Protein AF-0000000075737400 (afdb_homodimer)

Secondary structure (DSSP, 8-state):
----HHHHHHHHHHHHHHHTTS-GGGHHHHHHHHHHHHHHHHHHHHHHHHHHHHT--HHHHHHHHHHHHHHHHHHHHHHS-SS-SHHHHHHHHHHHHHTT--TT-GGG-HHHHHHHTTHHHHHHHHHHH--SSEEE-S-EES-GGGGG-TTEEESEEEETTTTEEEETTEEEE-TTHHHHHHHHHHHHHHHHTTT----------------/----HHHHHHHHHHHHHHHTTS-GGGHHHHHHHHHHHHHHHHHHHHHHHHHHHHT--HHHHHHHHHHHHHHHHHHHHHHS-SS-SHHHHHHHHHHHHHTT--TT-TT--HHHHHHHTTHHHHHHHHHHH--SSEEE-S-EES-GGGGG-TTEEESEEEETTTTEEEETTEEEE-TTHHHHHHHHHHHHHHHHTTT----------------

Nearest PDB structures (foldseek):
  1orj-assembly2_B  TM=4.878E-01  e=3.380E+00  Aquifex aeolicus VF5
  7au3-assembly1_C  TM=3.355E-01  e=6.965E+00  Paracoccus denitrificans
  1orj-assembly2_B  TM=4.877E-01  e=1.891E+00  Aquifex aeolicus VF5
  7au3-assembly1_C  TM=3.458E-01  e=5.673E+00  Paracoccus denitrificans

Foldseek 3Di:
DCPDPVVVVVVLQCCCPPVLLADFLRLLVVLVQLLVLLVQLLVLVVQLVVCVVVVHDLVSNQVSVLRSLQSLLVNLCQQVNPDCDGSSVSRNVVVCLLLVHDPPDLSPPVVSSVCSPPVVVNVVVLPVVDDAAAEDCDGEEDDLCVLVPPRYQYAWYADPVQQWIDHRSDIGHCPCVSVSSVSSNVSSVVCSVVSGGDDDPDPPPDDPDDD/DCDDPVVVVVVLQCCCPPVLLADFLRLLVVLVQLLVLLVQLLVLVVQLVVCVVVVHDLVSNQVSVLRSLQSLLVNLCQQVNPDCDGSSVSRNVVVCLLLVHDCPDLSNDVPSSVCSPPVVVNVVVLPVVDDAAAEDCDGEEDDLCVLVPPRYQYAWYADPVQQWIDHRSDIGHCPCVSVSSVSSNVSSVVCSVVSGGDDDPDPPPDDPPDD

pLDDT: mean 90.97, std 14.92, range [24.88, 98.62]

Solvent-accessible surface area (backbone atoms only — not comparable to full-atom values): 22258 Å² total; per-residue (Å²): 131,85,69,52,69,66,57,46,52,53,47,40,50,48,34,22,72,75,41,36,30,45,51,72,92,50,34,28,44,54,32,49,51,46,24,50,26,18,45,50,18,34,51,24,43,50,50,29,52,51,34,60,76,68,63,57,56,33,64,59,42,48,49,25,49,51,51,18,50,49,25,40,32,58,40,24,36,55,50,58,40,90,62,69,50,65,33,49,34,27,26,10,52,49,47,21,53,45,68,71,53,60,90,82,42,72,58,69,47,58,66,60,33,56,57,60,47,62,40,62,59,49,50,52,50,53,58,58,70,46,87,72,66,46,77,37,53,63,51,35,71,44,68,64,67,57,41,72,38,87,49,42,45,39,37,35,34,31,14,80,86,79,30,32,40,31,49,71,46,42,78,41,75,54,63,63,39,57,58,51,28,44,52,50,21,52,52,24,53,58,28,53,76,76,30,42,75,55,73,61,77,68,81,73,86,73,78,66,74,81,124,131,85,69,52,70,66,57,46,51,52,46,40,52,48,33,22,72,74,41,36,30,45,52,72,93,50,34,28,44,54,33,50,50,45,24,50,27,17,44,52,17,35,51,25,44,50,50,30,54,51,34,60,74,68,64,56,55,34,62,59,42,48,50,26,50,51,48,17,50,48,26,40,34,58,38,25,35,53,50,58,39,90,62,70,48,66,33,50,35,27,27,10,52,48,47,20,53,45,70,71,54,60,87,80,4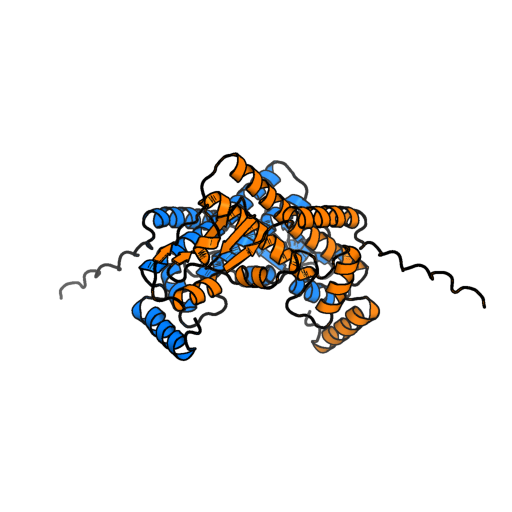1,72,59,71,41,64,65,60,33,55,59,61,45,61,41,62,59,48,50,51,51,53,58,59,71,46,86,73,66,47,74,37,53,61,53,35,70,46,71,65,68,58,41,72,37,86,49,43,45,38,38,35,35,32,14,81,86,79,29,31,39,30,50,72,46,42,78,41,75,55,64,64,39,58,58,52,28,45,52,50,22,52,51,24,52,58,29,53,77,75,32,42,75,56,73,62,78,69,81,74,85,74,81,69,75,79,126

Sequence (422 aa):
MNIERQEIRRREQIVSKEYGGILPHCEAFYIHSIHYSASRAQRAFGRLSEELLQGLSATFITASIHEALSHSAALSRYFWPSRNKGVAEARSFKLRRAFSLDDGSPLRNRKLRDALDHFDERLDEYLLTYDTGYFFPTPMIDNHELASDPSARIFKLVDPHAKRFVVLGEQFSFEHLAEETARISALAQLMGNTGRLLSTPSPRALDRPEDMNIERQEIRRREQIVSKEYGGILPHCEAFYIHSIHYSASRAQRAFGRLSEELLQGLSATFITASIHEALSHSAALSRYFWPSRNKGVAEARSFKLRRAFSLDDGSPLRNRKLRDALDHFDERLDEYLLTYDTGYFFPTPMIDNHELASDPSARIFKLVDPHAKRFVVLGEQFSFEHLAEETARISALAQLMGNTGRLLSTPSPRALDRPED

Organism: Rhodopseudomonas palustris (strain ATCC BAA-98 / CGA009) (NCBI:txid258594)

Structure (mmCIF, N/CA/C/O backbone):
data_AF-0000000075737400-model_v1
#
loop_
_entity.id
_entity.type
_entity.pdbx_description
1 polymer 'HEPN domain-containing protein'
#
loop_
_atom_site.group_PDB
_atom_site.id
_atom_site.type_symbol
_atom_site.label_atom_id
_atom_site.label_alt_id
_atom_site.label_comp_id
_atom_site.label_asym_id
_atom_site.label_entity_id
_atom_site.label_seq_id
_atom_site.pdbx_PDB_ins_code
_atom_site.Cartn_x
_atom_site.Cartn_y
_atom_site.Cartn_z
_atom_site.occupancy
_atom_site.B_iso_or_equiv
_atom_site.auth_seq_id
_atom_site.auth_comp_id
_atom_site.auth_asym_id
_atom_site.auth_atom_id
_atom_site.pdbx_PDB_model_num
ATOM 1 N N . MET A 1 1 ? 17.203 11.344 19.188 1 43.22 1 MET A N 1
ATOM 2 C CA . MET A 1 1 ? 17 11.789 20.562 1 43.22 1 MET A CA 1
ATOM 3 C C . MET A 1 1 ? 16.047 10.844 21.297 1 43.22 1 MET A C 1
ATOM 5 O O . MET A 1 1 ? 14.977 10.508 20.781 1 43.22 1 MET A O 1
ATOM 9 N N . ASN A 1 2 ? 16.594 10.062 22.125 1 52.66 2 ASN A N 1
ATOM 10 C CA . ASN A 1 2 ? 15.938 9.023 22.922 1 52.66 2 ASN A CA 1
ATOM 11 C C . ASN A 1 2 ? 14.883 9.617 23.844 1 52.66 2 ASN A C 1
ATOM 13 O O . ASN A 1 2 ? 15.211 10.133 24.922 1 52.66 2 ASN A O 1
ATOM 17 N N . ILE A 1 3 ? 13.914 10.266 23.344 1 62.81 3 ILE A N 1
ATOM 18 C CA . ILE A 1 3 ? 12.859 10.664 24.266 1 62.81 3 ILE A CA 1
ATOM 19 C C . ILE A 1 3 ? 12.43 9.461 25.109 1 62.81 3 ILE A C 1
ATOM 21 O O . ILE A 1 3 ? 12.242 8.367 24.578 1 62.81 3 ILE A O 1
ATOM 25 N N . GLU A 1 4 ? 12.602 9.648 26.312 1 76.19 4 GLU A N 1
ATOM 26 C CA . GLU A 1 4 ? 12.25 8.602 27.266 1 76.19 4 GLU A CA 1
ATOM 27 C C . GLU A 1 4 ? 10.82 8.102 27.047 1 76.19 4 GLU A C 1
ATOM 29 O O . GLU A 1 4 ? 9.938 8.883 26.672 1 76.19 4 GLU A O 1
ATOM 34 N N . ARG A 1 5 ? 10.633 6.906 27.031 1 79.62 5 ARG A N 1
ATOM 35 C CA . ARG A 1 5 ? 9.352 6.215 26.891 1 79.62 5 ARG A CA 1
ATOM 36 C C . ARG A 1 5 ? 8.273 6.859 27.75 1 79.62 5 ARG A C 1
ATOM 38 O O . ARG A 1 5 ? 7.121 6.969 27.328 1 79.62 5 ARG A O 1
ATOM 45 N N . GLN A 1 6 ? 8.68 7.301 28.891 1 84.06 6 GLN A N 1
ATOM 46 C CA . GLN A 1 6 ? 7.723 7.91 29.812 1 84.06 6 GLN A CA 1
ATOM 47 C C . GLN A 1 6 ? 7.223 9.25 29.281 1 84.06 6 GLN A C 1
ATOM 49 O O . GLN A 1 6 ? 6.043 9.578 29.406 1 84.06 6 GLN A O 1
ATOM 54 N N . GLU A 1 7 ? 8.078 9.969 28.766 1 87.44 7 GLU A N 1
ATOM 55 C CA . GLU A 1 7 ? 7.703 11.266 28.203 1 87.44 7 GLU A CA 1
ATOM 56 C C . GLU A 1 7 ? 6.766 11.102 27 1 87.44 7 GLU A C 1
ATOM 58 O O . GLU A 1 7 ? 5.812 11.867 26.844 1 87.44 7 GLU A O 1
ATOM 63 N N . ILE A 1 8 ? 6.961 10.141 26.219 1 88.19 8 ILE A N 1
ATOM 64 C CA . ILE A 1 8 ? 6.109 9.883 25.062 1 88.19 8 ILE A CA 1
ATOM 65 C C . ILE A 1 8 ? 4.703 9.516 25.516 1 88.19 8 ILE A C 1
ATOM 67 O O . ILE A 1 8 ? 3.713 9.984 24.953 1 88.19 8 ILE A O 1
ATOM 71 N N . ARG A 1 9 ? 4.668 8.758 26.562 1 88.81 9 ARG A N 1
ATOM 72 C CA . ARG A 1 9 ? 3.373 8.359 27.109 1 88.81 9 ARG A CA 1
ATOM 73 C C . ARG A 1 9 ? 2.609 9.57 27.625 1 88.81 9 ARG A C 1
ATOM 75 O O . ARG A 1 9 ? 1.393 9.672 27.453 1 88.81 9 ARG A O 1
ATOM 82 N N . ARG A 1 10 ? 3.318 10.391 28.297 1 90.81 10 ARG A N 1
ATOM 83 C CA . ARG A 1 10 ? 2.703 11.617 28.812 1 90.81 10 ARG A CA 1
ATOM 84 C C . ARG A 1 10 ? 2.17 12.469 27.656 1 90.81 10 ARG A C 1
ATOM 86 O O . ARG A 1 10 ? 1.048 12.977 27.734 1 90.81 10 ARG A O 1
ATOM 93 N N . ARG A 1 11 ? 2.918 12.594 26.672 1 90.81 11 ARG A N 1
ATOM 94 C CA . ARG A 1 11 ? 2.508 13.375 25.516 1 90.81 11 ARG A CA 1
ATOM 95 C C . ARG A 1 11 ? 1.29 12.758 24.844 1 90.81 11 ARG A C 1
ATOM 97 O O . ARG A 1 11 ? 0.387 13.469 24.391 1 90.81 11 ARG A O 1
ATOM 104 N N . GLU A 1 12 ? 1.361 11.508 24.734 1 92.94 12 GLU A N 1
ATOM 105 C CA . GLU A 1 12 ? 0.226 10.789 24.156 1 92.94 12 GLU A CA 1
ATOM 106 C C . GLU A 1 12 ? -1.069 11.133 24.891 1 92.94 12 GLU A C 1
ATOM 108 O O . GLU A 1 12 ? -2.105 11.352 24.266 1 92.94 12 GLU A O 1
ATOM 113 N N . GLN A 1 13 ? -0.953 11.125 26.156 1 93.69 13 GLN A N 1
ATOM 114 C CA . GLN A 1 13 ? -2.127 11.406 26.969 1 93.69 13 GLN A CA 1
ATOM 115 C C . GLN A 1 13 ? -2.611 12.844 26.75 1 93.69 13 GLN A C 1
ATOM 117 O O . GLN A 1 13 ? -3.811 13.078 26.594 1 93.69 13 GLN A O 1
ATOM 122 N N . ILE A 1 14 ? -1.772 13.742 26.719 1 93.56 14 ILE A N 1
ATOM 123 C CA . ILE A 1 14 ? -2.119 15.148 26.547 1 93.56 14 ILE A CA 1
ATOM 124 C C . ILE A 1 14 ? -2.729 15.359 25.172 1 93.56 14 ILE A C 1
ATOM 126 O O . ILE A 1 14 ? -3.789 15.977 25.031 1 93.56 14 ILE A O 1
ATOM 130 N N . VAL A 1 15 ? -2.084 14.836 24.188 1 94.81 15 VAL A N 1
ATOM 131 C CA . VAL A 1 15 ? -2.523 15.031 22.812 1 94.81 15 VAL A CA 1
ATOM 132 C C . VAL A 1 15 ? -3.891 14.383 22.609 1 94.81 15 VAL A C 1
ATOM 134 O O . VAL A 1 15 ? -4.766 14.953 21.953 1 94.81 15 VAL A O 1
ATOM 137 N N . SER A 1 16 ? -4.031 13.234 23.141 1 95.38 16 SER A N 1
ATOM 138 C CA . SER A 1 16 ? -5.293 12.516 23 1 95.38 16 SER A CA 1
ATOM 139 C C . SER A 1 16 ? -6.422 13.227 23.734 1 95.38 16 SER A C 1
ATOM 141 O O . SER A 1 16 ? -7.488 13.461 23.172 1 95.38 16 SER A O 1
ATOM 143 N N . LYS A 1 17 ? -6.211 13.641 24.891 1 94.12 17 LYS A N 1
ATOM 144 C CA . LYS A 1 17 ? -7.266 14.164 25.75 1 94.12 17 LYS A CA 1
ATOM 145 C C . LYS A 1 17 ? -7.539 15.633 25.469 1 94.12 17 LYS A C 1
ATOM 147 O O . LYS A 1 17 ? -8.695 16.062 25.438 1 94.12 17 LYS A O 1
ATOM 152 N N . GLU A 1 18 ? -6.539 16.359 25.234 1 94.25 18 GLU A N 1
ATOM 153 C CA . GLU A 1 18 ? -6.703 17.812 25.156 1 94.25 18 GLU A CA 1
ATOM 154 C C . GLU A 1 18 ? -6.836 18.281 23.719 1 94.25 18 GLU A C 1
ATOM 156 O O . GLU A 1 18 ? -7.445 19.312 23.438 1 94.25 18 GLU A O 1
ATOM 161 N N . TYR A 1 19 ? -6.348 17.5 22.797 1 94.5 19 TYR A N 1
ATOM 162 C CA . TYR A 1 19 ? -6.301 18.016 21.438 1 94.5 19 TYR A CA 1
ATOM 163 C C . TYR A 1 19 ? -6.988 17.062 20.469 1 94.5 19 TYR A C 1
ATOM 165 O O . TYR A 1 19 ? -6.836 17.188 19.25 1 94.5 19 TYR A O 1
ATOM 173 N N . GLY A 1 20 ? -7.594 16.031 20.938 1 94.94 20 GLY A N 1
ATOM 174 C CA . GLY A 1 20 ? -8.312 15.094 20.094 1 94.94 20 GLY A CA 1
ATOM 175 C C . GLY A 1 20 ? -7.402 14.266 19.203 1 94.94 20 GLY A C 1
ATOM 176 O O . GLY A 1 20 ? -7.777 13.891 18.094 1 94.94 20 GLY A O 1
ATOM 177 N N . GLY A 1 21 ? -6.199 14.172 19.609 1 96.5 21 GLY A N 1
ATOM 178 C CA . GLY A 1 21 ? -5.305 13.242 18.922 1 96.5 21 GLY A CA 1
ATOM 179 C C . GLY A 1 21 ? -4.375 13.922 17.938 1 96.5 21 GLY A C 1
ATOM 180 O O . GLY A 1 21 ? -3.422 13.305 17.453 1 96.5 21 GLY A O 1
ATOM 181 N N . ILE A 1 22 ? -4.699 15.195 17.625 1 96.56 22 ILE A N 1
ATOM 182 C CA . ILE A 1 22 ? -3.865 15.914 16.672 1 96.56 22 ILE A CA 1
ATOM 183 C C . ILE A 1 22 ? -3.607 17.328 17.172 1 96.56 22 ILE A C 1
ATOM 185 O O . ILE A 1 22 ? -4.547 18.109 17.375 1 96.56 22 ILE A O 1
ATOM 189 N N . LEU A 1 23 ? -2.352 17.656 17.359 1 94.38 23 LEU A N 1
ATOM 190 C CA . LEU A 1 23 ? -2.018 19.047 17.672 1 94.38 23 LEU A CA 1
ATOM 191 C C . LEU A 1 23 ? -2.361 19.953 16.5 1 94.38 23 LEU A C 1
ATOM 193 O O . LEU A 1 23 ? -2.184 19.578 15.336 1 94.38 23 LEU A O 1
ATOM 197 N N . PRO A 1 24 ? -2.758 21.141 16.766 1 92.69 24 PRO A N 1
ATOM 198 C CA . PRO A 1 24 ? -3.195 22.031 15.703 1 92.69 24 PRO A CA 1
ATOM 199 C C . PRO A 1 24 ? -2.133 22.234 14.625 1 92.69 24 PRO A C 1
ATOM 201 O O . PRO A 1 24 ? -2.443 22.203 13.438 1 92.69 24 PRO A O 1
ATOM 204 N N . HIS A 1 25 ? -0.908 22.438 15 1 91.94 25 HIS A N 1
ATOM 205 C CA . HIS A 1 25 ? 0.14 22.734 14.023 1 91.94 25 HIS A CA 1
ATOM 206 C C . HIS A 1 25 ? 0.562 21.469 13.273 1 91.94 25 HIS A C 1
ATOM 208 O O . HIS A 1 25 ? 1.33 21.547 12.312 1 91.94 25 HIS A O 1
ATOM 214 N N . CYS A 1 26 ? -0.037 20.297 13.672 1 95.44 26 CYS A N 1
ATOM 215 C CA . CYS A 1 26 ? 0.307 19.031 13.039 1 95.44 26 CYS A CA 1
ATOM 216 C C . CYS A 1 26 ? -0.809 18.562 12.109 1 95.44 26 CYS A C 1
ATOM 218 O O . CYS A 1 26 ? -0.666 17.562 11.414 1 95.44 26 CYS A O 1
ATOM 220 N N . GLU A 1 27 ? -1.882 19.281 12.039 1 97.12 27 GLU A N 1
ATOM 221 C CA . GLU A 1 27 ? -3.041 18.891 11.242 1 97.12 27 GLU A CA 1
ATOM 222 C C . GLU A 1 27 ? -2.68 18.75 9.766 1 97.12 27 GLU A C 1
ATOM 224 O O . GLU A 1 27 ? -3.18 17.859 9.078 1 97.12 27 GLU A O 1
ATOM 229 N N . ALA A 1 28 ? -1.794 19.625 9.32 1 97.5 28 ALA A N 1
ATOM 230 C CA . ALA A 1 28 ? -1.425 19.656 7.91 1 97.5 28 ALA A CA 1
ATOM 231 C C . ALA A 1 28 ? -0.787 18.344 7.477 1 97.5 28 ALA A C 1
ATOM 233 O O . ALA A 1 28 ? -0.968 17.891 6.34 1 97.5 28 ALA A O 1
ATOM 234 N N . PHE A 1 29 ? -0.061 17.672 8.406 1 97.75 29 PHE A N 1
ATOM 235 C CA . PHE A 1 29 ? 0.564 16.391 8.094 1 97.75 29 PHE A CA 1
ATOM 236 C C . PHE A 1 29 ? -0.487 15.344 7.75 1 97.75 29 PHE A C 1
ATOM 238 O O . PHE A 1 29 ? -0.338 14.602 6.777 1 97.75 29 PHE A O 1
ATOM 245 N N . TYR A 1 30 ? -1.506 15.305 8.516 1 98.31 30 TYR A N 1
ATOM 246 C CA . TYR A 1 30 ? -2.574 14.336 8.289 1 98.31 30 TYR A CA 1
ATOM 247 C C . TYR A 1 30 ? -3.365 14.68 7.031 1 98.31 30 TYR A C 1
ATOM 249 O O . TYR A 1 30 ? -3.725 13.789 6.258 1 98.31 30 TYR A O 1
ATOM 257 N N . ILE A 1 31 ? -3.605 15.945 6.848 1 98.31 31 ILE A N 1
ATOM 258 C CA . ILE A 1 31 ? -4.352 16.406 5.684 1 98.31 31 ILE A CA 1
ATOM 259 C C . ILE A 1 31 ? -3.621 15.992 4.406 1 98.31 31 ILE A C 1
ATOM 261 O O . ILE A 1 31 ? -4.227 15.422 3.494 1 98.31 31 ILE A O 1
ATOM 265 N N . HIS A 1 32 ? -2.34 16.219 4.375 1 97.81 32 HIS A N 1
ATOM 266 C CA . HIS A 1 32 ? -1.557 15.852 3.195 1 97.81 32 HIS A CA 1
ATOM 267 C C . HIS A 1 32 ? -1.514 14.344 3 1 97.81 32 HIS A C 1
ATOM 269 O O . HIS A 1 32 ? -1.549 13.859 1.868 1 97.81 32 HIS A O 1
ATOM 275 N N . SER A 1 33 ? -1.426 13.633 4.078 1 98.12 33 SER A N 1
ATOM 276 C CA . SER A 1 33 ? -1.393 12.18 3.992 1 98.12 33 SER A CA 1
ATOM 277 C C . SER A 1 33 ? -2.709 11.625 3.459 1 98.12 33 SER A C 1
ATOM 279 O O . SER A 1 33 ? -2.713 10.742 2.596 1 98.12 33 SER A O 1
ATOM 281 N N . ILE A 1 34 ? -3.752 12.141 3.969 1 98.56 34 ILE A N 1
ATOM 282 C CA . ILE A 1 34 ? -5.078 11.719 3.537 1 98.56 34 ILE A CA 1
ATOM 283 C C . ILE A 1 34 ? -5.281 12.086 2.066 1 98.56 34 ILE A C 1
ATOM 285 O O . ILE A 1 34 ? -5.789 11.273 1.285 1 98.56 34 ILE A O 1
ATOM 289 N N . HIS A 1 35 ? -4.867 13.266 1.73 1 98.38 35 HIS A N 1
ATOM 290 C CA . HIS A 1 35 ? -4.98 13.68 0.338 1 98.38 35 HIS A CA 1
ATOM 291 C C . HIS A 1 35 ? -4.207 12.742 -0.583 1 98.38 35 HIS A C 1
ATOM 293 O O . HIS A 1 35 ? -4.695 12.375 -1.654 1 98.38 35 HIS A O 1
ATOM 299 N N . TYR A 1 36 ? -3.07 12.391 -0.199 1 97.81 36 TYR A N 1
ATOM 300 C CA . TYR A 1 36 ? -2.256 11.477 -0.986 1 97.81 36 TYR A CA 1
ATOM 301 C C . TYR A 1 36 ? -3.002 10.172 -1.248 1 97.81 36 TYR A C 1
ATOM 303 O O . TYR A 1 36 ? -3.172 9.766 -2.4 1 97.81 36 TYR A O 1
ATOM 311 N N . SER A 1 37 ? -3.426 9.508 -0.17 1 98 37 SER A N 1
ATOM 312 C CA . SER A 1 37 ? -4.078 8.211 -0.307 1 98 37 SER A CA 1
ATOM 313 C C . SER A 1 37 ? -5.359 8.312 -1.126 1 98 37 SER A C 1
ATOM 315 O O . SER A 1 37 ? -5.625 7.477 -1.988 1 98 37 SER A O 1
ATOM 317 N N . ALA A 1 38 ? -6.102 9.352 -0.865 1 98.62 38 ALA A N 1
ATOM 318 C CA . ALA A 1 38 ? -7.371 9.547 -1.566 1 98.62 38 ALA A CA 1
ATOM 319 C C . ALA A 1 38 ? -7.141 9.82 -3.049 1 98.62 38 ALA A C 1
ATOM 321 O O . ALA A 1 38 ? -7.824 9.258 -3.906 1 98.62 38 ALA A O 1
ATOM 322 N N . SER A 1 39 ? -6.203 10.664 -3.316 1 97.94 39 SER A N 1
ATOM 323 C CA . SER A 1 39 ? -5.934 11.031 -4.703 1 97.94 39 SER A CA 1
ATOM 324 C C . SER A 1 39 ? -5.398 9.844 -5.496 1 97.94 39 SER A C 1
ATOM 326 O O . SER A 1 39 ? -5.734 9.664 -6.668 1 97.94 39 SER A O 1
ATOM 328 N N . ARG A 1 40 ? -4.57 9.055 -4.887 1 97.81 40 ARG A N 1
ATOM 329 C CA . ARG A 1 40 ? -4.062 7.863 -5.562 1 97.81 40 ARG A CA 1
ATOM 330 C C . ARG A 1 40 ? -5.184 6.863 -5.824 1 97.81 40 ARG A C 1
ATOM 332 O O . ARG A 1 40 ? -5.211 6.219 -6.875 1 97.81 40 ARG A O 1
ATOM 339 N N . ALA A 1 41 ? -6.02 6.699 -4.844 1 98.38 41 ALA A N 1
ATOM 340 C CA . ALA A 1 41 ? -7.18 5.844 -5.066 1 98.38 41 ALA A CA 1
ATOM 341 C C . ALA A 1 41 ? -8.016 6.34 -6.242 1 98.38 41 ALA A C 1
ATOM 343 O O . ALA A 1 41 ? -8.391 5.559 -7.117 1 98.38 41 ALA A O 1
ATOM 344 N N . GLN A 1 42 ? -8.258 7.617 -6.262 1 97.81 42 GLN A N 1
ATOM 345 C CA . GLN A 1 42 ? -9.039 8.219 -7.336 1 97.81 42 GLN A CA 1
ATOM 346 C C . GLN A 1 42 ? -8.406 7.949 -8.695 1 97.81 42 GLN A C 1
ATOM 348 O O . GLN A 1 42 ? -9.102 7.598 -9.656 1 97.81 42 GLN A O 1
ATOM 353 N N . ARG A 1 43 ? -7.184 8.125 -8.734 1 96.38 43 ARG A N 1
ATOM 354 C CA . ARG A 1 43 ? -6.477 7.895 -9.992 1 96.38 43 ARG A CA 1
ATOM 355 C C . ARG A 1 43 ? -6.594 6.441 -10.43 1 96.38 43 ARG A C 1
ATOM 357 O O . ARG A 1 43 ? -6.812 6.16 -11.609 1 96.38 43 ARG A O 1
ATOM 364 N N . ALA A 1 44 ? -6.434 5.559 -9.523 1 98.12 44 ALA A N 1
ATOM 365 C CA . ALA A 1 44 ? -6.531 4.133 -9.844 1 98.12 44 ALA A CA 1
ATOM 366 C C . ALA A 1 44 ? -7.941 3.766 -10.289 1 98.12 44 ALA A C 1
ATOM 368 O O . ALA A 1 44 ? -8.117 2.99 -11.227 1 98.12 44 ALA A O 1
ATOM 369 N N . PHE A 1 45 ? -8.93 4.324 -9.648 1 98.38 45 PHE A N 1
ATOM 370 C CA . PHE A 1 45 ? -10.305 4.09 -10.07 1 98.38 45 PHE A CA 1
ATOM 371 C C . PHE A 1 45 ? -10.539 4.668 -11.461 1 98.38 45 PHE A C 1
ATOM 373 O O . PHE A 1 45 ? -11.289 4.09 -12.258 1 98.38 45 PHE A O 1
ATOM 380 N N . GLY A 1 46 ? -9.984 5.809 -11.664 1 97.69 46 GLY A N 1
ATOM 381 C CA . GLY A 1 46 ? -10.062 6.367 -13.008 1 97.69 46 GLY A CA 1
ATOM 382 C C . GLY A 1 46 ? -9.469 5.461 -14.062 1 97.69 46 GLY A C 1
ATOM 383 O O . GLY A 1 46 ? -10.07 5.258 -15.125 1 97.69 46 GLY A O 1
ATOM 384 N N . ARG A 1 47 ? -8.344 4.953 -13.766 1 97.12 47 ARG A N 1
ATOM 385 C CA . ARG A 1 47 ? -7.699 4.02 -14.68 1 97.12 47 ARG A CA 1
ATOM 386 C C . ARG A 1 47 ? -8.57 2.785 -14.906 1 97.12 47 ARG A C 1
ATOM 388 O O . ARG A 1 47 ? -8.688 2.303 -16.031 1 97.12 47 ARG A O 1
ATOM 395 N N . LEU A 1 48 ? -9.109 2.291 -13.867 1 98.06 48 LEU A N 1
ATOM 396 C CA . LEU A 1 48 ? -10.008 1.145 -13.961 1 98.06 48 LEU A CA 1
ATOM 397 C C . LEU A 1 48 ? -11.133 1.419 -14.945 1 98.06 48 LEU A C 1
ATOM 399 O O . LEU A 1 48 ? -11.406 0.598 -15.82 1 98.06 48 LEU A O 1
ATOM 403 N N . SER A 1 49 ? -11.719 2.523 -14.766 1 97.56 49 SER A N 1
ATOM 404 C CA . SER A 1 49 ? -12.828 2.9 -15.633 1 97.56 49 SER A CA 1
ATOM 405 C C . SER A 1 49 ? -12.398 2.959 -17.094 1 97.56 49 SER A C 1
ATOM 407 O O . SER A 1 49 ? -13.102 2.453 -17.969 1 97.56 49 SER A O 1
ATOM 409 N N . GLU A 1 50 ? -11.312 3.52 -17.328 1 98 50 GLU A N 1
ATOM 410 C CA . GLU A 1 50 ? -10.789 3.627 -18.688 1 98 50 GLU A CA 1
ATOM 411 C C . GLU A 1 50 ? -10.477 2.252 -19.281 1 98 50 GLU A C 1
ATOM 413 O O . GLU A 1 50 ? -10.773 1.984 -20.438 1 98 50 GLU A O 1
ATOM 418 N N . GLU A 1 51 ? -9.906 1.47 -18.5 1 98.06 51 GLU A N 1
ATOM 419 C CA . GLU A 1 51 ? -9.523 0.133 -18.953 1 98.06 51 GLU A CA 1
ATOM 420 C C . GLU A 1 51 ? -10.75 -0.714 -19.266 1 98.06 51 GLU A C 1
ATOM 422 O O . GLU A 1 51 ? -10.742 -1.474 -20.234 1 98.06 51 GLU A O 1
ATOM 427 N N . LEU A 1 52 ? -11.695 -0.589 -18.453 1 97.44 52 LEU A N 1
ATOM 428 C CA . LEU A 1 52 ? -12.945 -1.292 -18.703 1 97.44 52 LEU A CA 1
ATOM 429 C C . LEU A 1 52 ? -13.578 -0.812 -20 1 97.44 52 LEU A C 1
ATOM 431 O O . LEU A 1 52 ? -14.039 -1.623 -20.812 1 97.44 52 LEU A O 1
ATOM 435 N N . LEU A 1 53 ? -13.609 0.446 -20.234 1 97.44 53 LEU A N 1
ATOM 436 C CA . LEU A 1 53 ? -14.18 1.041 -21.438 1 97.44 53 LEU A CA 1
ATOM 437 C C . LEU A 1 53 ? -13.43 0.579 -22.688 1 97.44 53 LEU A C 1
ATOM 439 O O . LEU A 1 53 ? -14.039 0.349 -23.734 1 97.44 53 LEU A O 1
ATOM 443 N N . GLN A 1 54 ? -12.148 0.391 -22.562 1 98 54 GLN A N 1
ATOM 444 C CA . GLN A 1 54 ? -11.305 0.025 -23.688 1 98 54 GLN A CA 1
ATOM 445 C C . GLN A 1 54 ? -11.266 -1.488 -23.891 1 98 54 GLN A C 1
ATOM 447 O O . GLN A 1 54 ? -10.711 -1.981 -24.875 1 98 54 GLN A O 1
ATOM 452 N N . GLY A 1 55 ? -11.781 -2.182 -22.969 1 96.62 55 GLY A N 1
ATOM 453 C CA . GLY A 1 55 ? -11.773 -3.633 -23.062 1 96.62 55 GLY A CA 1
ATOM 454 C C . GLY A 1 55 ? -10.391 -4.23 -22.906 1 96.62 55 GLY A C 1
ATOM 455 O O . GLY A 1 55 ? -10.008 -5.129 -23.656 1 96.62 55 GLY A O 1
ATOM 456 N N . LEU A 1 56 ? -9.664 -3.689 -21.922 1 96.81 56 LEU A N 1
ATOM 457 C CA . LEU A 1 56 ? -8.32 -4.215 -21.703 1 96.81 56 LEU A CA 1
ATOM 458 C C . LEU A 1 56 ? -8.383 -5.582 -21.031 1 96.81 56 LEU A C 1
ATOM 460 O O . LEU A 1 56 ? -9.453 -6.035 -20.625 1 96.81 56 LEU A O 1
ATOM 464 N N . SER A 1 57 ? -7.23 -6.203 -21 1 96.38 57 SER A N 1
ATOM 465 C CA . SER A 1 57 ? -7.148 -7.562 -20.484 1 96.38 57 SER A CA 1
ATOM 466 C C . SER A 1 57 ? -7.48 -7.602 -18.984 1 96.38 57 SER A C 1
ATOM 468 O O . SER A 1 57 ? -7.367 -6.586 -18.297 1 96.38 57 SER A O 1
ATOM 470 N N . ALA A 1 58 ? -7.797 -8.805 -18.453 1 97.44 58 ALA A N 1
ATOM 471 C CA . ALA A 1 58 ? -8.109 -9.023 -17.047 1 97.44 58 ALA A CA 1
ATOM 472 C C . ALA A 1 58 ? -6.918 -8.672 -16.156 1 97.44 58 ALA A C 1
ATOM 474 O O . ALA A 1 58 ? -7.09 -8.188 -15.039 1 97.44 58 ALA A O 1
ATOM 475 N N . THR A 1 59 ? -5.758 -8.898 -16.688 1 95.19 59 THR A N 1
ATOM 476 C CA . THR A 1 59 ? -4.547 -8.609 -15.922 1 95.19 59 THR A CA 1
ATOM 477 C C . THR A 1 59 ? -4.457 -7.125 -15.594 1 95.19 59 THR A C 1
ATOM 479 O O . THR A 1 59 ? -4.199 -6.754 -14.445 1 95.19 59 THR A O 1
ATOM 482 N N . PHE A 1 60 ? -4.773 -6.262 -16.531 1 95.38 60 PHE A N 1
ATOM 483 C CA . PHE A 1 60 ? -4.723 -4.82 -16.312 1 95.38 60 PHE A CA 1
ATOM 484 C C . PHE A 1 60 ? -5.852 -4.367 -15.398 1 95.38 60 PHE A C 1
ATOM 486 O O . PHE A 1 60 ? -5.625 -3.602 -14.461 1 95.38 60 PHE A O 1
ATOM 493 N N . ILE A 1 61 ? -6.945 -4.906 -15.656 1 98.06 61 ILE A N 1
ATOM 494 C CA . ILE A 1 61 ? -8.141 -4.488 -14.93 1 98.06 61 ILE A CA 1
ATOM 495 C C . ILE A 1 61 ? -8.023 -4.898 -13.469 1 98.06 61 ILE A C 1
ATOM 497 O O . ILE A 1 61 ? -8.273 -4.094 -12.57 1 98.06 61 ILE A O 1
ATOM 501 N N . THR A 1 62 ? -7.605 -6.105 -13.188 1 98 62 THR A N 1
ATOM 502 C CA . THR A 1 62 ? -7.469 -6.578 -11.82 1 98 62 THR A CA 1
ATOM 503 C C . THR A 1 62 ? -6.34 -5.844 -11.102 1 98 62 THR A C 1
ATOM 505 O O . THR A 1 62 ? -6.422 -5.59 -9.898 1 98 62 THR A O 1
ATOM 508 N N . ALA A 1 63 ? -5.348 -5.457 -11.836 1 97.31 63 ALA A N 1
ATOM 509 C CA . ALA A 1 63 ? -4.262 -4.684 -11.242 1 97.31 63 ALA A CA 1
ATOM 510 C C . ALA A 1 63 ? -4.75 -3.314 -10.781 1 97.31 63 ALA A C 1
ATOM 512 O O . ALA A 1 63 ? -4.418 -2.867 -9.68 1 97.31 63 ALA A O 1
ATOM 513 N N . SER A 1 64 ? -5.551 -2.695 -11.586 1 97.94 64 SER A N 1
ATOM 514 C CA . SER A 1 64 ? -6.031 -1.351 -11.289 1 97.94 64 SER A CA 1
ATOM 515 C C . SER A 1 64 ? -6.988 -1.358 -10.102 1 97.94 64 SER A C 1
ATOM 517 O O . SER A 1 64 ? -6.891 -0.506 -9.211 1 97.94 64 SER A O 1
ATOM 519 N N . ILE A 1 65 ? -7.871 -2.32 -10.102 1 98.44 65 ILE A N 1
ATOM 520 C CA . ILE A 1 65 ? -8.797 -2.359 -8.977 1 98.44 65 ILE A CA 1
ATOM 521 C C . ILE A 1 65 ? -8.047 -2.746 -7.703 1 98.44 65 ILE A C 1
ATOM 523 O O . ILE A 1 65 ? -8.336 -2.229 -6.621 1 98.44 65 ILE A O 1
ATOM 527 N N . HIS A 1 66 ? -7.102 -3.658 -7.785 1 98.12 66 HIS A N 1
ATOM 528 C CA . HIS A 1 66 ? -6.27 -3.996 -6.633 1 98.12 66 HIS A CA 1
ATOM 529 C C . HIS A 1 66 ? -5.555 -2.766 -6.09 1 98.12 66 HIS A C 1
ATOM 531 O O . HIS A 1 66 ? -5.527 -2.541 -4.879 1 98.12 66 HIS A O 1
ATOM 537 N N . GLU A 1 67 ? -4.996 -2.006 -6.938 1 97.88 67 GLU A N 1
ATOM 538 C CA . GLU A 1 67 ? -4.301 -0.787 -6.539 1 97.88 67 GLU A CA 1
ATOM 539 C C . GLU A 1 67 ? -5.258 0.21 -5.895 1 97.88 67 GLU A C 1
ATOM 541 O O . GLU A 1 67 ? -4.949 0.787 -4.848 1 97.88 67 GLU A O 1
ATOM 546 N N . ALA A 1 68 ? -6.402 0.409 -6.531 1 98.31 68 ALA A N 1
ATOM 547 C CA . ALA A 1 68 ? -7.402 1.331 -6 1 98.31 68 ALA A CA 1
ATOM 548 C C . ALA A 1 68 ? -7.816 0.935 -4.586 1 98.31 68 ALA A C 1
ATOM 550 O O . ALA A 1 68 ? -7.879 1.781 -3.691 1 98.31 68 ALA A O 1
ATOM 551 N N . LEU A 1 69 ? -8.023 -0.309 -4.441 1 97.88 69 LEU A N 1
ATOM 552 C CA . LEU A 1 69 ? -8.469 -0.812 -3.146 1 97.88 69 LEU A CA 1
ATOM 553 C C . LEU A 1 69 ? -7.348 -0.742 -2.119 1 97.88 69 LEU A C 1
ATOM 555 O O . LEU A 1 69 ? -7.598 -0.51 -0.935 1 97.88 69 LEU A O 1
ATOM 559 N N . SER A 1 70 ? -6.137 -0.916 -2.543 1 96.94 70 SER A N 1
ATOM 560 C CA . SER A 1 70 ? -4.996 -0.783 -1.645 1 96.94 70 SER A CA 1
ATOM 561 C C . SER A 1 70 ? -4.871 0.643 -1.118 1 96.94 70 SER A C 1
ATOM 563 O O . SER A 1 70 ? -4.629 0.852 0.073 1 96.94 70 SER A O 1
ATOM 565 N N . HIS A 1 71 ? -5 1.598 -1.962 1 97.5 71 HIS A N 1
ATOM 566 C CA . HIS A 1 71 ? -4.965 2.99 -1.528 1 97.5 71 HIS A CA 1
ATOM 567 C C . HIS A 1 71 ? -6.164 3.322 -0.648 1 97.5 71 HIS A C 1
ATOM 569 O O . HIS A 1 71 ? -6.047 4.105 0.297 1 97.5 71 HIS A O 1
ATOM 575 N N . SER A 1 72 ? -7.301 2.732 -0.972 1 97.56 72 SER A N 1
ATOM 576 C CA . SER A 1 72 ? -8.477 2.924 -0.134 1 97.56 72 SER A CA 1
ATOM 577 C C . SER A 1 72 ? -8.258 2.363 1.268 1 97.56 72 SER A C 1
ATOM 579 O O . SER A 1 72 ? -8.688 2.959 2.256 1 97.56 72 SER A O 1
ATOM 581 N N . ALA A 1 73 ? -7.652 1.232 1.267 1 96.19 73 ALA A N 1
ATOM 582 C CA . ALA A 1 73 ? -7.332 0.626 2.555 1 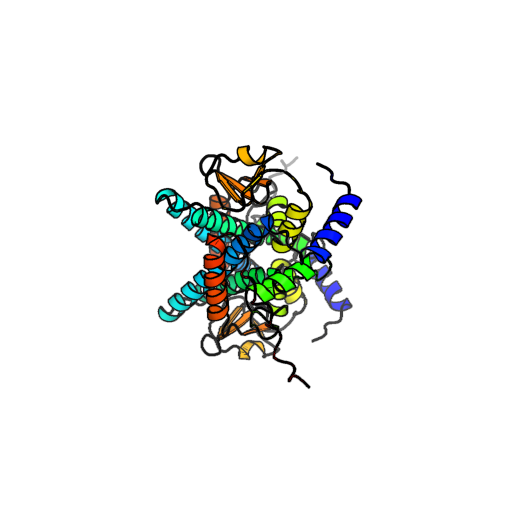96.19 73 ALA A CA 1
ATOM 583 C C . ALA A 1 73 ? -6.395 1.521 3.363 1 96.19 73 ALA A C 1
ATOM 585 O O . ALA A 1 73 ? -6.594 1.714 4.566 1 96.19 73 ALA A O 1
ATOM 586 N N . ALA A 1 74 ? -5.398 2.047 2.734 1 96 74 ALA A N 1
ATOM 587 C CA . ALA A 1 74 ? -4.492 2.98 3.398 1 96 74 ALA A CA 1
ATOM 588 C C . ALA A 1 74 ? -5.242 4.203 3.914 1 96 74 ALA A C 1
ATOM 590 O O . ALA A 1 74 ? -4.992 4.668 5.027 1 96 74 ALA A O 1
ATOM 591 N N . LEU A 1 75 ? -6.098 4.695 3.102 1 97.5 75 LEU A N 1
ATOM 592 C CA . LEU A 1 75 ? -6.934 5.836 3.463 1 97.5 75 LEU A CA 1
ATOM 593 C C . LEU A 1 75 ? -7.789 5.516 4.684 1 97.5 75 LEU A C 1
ATOM 595 O O . LEU A 1 75 ? -7.895 6.332 5.602 1 97.5 75 LEU A O 1
ATOM 599 N N . SER A 1 76 ? -8.367 4.395 4.68 1 97.19 76 SER A N 1
ATOM 600 C CA . SER A 1 76 ? -9.25 3.943 5.75 1 97.19 76 SER A CA 1
ATOM 601 C C . SER A 1 76 ? -8.539 3.957 7.098 1 97.19 76 SER A C 1
ATOM 603 O O . SER A 1 76 ? -9.141 4.285 8.117 1 97.19 76 SER A O 1
ATOM 605 N N . ARG A 1 77 ? -7.328 3.75 7.16 1 96.25 77 ARG A N 1
ATOM 606 C CA . ARG A 1 77 ? -6.566 3.619 8.398 1 96.25 77 ARG A CA 1
ATOM 607 C C . ARG A 1 77 ? -6.527 4.941 9.156 1 96.25 77 ARG A C 1
ATOM 609 O O . ARG A 1 77 ? -6.414 4.953 10.383 1 96.25 77 ARG A O 1
ATOM 616 N N . TYR A 1 78 ? -6.586 5.996 8.461 1 97.69 78 TYR A N 1
ATOM 617 C CA . TYR A 1 78 ? -6.586 7.285 9.141 1 97.69 78 TYR A CA 1
ATOM 618 C C . TYR A 1 78 ? -7.879 7.488 9.93 1 97.69 78 TYR A C 1
ATOM 620 O O . TYR A 1 78 ? -7.879 8.148 10.969 1 97.69 78 TYR A O 1
ATOM 628 N N . PHE A 1 79 ? -8.875 6.871 9.453 1 97.94 79 PHE A N 1
ATOM 629 C CA . PHE A 1 79 ? -10.203 7.094 10.016 1 97.94 79 PHE A CA 1
ATOM 630 C C . PHE A 1 79 ? -10.602 5.945 10.93 1 97.94 79 PHE A C 1
ATOM 632 O O . PHE A 1 79 ? -11.359 6.137 11.883 1 97.94 79 PHE A O 1
ATOM 639 N N . TRP A 1 80 ? -10.164 4.773 10.617 1 97.12 80 TRP A N 1
ATOM 640 C CA . TRP A 1 80 ? -10.391 3.561 11.398 1 97.12 80 TRP A CA 1
ATOM 641 C C . TRP A 1 80 ? -9.086 2.795 11.602 1 97.12 80 TRP A C 1
ATOM 643 O O . TRP A 1 80 ? -8.82 1.811 10.906 1 97.12 80 TRP A O 1
ATOM 653 N N . PRO A 1 81 ? -8.336 3.184 12.578 1 95.81 81 PRO A N 1
ATOM 654 C CA . PRO A 1 81 ? -7.004 2.604 12.766 1 95.81 81 PRO A CA 1
ATOM 655 C C . PRO A 1 81 ? -7.055 1.165 13.273 1 95.81 81 PRO A C 1
ATOM 657 O O . PRO A 1 81 ? -8.047 0.755 13.883 1 95.81 81 PRO A O 1
ATOM 660 N N . SER A 1 82 ? -5.992 0.425 12.945 1 89.94 82 SER A N 1
ATOM 661 C CA . SER A 1 82 ? -5.875 -0.947 13.43 1 89.94 82 SER A CA 1
ATOM 662 C C . SER A 1 82 ? -5.758 -0.988 14.945 1 89.94 82 SER A C 1
ATOM 664 O O . SER A 1 82 ? -6.387 -1.824 15.602 1 89.94 82 SER A O 1
ATOM 666 N N . ARG A 1 83 ? -4.887 -0.106 15.414 1 87.25 83 ARG A N 1
ATOM 667 C CA . ARG A 1 83 ? -4.793 0.095 16.859 1 87.25 83 ARG A CA 1
ATOM 668 C C . ARG A 1 83 ? -5.734 1.207 17.312 1 87.25 83 ARG A C 1
ATOM 670 O O . ARG A 1 83 ? -5.402 2.391 17.203 1 87.25 83 ARG A O 1
ATOM 677 N N . ASN A 1 84 ? -6.75 0.845 17.875 1 88 84 ASN A N 1
ATOM 678 C CA . ASN A 1 84 ? -7.785 1.818 18.219 1 88 84 ASN A CA 1
ATOM 679 C C . ASN A 1 84 ? -7.715 2.225 19.688 1 88 84 ASN A C 1
ATOM 681 O O . ASN A 1 84 ? -8.688 2.053 20.422 1 88 84 ASN A O 1
ATOM 685 N N . LYS A 1 85 ? -6.645 2.74 20.047 1 91.44 85 LYS A N 1
ATOM 686 C CA . LYS A 1 85 ? -6.434 3.223 21.422 1 91.44 85 LYS A CA 1
ATOM 687 C C . LYS A 1 85 ? -5.555 4.469 21.422 1 91.44 85 LYS A C 1
ATOM 689 O O . LYS A 1 85 ? -4.836 4.738 20.469 1 91.44 85 LYS A O 1
ATOM 694 N N . GLY A 1 86 ? -5.738 5.262 22.484 1 94.25 86 GLY A N 1
ATOM 695 C CA . GLY A 1 86 ? -4.875 6.414 22.688 1 94.25 86 GLY A CA 1
ATOM 696 C C . GLY A 1 86 ? -4.992 7.453 21.594 1 94.25 86 GLY A C 1
ATOM 697 O O . GLY A 1 86 ? -6.098 7.879 21.25 1 94.25 86 GLY A O 1
ATOM 698 N N . VAL A 1 87 ? -3.887 7.836 21.094 1 96 87 VAL A N 1
ATOM 699 C CA . VAL A 1 87 ? -3.803 8.922 20.125 1 96 87 VAL A CA 1
ATOM 700 C C . VAL A 1 87 ? -4.469 8.508 18.828 1 96 87 VAL A C 1
ATOM 702 O O . VAL A 1 87 ? -5.156 9.305 18.188 1 96 87 VAL A O 1
ATOM 705 N N . ALA A 1 88 ? -4.293 7.297 18.438 1 97.06 88 ALA A N 1
ATOM 706 C CA . ALA A 1 88 ? -4.871 6.805 17.203 1 97.06 88 ALA A CA 1
ATOM 707 C C . ALA A 1 88 ? -6.395 6.859 17.234 1 97.06 88 ALA A C 1
ATOM 709 O O . ALA A 1 88 ? -7.035 7.258 16.266 1 97.06 88 ALA A O 1
ATOM 710 N N . GLU A 1 89 ? -6.922 6.461 18.297 1 97.38 89 GLU A N 1
ATOM 711 C CA . GLU A 1 89 ? -8.367 6.512 18.469 1 97.38 89 GLU A CA 1
ATOM 712 C C . GLU A 1 89 ? -8.883 7.949 18.438 1 97.38 89 GLU A C 1
ATOM 714 O O . GLU A 1 89 ? -9.844 8.258 17.734 1 97.38 89 GLU A O 1
ATOM 719 N N . ALA A 1 90 ? -8.273 8.773 19.203 1 97.5 90 ALA A N 1
ATOM 720 C CA . ALA A 1 90 ? -8.68 10.172 19.281 1 97.5 90 ALA A CA 1
ATOM 721 C C . ALA A 1 90 ? -8.562 10.867 17.938 1 97.5 90 ALA A C 1
ATOM 723 O O . ALA A 1 90 ? -9.484 11.57 17.5 1 97.5 90 ALA A O 1
ATOM 724 N N . ARG A 1 91 ? -7.465 10.617 17.281 1 97.19 91 ARG A N 1
ATOM 725 C CA . ARG A 1 91 ? -7.27 11.25 15.977 1 97.19 91 ARG A CA 1
ATOM 726 C C . ARG A 1 91 ? -8.305 10.766 14.969 1 97.19 91 ARG A C 1
ATOM 728 O O . ARG A 1 91 ? -8.766 11.531 14.117 1 97.19 91 ARG A O 1
ATOM 735 N N . SER A 1 92 ? -8.602 9.453 15.047 1 97.81 92 SER A N 1
ATOM 736 C CA . SER A 1 92 ? -9.57 8.906 14.109 1 97.81 92 SER A CA 1
ATOM 737 C C . SER A 1 92 ? -10.93 9.578 14.266 1 97.81 92 SER A C 1
ATOM 739 O O . SER A 1 92 ? -11.609 9.859 13.273 1 97.81 92 SER A O 1
ATOM 741 N N . PHE A 1 93 ? -11.305 9.867 15.492 1 97 93 PHE A N 1
ATOM 742 C CA . PHE A 1 93 ? -12.562 10.562 15.75 1 97 93 PHE A CA 1
ATOM 743 C C . PHE A 1 93 ? -12.523 11.977 15.18 1 97 93 PHE A C 1
ATOM 745 O O . PHE A 1 93 ? -13.469 12.414 14.523 1 97 93 PHE A O 1
ATOM 752 N N . LYS A 1 94 ? -11.492 12.664 15.453 1 97.5 94 LYS A N 1
ATOM 753 C CA . LYS A 1 94 ? -11.32 14.039 14.977 1 97.5 94 LYS A CA 1
ATOM 754 C C . LYS A 1 94 ? -11.367 14.094 13.453 1 97.5 94 LYS A C 1
ATOM 756 O O . LYS A 1 94 ? -12.039 14.961 12.883 1 97.5 94 LYS A O 1
ATOM 761 N N . LEU A 1 95 ? -10.703 13.18 12.812 1 98.31 95 LEU A N 1
ATOM 762 C CA . LEU A 1 95 ? -10.641 13.156 11.352 1 98.31 95 LEU A CA 1
ATOM 763 C C . LEU A 1 95 ? -11.984 12.766 10.758 1 98.31 95 LEU A C 1
ATOM 765 O O . LEU A 1 95 ? -12.414 13.344 9.75 1 98.31 95 LEU A O 1
ATOM 769 N N . ARG A 1 96 ? -12.625 11.766 11.367 1 98.06 96 ARG A N 1
ATOM 770 C CA . ARG A 1 96 ? -13.945 11.391 10.859 1 98.06 96 ARG A CA 1
ATOM 771 C C . ARG A 1 96 ? -14.914 12.562 10.938 1 98.06 96 ARG A C 1
ATOM 773 O O . ARG A 1 96 ? -15.711 12.773 10.016 1 98.06 96 ARG A O 1
ATOM 780 N N . ARG A 1 97 ? -14.812 13.266 11.969 1 97.25 97 ARG A N 1
ATOM 781 C CA . ARG A 1 97 ? -15.656 14.453 12.094 1 97.25 97 ARG A CA 1
ATOM 782 C C . ARG A 1 97 ? -15.32 15.484 11.023 1 97.25 97 ARG A C 1
ATOM 784 O O . ARG A 1 97 ? -16.219 16 10.359 1 97.25 97 ARG A O 1
ATOM 791 N N . ALA A 1 98 ? -14.109 15.766 10.844 1 97.75 98 ALA A N 1
ATOM 792 C CA . ALA A 1 98 ? -13.656 16.781 9.891 1 97.75 98 ALA A CA 1
ATOM 793 C C . ALA A 1 98 ? -14.07 16.406 8.461 1 97.75 98 ALA A C 1
ATOM 795 O O . ALA A 1 98 ? -14.352 17.281 7.645 1 97.75 98 ALA A O 1
ATOM 796 N N . PHE A 1 99 ? -14.094 15.133 8.156 1 98.31 99 PHE A N 1
ATOM 797 C CA . PHE A 1 99 ? -14.383 14.68 6.801 1 98.31 99 PHE A CA 1
ATOM 798 C C . PHE A 1 99 ? -15.82 14.172 6.703 1 98.31 99 PHE A C 1
ATOM 800 O O . PHE A 1 99 ? -16.219 13.625 5.672 1 98.31 99 PHE A O 1
ATOM 807 N N . SER A 1 100 ? -16.594 14.25 7.773 1 96.94 100 SER A N 1
ATOM 808 C CA . SER A 1 100 ? -18 13.852 7.832 1 96.94 100 SER A CA 1
ATOM 809 C C . SER A 1 100 ? -18.172 12.375 7.473 1 96.94 100 SER A C 1
ATOM 811 O O . SER A 1 100 ? -18.984 12.039 6.613 1 96.94 100 SER A O 1
ATOM 813 N N . LEU A 1 101 ? -17.406 11.578 8.18 1 97.75 101 LEU A N 1
ATOM 814 C CA . LEU A 1 101 ? -17.484 10.141 7.969 1 97.75 101 LEU A CA 1
ATOM 815 C C . LEU A 1 101 ? -18.141 9.445 9.156 1 97.75 101 LEU A C 1
ATOM 817 O O . LEU A 1 101 ? -17.922 9.828 10.305 1 97.75 101 LEU A O 1
ATOM 821 N N . ASP A 1 102 ? -18.922 8.508 8.828 1 96.25 102 ASP A N 1
ATOM 822 C CA . ASP A 1 102 ? -19.516 7.668 9.867 1 96.25 102 ASP A CA 1
ATOM 823 C C . ASP A 1 102 ? -19.375 6.188 9.523 1 96.25 102 ASP A C 1
ATOM 825 O O . ASP A 1 102 ? -18.688 5.828 8.578 1 96.25 102 ASP A O 1
ATOM 829 N N . ASP A 1 103 ? -20 5.344 10.266 1 94.75 103 ASP A N 1
ATOM 830 C CA . ASP A 1 103 ? -19.781 3.904 10.156 1 94.75 103 ASP A CA 1
ATOM 831 C C . ASP A 1 103 ? -20.453 3.344 8.898 1 94.75 103 ASP A C 1
ATOM 833 O O . ASP A 1 103 ? -20.203 2.193 8.523 1 94.75 103 ASP A O 1
ATOM 837 N N . GLY A 1 104 ? -21.188 4.113 8.211 1 94.94 104 GLY A N 1
ATOM 838 C CA . GLY A 1 104 ? -21.812 3.695 6.965 1 94.94 104 GLY A CA 1
ATOM 839 C C . GLY A 1 104 ? -20.906 3.895 5.754 1 94.94 104 GLY A C 1
ATOM 840 O O . GLY A 1 104 ? -21.25 3.479 4.645 1 94.94 104 GLY A O 1
ATOM 841 N N . SER A 1 105 ? -19.812 4.461 5.961 1 96.62 105 SER A N 1
ATOM 842 C CA . SER A 1 105 ? -18.891 4.715 4.859 1 96.62 105 SER A CA 1
ATOM 843 C C . SER A 1 105 ? -18.375 3.41 4.258 1 96.62 105 SER A C 1
ATOM 845 O O . SER A 1 105 ? -18.016 2.482 4.988 1 96.62 105 SER A O 1
ATOM 847 N N . PRO A 1 106 ? -18.25 3.322 2.947 1 95.94 106 PRO A N 1
ATOM 848 C CA . PRO A 1 106 ? -17.688 2.131 2.312 1 95.94 106 PRO A CA 1
ATOM 849 C C . PRO A 1 106 ? -16.203 1.952 2.619 1 95.94 106 PRO A C 1
ATOM 851 O O . PRO A 1 106 ? -15.648 0.873 2.398 1 95.94 106 PRO A O 1
ATOM 854 N N . LEU A 1 107 ? -15.602 2.938 3.166 1 96.5 107 LEU A N 1
ATOM 855 C CA . LEU A 1 107 ? -14.18 2.867 3.504 1 96.5 107 LEU A CA 1
ATOM 856 C C . LEU A 1 107 ? -13.969 2.055 4.777 1 96.5 107 LEU A C 1
ATOM 858 O O . LEU A 1 107 ? -12.844 1.645 5.074 1 96.5 107 LEU A O 1
ATOM 862 N N . ARG A 1 108 ? -14.945 1.929 5.574 1 94.81 108 ARG A N 1
ATOM 863 C CA . ARG A 1 108 ? -14.797 1.254 6.859 1 94.81 108 ARG A CA 1
ATOM 864 C C . ARG A 1 108 ? -14.727 -0.259 6.68 1 94.81 108 ARG A C 1
ATOM 866 O O . ARG A 1 108 ? -14.656 -1.004 7.656 1 94.81 108 ARG A O 1
ATOM 873 N N . ASN A 1 109 ? -14.367 -0.813 5.633 1 88.62 109 ASN A N 1
ATOM 874 C CA . ASN A 1 109 ? -14.289 -2.252 5.41 1 88.62 109 ASN A CA 1
ATOM 875 C C . ASN A 1 109 ? -12.938 -2.812 5.844 1 88.62 109 ASN A C 1
ATOM 877 O O . ASN A 1 109 ? -12.008 -2.902 5.039 1 88.62 109 ASN A O 1
ATOM 881 N N . ARG A 1 110 ? -12.836 -3.25 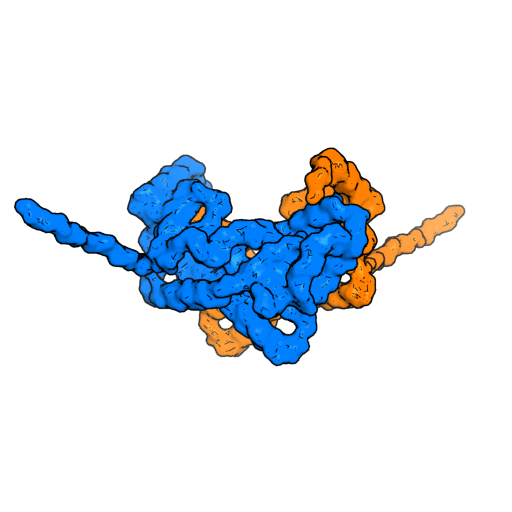7.051 1 87 110 ARG A N 1
ATOM 882 C CA . ARG A 1 110 ? -11.602 -3.744 7.648 1 87 110 ARG A CA 1
ATOM 883 C C . ARG A 1 110 ? -11.156 -5.043 6.984 1 87 110 ARG A C 1
ATOM 885 O O . ARG A 1 110 ? -9.953 -5.289 6.836 1 87 110 ARG A O 1
ATOM 892 N N . LYS A 1 111 ? -12.141 -5.797 6.598 1 87.19 111 LYS A N 1
ATOM 893 C CA . LYS A 1 111 ? -11.812 -7.086 6 1 87.19 111 LYS A CA 1
ATOM 894 C C . LYS A 1 111 ? -11.031 -6.906 4.699 1 87.19 111 LYS A C 1
ATOM 896 O O . LYS A 1 111 ? -10.078 -7.641 4.43 1 87.19 111 LYS A O 1
ATOM 901 N N . LEU A 1 112 ? -11.477 -5.992 3.965 1 87.31 112 LEU A N 1
ATOM 902 C CA . LEU A 1 112 ? -10.781 -5.711 2.711 1 87.31 112 LEU A CA 1
ATOM 903 C C . LEU A 1 112 ? -9.352 -5.246 2.971 1 87.31 112 LEU A C 1
ATOM 905 O O . LEU A 1 112 ? -8.414 -5.742 2.35 1 87.31 112 LEU A O 1
ATOM 909 N N . ARG A 1 113 ? -9.227 -4.316 3.885 1 88.44 113 ARG A N 1
ATOM 910 C CA . ARG A 1 113 ? -7.902 -3.818 4.246 1 88.44 113 ARG A CA 1
ATOM 911 C C . ARG A 1 113 ? -6.996 -4.957 4.699 1 88.44 113 ARG A C 1
ATOM 913 O O . ARG A 1 113 ? -5.863 -5.082 4.23 1 88.44 113 ARG A O 1
ATOM 920 N N . ASP A 1 114 ? -7.516 -5.781 5.508 1 87.44 114 ASP A N 1
ATOM 921 C CA . ASP A 1 114 ? -6.746 -6.895 6.059 1 87.44 114 ASP A CA 1
ATOM 922 C C . ASP A 1 114 ? -6.352 -7.883 4.965 1 87.44 114 ASP A C 1
ATOM 924 O O . ASP A 1 114 ? -5.277 -8.484 5.023 1 87.44 114 ASP A O 1
ATOM 928 N N . ALA A 1 115 ? -7.215 -8.016 4.008 1 88.56 115 ALA A N 1
ATOM 929 C CA . ALA A 1 115 ? -6.957 -8.938 2.904 1 88.56 115 ALA A CA 1
ATOM 930 C C . ALA A 1 115 ? -5.828 -8.422 2.014 1 88.56 115 ALA A C 1
ATOM 932 O O . ALA A 1 115 ? -5.098 -9.219 1.413 1 88.56 115 ALA A O 1
ATOM 933 N N . LEU A 1 116 ? -5.676 -7.133 1.955 1 91.81 116 LEU A N 1
ATOM 934 C CA . LEU A 1 116 ? -4.707 -6.547 1.035 1 91.81 116 LEU A CA 1
ATOM 935 C C . LEU A 1 116 ? -3.398 -6.23 1.751 1 91.81 116 LEU A C 1
ATOM 937 O O . LEU A 1 116 ? -2.355 -6.086 1.109 1 91.81 116 LEU A O 1
ATOM 941 N N . ASP A 1 117 ? -3.551 -6.141 3.107 1 86.56 117 ASP A N 1
ATOM 942 C CA . ASP A 1 117 ? -2.355 -5.953 3.924 1 86.56 117 ASP A CA 1
ATOM 943 C C . ASP A 1 117 ? -1.57 -7.258 4.055 1 86.56 117 ASP A C 1
ATOM 945 O O . ASP A 1 117 ? -2.158 -8.328 4.238 1 86.56 117 ASP A O 1
ATOM 949 N N . HIS A 1 118 ? -0.325 -7.199 3.959 1 87.94 118 HIS A N 1
ATOM 950 C CA . HIS A 1 118 ? 0.53 -8.375 4.059 1 87.94 118 HIS A CA 1
ATOM 951 C C . HIS A 1 118 ? 0.069 -9.469 3.102 1 87.94 118 HIS A C 1
ATOM 953 O O . HIS A 1 118 ? -0.124 -10.617 3.514 1 87.94 118 HIS A O 1
ATOM 959 N N . PHE A 1 119 ? -0.109 -9.047 1.894 1 95.75 119 PHE A N 1
ATOM 960 C CA . PHE A 1 119 ? -0.689 -9.93 0.885 1 95.75 119 PHE A CA 1
ATOM 961 C C . PHE A 1 119 ? 0.151 -11.188 0.717 1 95.75 119 PHE A C 1
ATOM 963 O O . PHE A 1 119 ? -0.386 -12.266 0.463 1 95.75 119 PHE A O 1
ATOM 970 N N . ASP A 1 120 ? 1.441 -11.07 0.891 1 95.62 120 ASP A N 1
ATOM 971 C CA . ASP A 1 120 ? 2.338 -12.219 0.792 1 95.62 120 ASP A CA 1
ATOM 972 C C . ASP A 1 120 ? 1.974 -13.289 1.817 1 95.62 120 ASP A C 1
ATOM 974 O O . ASP A 1 120 ? 1.883 -14.469 1.482 1 95.62 120 ASP A O 1
ATOM 978 N N . GLU A 1 121 ? 1.677 -12.867 3.033 1 94.06 121 GLU A N 1
ATOM 979 C CA . GLU A 1 121 ? 1.316 -13.805 4.098 1 94.06 121 GLU A CA 1
ATOM 980 C C . GLU A 1 121 ? -0.076 -14.383 3.875 1 94.06 121 GLU A C 1
ATOM 982 O O . GLU A 1 121 ? -0.312 -15.562 4.141 1 94.06 121 GLU A O 1
ATOM 987 N N . ARG A 1 122 ? -0.956 -13.594 3.42 1 94.19 122 ARG A N 1
ATOM 988 C CA . ARG A 1 122 ? -2.311 -14.055 3.135 1 94.19 122 ARG A CA 1
ATOM 989 C C . ARG A 1 122 ? -2.312 -15.078 2.006 1 94.19 122 ARG A C 1
ATOM 991 O O . ARG A 1 122 ? -3.082 -16.047 2.037 1 94.19 122 ARG A O 1
ATOM 998 N N . LEU A 1 123 ? -1.49 -14.844 1.056 1 96.19 123 LEU A N 1
ATOM 999 C CA . LEU A 1 123 ? -1.357 -15.781 -0.054 1 96.19 123 LEU A CA 1
ATOM 1000 C C . LEU A 1 123 ? -0.856 -17.141 0.437 1 96.19 123 LEU A C 1
ATOM 1002 O O . LEU A 1 123 ? -1.407 -18.172 0.072 1 96.19 123 LEU A O 1
ATOM 1006 N N . ASP A 1 124 ? 0.176 -17.094 1.322 1 95.25 124 ASP A N 1
ATOM 1007 C CA . ASP A 1 124 ? 0.669 -18.344 1.922 1 95.25 124 ASP A CA 1
ATOM 1008 C C . ASP A 1 124 ? -0.46 -19.109 2.605 1 95.25 124 ASP A C 1
ATOM 1010 O O . ASP A 1 124 ? -0.639 -20.297 2.363 1 95.25 124 ASP A O 1
ATOM 1014 N N . GLU A 1 125 ? -1.185 -18.422 3.404 1 93.06 125 GLU A N 1
ATOM 1015 C CA . GLU A 1 125 ? -2.258 -19.031 4.188 1 93.06 125 GLU A CA 1
ATOM 1016 C C . GLU A 1 125 ? -3.346 -19.594 3.281 1 93.06 125 GLU A C 1
ATOM 1018 O O . GLU A 1 125 ? -3.842 -20.703 3.518 1 93.06 125 GLU A O 1
ATOM 1023 N N . TYR A 1 126 ? -3.676 -18.875 2.33 1 93.88 126 TYR A N 1
ATOM 1024 C CA . TYR A 1 126 ? -4.707 -19.297 1.383 1 93.88 126 TYR A CA 1
ATOM 1025 C C . TYR A 1 126 ? -4.312 -20.594 0.687 1 93.88 126 TYR A C 1
ATOM 1027 O O . TYR A 1 126 ? -5.109 -21.531 0.619 1 93.88 126 TYR A O 1
ATOM 1035 N N . LEU A 1 127 ? -3.123 -20.688 0.239 1 94.12 127 LEU A N 1
ATOM 1036 C CA . LEU A 1 127 ? -2.674 -21.812 -0.559 1 94.12 127 LEU A CA 1
ATOM 1037 C C . LEU A 1 127 ? -2.404 -23.031 0.325 1 94.12 127 LEU A C 1
ATOM 1039 O O . LEU A 1 127 ? -2.412 -24.172 -0.153 1 94.12 127 LEU A O 1
ATOM 1043 N N . LEU A 1 128 ? -2.17 -22.734 1.601 1 92.12 128 LEU A N 1
ATOM 1044 C CA . LEU A 1 128 ? -2 -23.828 2.553 1 92.12 128 LEU A CA 1
ATOM 1045 C C . LEU A 1 128 ? -3.35 -24.406 2.963 1 92.12 128 LEU A C 1
ATOM 1047 O O . LEU A 1 128 ? -3.447 -25.594 3.297 1 92.12 128 LEU A O 1
ATOM 1051 N N . THR A 1 129 ? -4.297 -23.547 2.969 1 88.62 129 THR A N 1
ATOM 1052 C CA . THR A 1 129 ? -5.629 -23.938 3.428 1 88.62 129 THR A CA 1
ATOM 1053 C C . THR A 1 129 ? -6.281 -24.906 2.443 1 88.62 129 THR A C 1
ATOM 1055 O O . THR A 1 129 ? -6.977 -25.828 2.85 1 88.62 129 THR A O 1
ATOM 1058 N N . TYR A 1 130 ? -5.926 -24.719 1.194 1 80.88 130 TYR A N 1
ATOM 1059 C CA . TYR A 1 130 ? -6.602 -25.5 0.174 1 80.88 130 TYR A CA 1
ATOM 1060 C C . TYR A 1 130 ? -5.637 -26.484 -0.493 1 80.88 130 TYR A C 1
ATOM 1062 O O . TYR A 1 130 ? -4.574 -26.078 -0.975 1 80.88 130 TYR A O 1
ATOM 1070 N N . ASP A 1 131 ? -6.031 -27.656 -0.312 1 73.81 131 ASP A N 1
ATOM 1071 C CA . ASP A 1 131 ? -5.168 -28.672 -0.897 1 73.81 131 ASP A CA 1
ATOM 1072 C C . ASP A 1 131 ? -5.867 -29.391 -2.047 1 73.81 131 ASP A C 1
ATOM 1074 O O . ASP A 1 131 ? -5.281 -30.266 -2.682 1 73.81 131 ASP A O 1
ATOM 1078 N N . THR A 1 132 ? -7.07 -28.984 -2.24 1 81.5 132 THR A N 1
ATOM 1079 C CA . THR A 1 132 ? -7.832 -29.594 -3.322 1 81.5 132 THR A CA 1
ATOM 1080 C C . THR A 1 132 ? -8.672 -28.547 -4.051 1 81.5 132 THR A C 1
ATOM 1082 O O . THR A 1 132 ? -8.805 -27.422 -3.59 1 81.5 132 THR A O 1
ATOM 1085 N N . GLY A 1 133 ? -9.125 -28.984 -5.289 1 88.81 133 GLY A N 1
ATOM 1086 C CA . GLY A 1 133 ? -9.961 -28.109 -6.098 1 88.81 133 GLY A CA 1
ATOM 1087 C C . GLY A 1 133 ? -9.258 -27.609 -7.348 1 88.81 133 GLY A C 1
ATOM 1088 O O . GLY A 1 133 ? -8.172 -28.078 -7.688 1 88.81 133 GLY A O 1
ATOM 1089 N N . TYR A 1 134 ? -9.977 -26.719 -8.023 1 92.31 134 TYR A N 1
ATOM 1090 C CA . TYR A 1 134 ? -9.438 -26.109 -9.234 1 92.31 134 TYR A CA 1
ATOM 1091 C C . TYR A 1 134 ? -8.828 -24.734 -8.938 1 92.31 134 TYR A C 1
ATOM 1093 O O . TYR A 1 134 ? -9.516 -23.844 -8.445 1 92.31 134 TYR A O 1
ATOM 1101 N N . PHE A 1 135 ? -7.586 -24.688 -9.219 1 93.06 135 PHE A N 1
ATOM 1102 C CA . PHE A 1 135 ? -6.867 -23.438 -8.953 1 93.06 135 PHE A CA 1
ATOM 1103 C C . PHE A 1 135 ? -6.859 -22.547 -10.188 1 93.06 135 PHE A C 1
ATOM 1105 O O . PHE A 1 135 ? -6.516 -22.984 -11.281 1 93.06 135 PHE A O 1
ATOM 1112 N N . PHE A 1 136 ? -7.223 -21.312 -10.047 1 94.75 136 PHE A N 1
ATOM 1113 C CA . PHE A 1 136 ? -7.223 -20.312 -11.109 1 94.75 136 PHE A CA 1
ATOM 1114 C C . PHE A 1 136 ? -6.312 -19.141 -10.742 1 94.75 136 PHE A C 1
ATOM 1116 O O . PHE A 1 136 ? -6.781 -18.109 -10.242 1 94.75 136 PHE A O 1
ATOM 1123 N N . PRO A 1 137 ? -5.059 -19.312 -11.055 1 95.38 137 PRO A N 1
ATOM 1124 C CA . PRO A 1 137 ? -4.09 -18.297 -10.648 1 95.38 137 PRO A CA 1
ATOM 1125 C C . PRO A 1 137 ? -4.145 -17.047 -11.531 1 95.38 137 PRO A C 1
ATOM 1127 O O . PRO A 1 137 ? -3.615 -16 -11.156 1 95.38 137 PRO A O 1
ATOM 1130 N N . THR A 1 138 ? -4.734 -17.141 -12.727 1 95.56 138 THR A N 1
ATOM 1131 C CA . THR A 1 138 ? -4.766 -16.031 -13.672 1 95.56 138 THR A CA 1
ATOM 1132 C C . THR A 1 138 ? -5.953 -15.117 -13.391 1 95.56 138 THR A C 1
ATOM 1134 O O . THR A 1 138 ? -7.07 -15.586 -13.18 1 95.56 138 THR A O 1
ATOM 1137 N N . PRO A 1 139 ? -5.723 -13.812 -13.383 1 97.06 139 PRO A N 1
ATOM 1138 C CA . PRO A 1 139 ? -6.832 -12.875 -13.188 1 97.06 139 PRO A CA 1
ATOM 1139 C C . PRO A 1 139 ? -7.957 -13.078 -14.203 1 97.06 139 PRO A C 1
ATOM 1141 O O . PRO A 1 139 ? -7.699 -13.438 -15.352 1 97.06 139 PRO A O 1
ATOM 1144 N N . MET A 1 140 ? -9.203 -12.742 -13.727 1 97.62 140 MET A N 1
ATOM 1145 C CA . MET A 1 140 ? -10.383 -12.969 -14.562 1 97.62 140 MET A CA 1
ATOM 1146 C C . MET A 1 140 ? -11.336 -11.789 -14.492 1 97.62 140 MET A C 1
ATOM 1148 O O . MET A 1 140 ? -11.344 -11.055 -13.5 1 97.62 140 MET A O 1
ATOM 1152 N N . ILE A 1 141 ? -12.039 -11.602 -15.555 1 98.12 141 ILE A N 1
ATOM 1153 C CA . ILE A 1 141 ? -13.234 -10.773 -15.57 1 98.12 141 ILE A CA 1
ATOM 1154 C C . ILE A 1 141 ? -14.469 -11.656 -15.734 1 98.12 141 ILE A C 1
ATOM 1156 O O . ILE A 1 141 ? -14.672 -12.258 -16.797 1 98.12 141 ILE A O 1
ATOM 1160 N N . ASP A 1 142 ? -15.203 -11.828 -14.703 1 97.56 142 ASP A N 1
ATOM 1161 C CA . ASP A 1 142 ? -16.328 -12.773 -14.711 1 97.56 142 ASP A CA 1
ATOM 1162 C C . ASP A 1 142 ? -17.297 -12.469 -13.57 1 97.56 142 ASP A C 1
ATOM 1164 O O . ASP A 1 142 ? -17.125 -11.5 -12.836 1 97.56 142 ASP A O 1
ATOM 1168 N N . ASN A 1 143 ? -18.297 -13.273 -13.508 1 97.56 143 ASN A N 1
ATOM 1169 C CA . ASN A 1 143 ? -19.25 -13.203 -12.406 1 97.56 143 ASN A CA 1
ATOM 1170 C C . ASN A 1 143 ? -18.594 -13.594 -11.078 1 97.56 143 ASN A C 1
ATOM 1172 O O . ASN A 1 143 ? -17.969 -14.648 -10.977 1 97.56 143 ASN A O 1
ATOM 1176 N N . HIS A 1 144 ? -18.797 -12.703 -10.07 1 96.5 144 HIS A N 1
ATOM 1177 C CA . HIS A 1 144 ? -18.156 -12.898 -8.766 1 96.5 144 HIS A CA 1
ATOM 1178 C C . HIS A 1 144 ? -18.688 -14.148 -8.078 1 96.5 144 HIS A C 1
ATOM 1180 O O . HIS A 1 144 ? -18.047 -14.688 -7.176 1 96.5 144 HIS A O 1
ATOM 1186 N N . GLU A 1 145 ? -19.766 -14.641 -8.398 1 95.88 145 GLU A N 1
ATOM 1187 C CA . GLU A 1 145 ? -20.359 -15.805 -7.766 1 95.88 145 GLU A CA 1
ATOM 1188 C C . GLU A 1 145 ? -19.531 -17.062 -8.008 1 95.88 145 GLU A C 1
ATOM 1190 O O . GLU A 1 145 ? -19.703 -18.062 -7.316 1 95.88 145 GLU A O 1
ATOM 1195 N N . LEU A 1 146 ? -18.719 -17 -9.023 1 94.5 146 LEU A N 1
ATOM 1196 C CA . LEU A 1 146 ? -17.797 -18.094 -9.273 1 94.5 146 LEU A CA 1
ATOM 1197 C C . LEU A 1 146 ? -16.969 -18.406 -8.031 1 94.5 146 LEU A C 1
ATOM 1199 O O . LEU A 1 146 ? -16.594 -19.547 -7.797 1 94.5 146 LEU A O 1
ATOM 1203 N N . ALA A 1 147 ? -16.719 -17.406 -7.219 1 93.06 147 ALA A N 1
ATOM 1204 C CA . ALA A 1 147 ? -15.883 -17.562 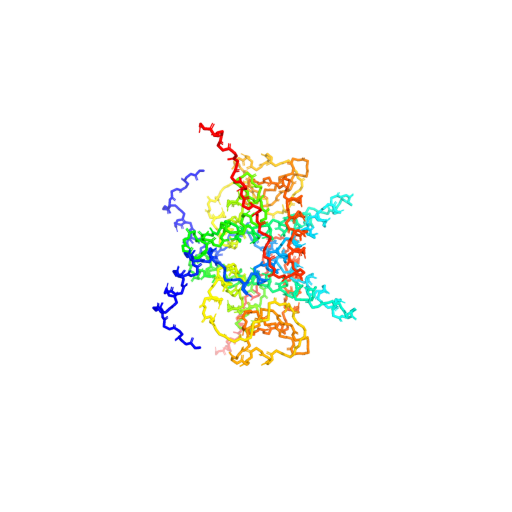-6.031 1 93.06 147 ALA A CA 1
ATOM 1205 C C . ALA A 1 147 ? -16.609 -18.344 -4.938 1 93.06 147 ALA A C 1
ATOM 1207 O O . ALA A 1 147 ? -16 -18.812 -3.982 1 93.06 147 ALA A O 1
ATOM 1208 N N . SER A 1 148 ? -17.859 -18.438 -5.039 1 92.81 148 SER A N 1
ATOM 1209 C CA . SER A 1 148 ? -18.641 -19.141 -4.035 1 92.81 148 SER A CA 1
ATOM 1210 C C . SER A 1 148 ? -18.641 -20.641 -4.281 1 92.81 148 SER A C 1
ATOM 1212 O O . SER A 1 148 ? -19.062 -21.422 -3.424 1 92.81 148 SER A O 1
ATOM 1214 N N . ASP A 1 149 ? -18.156 -21.016 -5.449 1 91.94 149 ASP A N 1
ATOM 1215 C CA . ASP A 1 149 ? -17.953 -22.438 -5.715 1 91.94 149 ASP A CA 1
ATOM 1216 C C . ASP A 1 149 ? -16.844 -23 -4.836 1 91.94 149 ASP A C 1
ATOM 1218 O O . ASP A 1 149 ? -15.68 -22.625 -4.965 1 91.94 149 ASP A O 1
ATOM 1222 N N . PRO A 1 150 ? -17.188 -23.953 -4.035 1 88.5 150 PRO A N 1
ATOM 1223 C CA . PRO A 1 150 ? -16.203 -24.484 -3.082 1 88.5 150 PRO A CA 1
ATOM 1224 C C . PRO A 1 150 ? -15.055 -25.203 -3.766 1 88.5 150 PRO A C 1
ATOM 1226 O O . PRO A 1 150 ? -14.008 -25.422 -3.152 1 88.5 150 PRO A O 1
ATOM 1229 N N . SER A 1 151 ? -15.234 -25.547 -4.941 1 91.62 151 SER A N 1
ATOM 1230 C CA . SER A 1 151 ? -14.195 -26.281 -5.637 1 91.62 151 SER A CA 1
ATOM 1231 C C . SER A 1 151 ? -13.25 -25.359 -6.387 1 91.62 151 SER A C 1
ATOM 1233 O O . SER A 1 151 ? -12.188 -25.766 -6.84 1 91.62 151 SER A O 1
ATOM 1235 N N . ALA A 1 152 ? -13.594 -24.109 -6.488 1 92.5 152 ALA A N 1
ATOM 1236 C CA . ALA A 1 152 ? -12.789 -23.156 -7.258 1 92.5 152 ALA A CA 1
ATOM 1237 C C . ALA A 1 152 ? -11.938 -22.297 -6.34 1 92.5 152 ALA A C 1
ATOM 1239 O O . ALA A 1 152 ? -12.438 -21.734 -5.359 1 92.5 152 ALA A O 1
ATOM 1240 N N . ARG A 1 153 ? -10.664 -22.266 -6.609 1 94.44 153 ARG A N 1
ATOM 1241 C CA . ARG A 1 153 ? -9.727 -21.391 -5.91 1 94.44 153 ARG A CA 1
ATOM 1242 C C . ARG A 1 153 ? -9.32 -20.219 -6.785 1 94.44 153 ARG A C 1
ATOM 1244 O O . ARG A 1 153 ? -8.344 -20.297 -7.531 1 94.44 153 ARG A O 1
ATOM 1251 N N . ILE A 1 154 ? -10.047 -19.156 -6.641 1 95.25 154 ILE A N 1
ATOM 1252 C CA . ILE A 1 154 ? -9.898 -18 -7.512 1 95.25 154 ILE A CA 1
ATOM 1253 C C . ILE A 1 154 ? -8.891 -17.016 -6.902 1 95.25 154 ILE A C 1
ATOM 1255 O O . ILE A 1 154 ? -9.078 -16.547 -5.781 1 95.25 154 ILE A O 1
ATOM 1259 N N . PHE A 1 155 ? -7.926 -16.703 -7.629 1 96.44 155 PHE A N 1
ATOM 1260 C CA . PHE A 1 155 ? -6.891 -15.766 -7.203 1 96.44 155 PHE A CA 1
ATOM 1261 C C . PHE A 1 155 ? -7.426 -14.344 -7.172 1 96.44 155 PHE A C 1
ATOM 1263 O O . PHE A 1 155 ? -7.52 -13.734 -6.105 1 96.44 155 PHE A O 1
ATOM 1270 N N . LYS A 1 156 ? -7.766 -13.875 -8.383 1 97.81 156 LYS A N 1
ATOM 1271 C CA . LYS A 1 156 ? -8.32 -12.531 -8.539 1 97.81 156 LYS A CA 1
ATOM 1272 C C . LYS A 1 156 ? -9.383 -12.508 -9.641 1 97.81 156 LYS A C 1
ATOM 1274 O O . LYS A 1 156 ? -9.18 -13.078 -10.719 1 97.81 156 LYS A O 1
ATOM 1279 N N . LEU A 1 157 ? -10.461 -11.844 -9.336 1 98.38 157 LEU A N 1
ATOM 1280 C CA . LEU A 1 157 ? -11.555 -11.719 -10.297 1 98.38 157 LEU A CA 1
ATOM 1281 C C . LEU A 1 157 ? -12.297 -10.398 -10.109 1 98.38 157 LEU A C 1
ATOM 1283 O O . LEU A 1 157 ? -12.555 -9.984 -8.977 1 98.38 157 LEU A O 1
ATOM 1287 N N . VAL A 1 158 ? -12.578 -9.742 -11.203 1 98.5 158 VAL A N 1
ATOM 1288 C CA . VAL A 1 158 ? -13.391 -8.531 -11.172 1 98.5 158 VAL A CA 1
ATOM 1289 C C . VAL A 1 158 ? -14.734 -8.789 -11.859 1 98.5 158 VAL A C 1
ATOM 1291 O O . VAL A 1 158 ? -14.781 -9.367 -12.945 1 98.5 158 VAL A O 1
ATOM 1294 N N . ASP A 1 159 ? -15.742 -8.484 -11.188 1 98.5 159 ASP A N 1
ATOM 1295 C CA . ASP A 1 159 ? -17.078 -8.398 -11.758 1 98.5 159 ASP A CA 1
ATOM 1296 C C . ASP A 1 159 ? -17.5 -6.945 -11.969 1 98.5 159 ASP A C 1
ATOM 1298 O O . ASP A 1 159 ? -17.953 -6.277 -11.031 1 98.5 159 ASP A O 1
ATOM 1302 N N . PRO A 1 160 ? -17.312 -6.41 -13.125 1 97.19 160 PRO A N 1
ATOM 1303 C CA . PRO A 1 160 ? -17.562 -4.984 -13.344 1 97.19 160 PRO A CA 1
ATOM 1304 C C . PRO A 1 160 ? -19.031 -4.617 -13.219 1 97.19 160 PRO A C 1
ATOM 1306 O O . PRO A 1 160 ? -19.359 -3.477 -12.883 1 97.19 160 PRO A O 1
ATOM 1309 N N . HIS A 1 161 ? -19.906 -5.496 -13.461 1 96.75 161 HIS A N 1
ATOM 1310 C CA . HIS A 1 161 ? -21.344 -5.219 -13.383 1 96.75 161 HIS A CA 1
ATOM 1311 C C . HIS A 1 161 ? -21.812 -5.105 -11.938 1 96.75 161 HIS A C 1
ATOM 1313 O O . HIS A 1 161 ? -22.5 -4.156 -11.57 1 96.75 161 HIS A O 1
ATOM 1319 N N . ALA A 1 162 ? -21.422 -6.055 -11.156 1 97.81 162 ALA A N 1
ATOM 1320 C CA . ALA A 1 162 ? -21.812 -6.051 -9.75 1 97.81 162 ALA A CA 1
ATOM 1321 C C . ALA A 1 162 ? -20.875 -5.176 -8.922 1 97.81 162 ALA A C 1
ATOM 1323 O O . ALA A 1 162 ? -21.125 -4.938 -7.738 1 97.81 162 ALA A O 1
ATOM 1324 N N . LYS A 1 163 ? -19.797 -4.711 -9.492 1 97.75 163 LYS A N 1
ATOM 1325 C CA . LYS A 1 163 ? -18.766 -3.92 -8.828 1 97.75 163 LYS A CA 1
ATOM 1326 C C . LYS A 1 163 ? -18.188 -4.668 -7.625 1 97.75 163 LYS A C 1
ATOM 1328 O O . LYS A 1 163 ? -18.141 -4.129 -6.516 1 97.75 163 LYS A O 1
ATOM 1333 N N . ARG A 1 164 ? -17.734 -5.836 -7.941 1 98 164 ARG A N 1
ATOM 1334 C CA . ARG A 1 164 ? -17.141 -6.691 -6.918 1 98 164 ARG A CA 1
ATOM 1335 C C . ARG A 1 164 ? -15.742 -7.148 -7.332 1 98 164 ARG A C 1
ATOM 1337 O O . ARG A 1 164 ? -15.492 -7.406 -8.508 1 98 164 ARG A O 1
ATOM 1344 N N . PHE A 1 165 ? -14.961 -7.215 -6.414 1 98.06 165 PHE A N 1
ATOM 1345 C CA . PHE A 1 165 ? -13.602 -7.727 -6.574 1 98.06 165 PHE A CA 1
ATOM 1346 C C . PHE A 1 165 ? -13.391 -8.961 -5.707 1 98.06 165 PHE A C 1
ATOM 1348 O O . PHE A 1 165 ? -13.68 -8.945 -4.512 1 98.06 165 PHE A O 1
ATOM 1355 N N . VAL A 1 166 ? -12.984 -10.023 -6.336 1 97.62 166 VAL A N 1
ATOM 1356 C CA . VAL A 1 166 ? -12.609 -11.234 -5.617 1 97.62 166 VAL A CA 1
ATOM 1357 C C . VAL A 1 166 ? -11.086 -11.32 -5.5 1 97.62 166 VAL A C 1
ATOM 1359 O O . VAL A 1 166 ? -10.375 -11.219 -6.504 1 97.62 166 VAL A O 1
ATOM 1362 N N . VAL A 1 167 ? -10.664 -11.5 -4.34 1 96.94 167 VAL A N 1
ATOM 1363 C CA . VAL A 1 167 ? -9.242 -11.703 -4.09 1 96.94 167 VAL A CA 1
ATOM 1364 C C . VAL A 1 167 ? -9.047 -12.844 -3.096 1 96.94 167 VAL A C 1
ATOM 1366 O O . VAL A 1 167 ? -9.609 -12.828 -1.999 1 96.94 167 VAL A O 1
ATOM 1369 N N . LEU A 1 168 ? -8.328 -13.859 -3.529 1 94.94 168 LEU A N 1
ATOM 1370 C CA . LEU A 1 168 ? -8.078 -15.062 -2.742 1 94.94 168 LEU A CA 1
ATOM 1371 C C . LEU A 1 168 ? -9.375 -15.648 -2.213 1 94.94 168 LEU A C 1
ATOM 1373 O O . LEU A 1 168 ? -9.5 -15.914 -1.015 1 94.94 168 LEU A O 1
ATOM 1377 N N . GLY A 1 169 ? -10.312 -15.656 -3.057 1 93.19 169 GLY A N 1
ATOM 1378 C CA . GLY A 1 169 ? -11.562 -16.359 -2.787 1 93.19 169 GLY A CA 1
ATOM 1379 C C . GLY A 1 169 ? -12.578 -15.492 -2.057 1 93.19 169 GLY A C 1
ATOM 1380 O O . GLY A 1 169 ? -13.742 -15.875 -1.925 1 93.19 169 GLY A O 1
ATOM 1381 N N . GLU A 1 170 ? -12.195 -14.344 -1.562 1 93.75 170 GLU A N 1
ATOM 1382 C CA . GLU A 1 170 ? -13.102 -13.469 -0.833 1 93.75 170 GLU A CA 1
ATOM 1383 C C . GLU A 1 170 ? -13.609 -12.336 -1.725 1 93.75 170 GLU A C 1
ATOM 1385 O O . GLU A 1 170 ? -12.859 -11.797 -2.541 1 93.75 170 GLU A O 1
ATOM 1390 N N . GLN A 1 171 ? -14.852 -12.008 -1.472 1 95.5 171 GLN A N 1
ATOM 1391 C CA . GLN A 1 171 ? -15.477 -11 -2.324 1 95.5 171 GLN A CA 1
ATOM 1392 C C . GLN A 1 171 ? -15.633 -9.68 -1.584 1 95.5 171 GLN A C 1
ATOM 1394 O O . GLN A 1 171 ? -16.016 -9.656 -0.41 1 95.5 171 GLN A O 1
ATOM 1399 N N . PHE A 1 172 ? -15.406 -8.625 -2.303 1 96.25 172 PHE A N 1
ATOM 1400 C CA . PHE A 1 172 ? -15.539 -7.281 -1.747 1 96.25 172 PHE A CA 1
ATOM 1401 C C . PHE A 1 1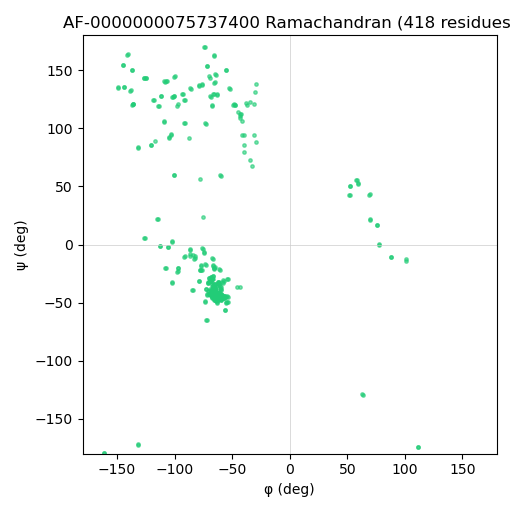72 ? -16.219 -6.348 -2.742 1 96.25 172 PHE A C 1
ATOM 1403 O O . PHE A 1 172 ? -15.898 -6.355 -3.93 1 96.25 172 PHE A O 1
ATOM 1410 N N . SER A 1 173 ? -17.172 -5.648 -2.211 1 96.38 173 SER A N 1
ATOM 1411 C CA . SER A 1 173 ? -17.797 -4.629 -3.051 1 96.38 173 SER A CA 1
ATOM 1412 C C . SER A 1 173 ? -16.938 -3.375 -3.129 1 96.38 173 SER A C 1
ATOM 1414 O O . SER A 1 173 ? -16.359 -2.953 -2.127 1 96.38 173 SER A O 1
ATOM 1416 N N . PHE A 1 174 ? -16.812 -2.824 -4.305 1 96.62 174 PHE A N 1
ATOM 1417 C CA . PHE A 1 174 ? -16.156 -1.532 -4.418 1 96.62 174 PHE A CA 1
ATOM 1418 C C . PHE A 1 174 ? -17.125 -0.463 -4.906 1 96.62 174 PHE A C 1
ATOM 1420 O O . PHE A 1 174 ? -16.703 0.597 -5.375 1 96.62 174 PHE A O 1
ATOM 1427 N N . GLU A 1 175 ? -18.344 -0.851 -4.641 1 91.88 175 GLU A N 1
ATOM 1428 C CA . GLU A 1 175 ? -19.391 0.105 -4.98 1 91.88 175 GLU A CA 1
ATOM 1429 C C . GLU A 1 175 ? -19.25 1.388 -4.168 1 91.88 175 GLU A C 1
ATOM 1431 O O . GLU A 1 175 ? -19.078 1.339 -2.947 1 91.88 175 GLU A O 1
ATOM 1436 N N . HIS A 1 176 ? -19.25 2.545 -4.656 1 94.62 176 HIS A N 1
ATOM 1437 C CA . HIS A 1 176 ? -19.297 3.887 -4.09 1 94.62 176 HIS A CA 1
ATOM 1438 C C . HIS A 1 176 ? -17.938 4.297 -3.533 1 94.62 176 HIS A C 1
ATOM 1440 O O . HIS A 1 176 ? -17.797 5.379 -2.959 1 94.62 176 HIS A O 1
ATOM 1446 N N . LEU A 1 177 ? -16.953 3.396 -3.641 1 97.38 177 LEU A N 1
ATOM 1447 C CA . LEU A 1 177 ? -15.633 3.742 -3.127 1 97.38 177 LEU A CA 1
ATOM 1448 C C . LEU A 1 177 ? -15.008 4.863 -3.949 1 97.38 177 LEU A C 1
ATOM 1450 O O . LEU A 1 177 ? -14.359 5.754 -3.396 1 97.38 177 LEU A O 1
ATOM 1454 N N . ALA A 1 178 ? -15.242 4.801 -5.238 1 97.69 178 ALA A N 1
ATOM 1455 C CA . ALA A 1 178 ? -14.695 5.844 -6.102 1 97.69 178 ALA A CA 1
ATOM 1456 C C . ALA A 1 178 ? -15.242 7.215 -5.727 1 97.69 178 ALA A C 1
ATOM 1458 O O . ALA A 1 178 ? -14.492 8.188 -5.613 1 97.69 178 ALA A O 1
ATOM 1459 N N . GLU A 1 179 ? -16.484 7.262 -5.469 1 97.81 179 GLU A N 1
ATOM 1460 C CA . GLU A 1 179 ? -17.125 8.516 -5.098 1 97.81 179 GLU A CA 1
ATOM 1461 C C . GLU A 1 179 ? -16.641 9.008 -3.738 1 97.81 179 GLU A C 1
ATOM 1463 O O . GLU A 1 179 ? -16.375 10.203 -3.559 1 97.81 179 GLU A O 1
ATOM 1468 N N . GLU A 1 180 ? -16.578 8.094 -2.834 1 98.06 180 GLU A N 1
ATOM 1469 C CA . GLU A 1 180 ? -16.172 8.453 -1.481 1 98.06 180 GLU A CA 1
ATOM 1470 C C . GLU A 1 180 ? -14.727 8.953 -1.457 1 98.06 180 GLU A C 1
ATOM 1472 O O . GLU A 1 180 ? -14.414 9.93 -0.775 1 98.06 180 GLU A O 1
ATOM 1477 N N . THR A 1 181 ? -13.836 8.305 -2.172 1 98.38 181 THR A N 1
ATOM 1478 C CA . THR A 1 181 ? -12.438 8.734 -2.213 1 98.38 181 THR A CA 1
ATOM 1479 C C . THR A 1 181 ? -12.305 10.078 -2.914 1 98.38 181 THR A C 1
ATOM 1481 O O . THR A 1 181 ? -11.477 10.906 -2.531 1 98.38 181 THR A O 1
ATOM 1484 N N . ALA A 1 182 ? -13.094 10.305 -3.914 1 98.31 182 ALA A N 1
ATOM 1485 C CA . ALA A 1 182 ? -13.094 11.594 -4.602 1 98.31 182 ALA A CA 1
ATOM 1486 C C . ALA A 1 182 ? -13.531 12.711 -3.664 1 98.31 182 ALA A C 1
ATOM 1488 O O . ALA A 1 182 ? -12.93 13.789 -3.645 1 98.31 182 ALA A O 1
ATOM 1489 N N . ARG A 1 183 ? -14.57 12.43 -2.953 1 98.38 183 ARG A N 1
ATOM 1490 C CA . ARG A 1 183 ? -15.078 13.406 -2.002 1 98.38 183 ARG A CA 1
ATOM 1491 C C . ARG A 1 183 ? -14.023 13.758 -0.957 1 98.38 183 ARG A C 1
ATOM 1493 O O . ARG A 1 183 ? -13.789 14.938 -0.675 1 98.38 183 ARG A O 1
ATOM 1500 N N . ILE A 1 184 ? -13.398 12.773 -0.388 1 98.56 184 ILE A N 1
ATOM 1501 C CA . ILE A 1 184 ? -12.383 12.969 0.637 1 98.56 184 ILE A CA 1
ATOM 1502 C C . ILE A 1 184 ? -11.188 13.719 0.043 1 98.56 184 ILE A C 1
ATOM 1504 O O . ILE A 1 184 ? -10.625 14.609 0.684 1 98.56 184 ILE A O 1
ATOM 1508 N N . SER A 1 185 ? -10.82 13.336 -1.182 1 98.44 185 SER A N 1
ATOM 1509 C CA . SER A 1 185 ? -9.727 14.016 -1.856 1 98.44 185 SER A CA 1
ATOM 1510 C C . SER A 1 185 ? -10 15.508 -2.006 1 98.44 185 SER A C 1
ATOM 1512 O O . SER A 1 185 ? -9.133 16.344 -1.739 1 98.44 185 SER A O 1
ATOM 1514 N N . ALA A 1 186 ? -11.148 15.836 -2.408 1 98 186 ALA A N 1
ATOM 1515 C CA . ALA A 1 186 ? -11.531 17.234 -2.604 1 98 186 ALA A CA 1
ATOM 1516 C C . ALA A 1 186 ? -11.516 18 -1.284 1 98 186 ALA A C 1
ATOM 1518 O O . ALA A 1 186 ? -11.031 19.125 -1.222 1 98 186 ALA A O 1
ATOM 1519 N N . LEU A 1 187 ? -12.023 17.406 -0.264 1 98.12 187 LEU A N 1
ATOM 1520 C CA . LEU A 1 187 ? -12.047 18.047 1.049 1 98.12 187 LEU A CA 1
ATOM 1521 C C . LEU A 1 187 ? -10.633 18.234 1.583 1 98.12 187 LEU A C 1
ATOM 1523 O O . LEU A 1 187 ? -10.32 19.297 2.145 1 98.12 187 LEU A O 1
ATOM 1527 N N . ALA A 1 188 ? -9.844 17.219 1.421 1 98.19 188 ALA A N 1
ATOM 1528 C CA . ALA A 1 188 ? -8.461 17.312 1.868 1 98.19 188 ALA A CA 1
ATOM 1529 C C . ALA A 1 188 ? -7.719 18.422 1.125 1 98.19 188 ALA A C 1
ATOM 1531 O O . ALA A 1 188 ? -6.91 19.141 1.716 1 98.19 188 ALA A O 1
ATOM 1532 N N . GLN A 1 189 ? -7.977 18.484 -0.161 1 96.56 189 GLN A N 1
ATOM 1533 C CA . GLN A 1 189 ? -7.359 19.531 -0.957 1 96.56 189 GLN A CA 1
ATOM 1534 C C . GLN A 1 189 ? -7.766 20.922 -0.447 1 96.56 189 GLN A C 1
ATOM 1536 O O . GLN A 1 189 ? -6.934 21.812 -0.358 1 96.56 189 GLN A O 1
ATOM 1541 N N . LEU A 1 190 ? -8.984 21.047 -0.138 1 96.81 190 LEU A N 1
ATOM 1542 C CA . LEU A 1 190 ? -9.484 22.312 0.401 1 96.81 190 LEU A CA 1
ATOM 1543 C C . LEU A 1 190 ? -8.797 22.641 1.723 1 96.81 190 LEU A C 1
ATOM 1545 O O . LEU A 1 190 ? -8.32 23.766 1.916 1 96.81 190 LEU A O 1
ATOM 1549 N N . MET A 1 191 ? -8.711 21.688 2.559 1 97.12 191 MET A N 1
ATOM 1550 C CA . MET A 1 191 ? -8.094 21.875 3.865 1 97.12 191 MET A CA 1
ATOM 1551 C C . MET A 1 191 ? -6.598 22.125 3.725 1 97.12 191 MET A C 1
ATOM 1553 O O . MET A 1 191 ? -5.992 22.797 4.57 1 97.12 191 MET A O 1
ATOM 1557 N N . GLY A 1 192 ? -6.07 21.531 2.641 1 94.12 192 GLY A N 1
ATOM 1558 C CA . GLY A 1 192 ? -4.648 21.703 2.385 1 94.12 192 GLY A CA 1
ATOM 1559 C C . GLY A 1 192 ? -4.238 23.141 2.172 1 94.12 192 GLY A C 1
ATOM 1560 O O . GLY A 1 192 ? -3.09 23.516 2.426 1 94.12 192 GLY A O 1
ATOM 1561 N N . ASN A 1 193 ? -5.121 23.984 1.819 1 91.81 193 ASN A N 1
ATOM 1562 C CA . ASN A 1 193 ? -4.848 25.391 1.561 1 91.81 193 ASN A CA 1
ATOM 1563 C C . ASN A 1 193 ? -4.527 26.141 2.848 1 91.81 193 ASN A C 1
ATOM 1565 O O . ASN A 1 193 ? -3.707 27.062 2.848 1 91.81 193 ASN A O 1
ATOM 1569 N N . THR A 1 194 ? -5.133 25.719 3.936 1 91.81 194 THR A N 1
ATOM 1570 C CA . THR A 1 194 ? -4.902 26.406 5.211 1 91.81 194 THR A CA 1
ATOM 1571 C C . THR A 1 194 ? -4.055 25.531 6.137 1 91.81 194 THR A C 1
ATOM 1573 O O . THR A 1 194 ? -3.492 26.031 7.113 1 91.81 194 THR A O 1
ATOM 1576 N N . GLY A 1 195 ? -4.07 24.266 5.801 1 94.5 195 GLY A N 1
ATOM 1577 C CA . GLY A 1 195 ? -3.367 23.328 6.66 1 94.5 195 GLY A CA 1
ATOM 1578 C C . GLY A 1 195 ? -4.117 23.016 7.941 1 94.5 195 GLY A C 1
ATOM 1579 O O . GLY A 1 195 ? -3.523 22.562 8.922 1 94.5 195 GLY A O 1
ATOM 1580 N N . ARG A 1 196 ? -5.426 23.344 7.926 1 96 196 ARG A N 1
ATOM 1581 C CA . ARG A 1 196 ? -6.254 23.125 9.109 1 96 196 ARG A CA 1
ATOM 1582 C C . ARG A 1 196 ? -7.477 22.281 8.773 1 96 196 ARG A C 1
ATOM 1584 O O . ARG A 1 196 ? -8.031 22.391 7.68 1 96 196 ARG A O 1
ATOM 1591 N N . LEU A 1 197 ? -7.797 21.469 9.727 1 96.38 197 LEU A N 1
ATOM 1592 C CA . LEU A 1 197 ? -9.016 20.688 9.578 1 96.38 197 LEU A CA 1
ATOM 1593 C C . LEU A 1 197 ? -10.25 21.578 9.68 1 96.38 197 LEU A C 1
ATOM 1595 O O . LEU A 1 197 ? -10.25 22.562 10.414 1 96.38 197 LEU A O 1
ATOM 1599 N N . LEU A 1 198 ? -11.242 21.25 8.945 1 87.94 198 LEU A N 1
ATOM 1600 C CA . LEU A 1 198 ? -12.508 21.984 9.016 1 87.94 198 LEU A CA 1
ATOM 1601 C C . LEU A 1 198 ? -13.211 21.719 10.344 1 87.94 198 LEU A C 1
ATOM 1603 O O . LEU A 1 198 ? -13.172 20.609 10.859 1 87.94 198 LEU A O 1
ATOM 1607 N N . SER A 1 199 ? -13.555 22.828 10.992 1 74.75 199 SER A N 1
ATOM 1608 C CA . SER A 1 199 ? -14.281 22.703 12.25 1 74.75 199 SER A CA 1
ATOM 1609 C C . SER A 1 199 ? -15.727 22.281 12.016 1 74.75 199 SER A C 1
ATOM 1611 O O . SER A 1 199 ? -16.344 22.703 11.031 1 74.75 199 SER A O 1
ATOM 1613 N N . THR A 1 200 ? -16.109 21.141 12.242 1 57.69 200 THR A N 1
ATOM 1614 C CA . THR A 1 200 ? -17.547 20.906 12.203 1 57.69 200 THR A CA 1
ATOM 1615 C C . THR A 1 200 ? -18.297 21.969 12.992 1 57.69 200 THR A C 1
ATOM 1617 O O . THR A 1 200 ? -17.891 22.344 14.094 1 57.69 200 THR A O 1
ATOM 1620 N N . PRO A 1 201 ? -19.188 22.75 12.414 1 45.28 201 PRO A N 1
ATOM 1621 C CA . PRO A 1 201 ? -19.969 23.688 13.211 1 45.28 201 PRO A CA 1
ATOM 1622 C C . PRO A 1 201 ? -20.453 23.094 14.531 1 45.28 201 PRO A C 1
ATOM 1624 O O . PRO A 1 201 ? -20.734 21.891 14.594 1 45.28 201 PRO A O 1
ATOM 1627 N N . SER A 1 202 ? -19.844 23.5 15.656 1 39.41 202 SER A N 1
ATOM 1628 C CA . SER A 1 202 ? -20.484 23.109 16.906 1 39.41 202 SER A CA 1
ATOM 1629 C C . SER A 1 202 ? -22 23.016 16.75 1 39.41 202 SER A C 1
ATOM 1631 O O . SER A 1 202 ? -22.609 23.828 16.047 1 39.41 202 SER A O 1
ATOM 1633 N N . PRO A 1 203 ? -22.672 21.875 16.984 1 37.81 203 PRO A N 1
ATOM 1634 C CA . PRO A 1 203 ? -24.125 22.047 16.969 1 37.81 203 PRO A CA 1
ATOM 1635 C C . PRO A 1 203 ? -24.578 23.344 17.641 1 37.81 203 PRO A C 1
ATOM 1637 O O . PRO A 1 203 ? -24.156 23.641 18.766 1 37.81 203 PRO A O 1
ATOM 1640 N N . ARG A 1 204 ? -24.828 24.453 17.203 1 36.38 204 ARG A N 1
ATOM 1641 C CA . ARG A 1 204 ? -25.547 25.516 17.891 1 36.38 204 ARG A CA 1
ATOM 1642 C C . ARG A 1 204 ? -26.562 24.953 18.875 1 36.38 204 ARG A C 1
ATOM 1644 O O . ARG A 1 204 ? -27.109 23.875 18.672 1 36.38 204 ARG A O 1
ATOM 1651 N N . ALA A 1 205 ? -26.766 25.547 20.25 1 36.38 205 ALA A N 1
ATOM 1652 C CA . ALA A 1 205 ? -27.828 25.531 21.266 1 36.38 205 ALA A CA 1
ATOM 1653 C C . ALA A 1 205 ? -29.203 25.453 20.609 1 36.38 205 ALA A C 1
ATOM 1655 O O . ALA A 1 205 ? -29.688 26.438 20.047 1 36.38 205 ALA A O 1
ATOM 1656 N N . LEU A 1 206 ? -29.625 24.578 20.031 1 33.03 206 LEU A N 1
ATOM 1657 C CA . LEU A 1 206 ? -31.062 24.438 19.766 1 33.03 206 LEU A CA 1
ATOM 1658 C C . LEU A 1 206 ? -31.875 24.922 20.953 1 33.03 206 LEU A C 1
ATOM 1660 O O . LEU A 1 206 ? -31.562 24.594 22.109 1 33.03 206 LEU A O 1
ATOM 1664 N N . ASP A 1 207 ? -32.75 25.938 20.828 1 34.16 207 ASP A N 1
ATOM 1665 C CA . ASP A 1 207 ? -33.688 26.797 21.578 1 34.16 207 ASP A CA 1
ATOM 1666 C C . ASP A 1 207 ? -34.438 25.969 22.609 1 34.16 207 ASP A C 1
ATOM 1668 O O . ASP A 1 207 ? -35.188 25.062 22.266 1 34.16 207 ASP A O 1
ATOM 1672 N N . ARG A 1 208 ? -33.906 25.609 23.812 1 34.09 208 ARG A N 1
ATOM 1673 C CA . ARG A 1 208 ? -34.875 25.281 24.828 1 34.09 208 ARG A CA 1
ATOM 1674 C C . ARG A 1 208 ? -36.031 26.281 24.844 1 34.09 208 ARG A C 1
ATOM 1676 O O . ARG A 1 208 ? -35.812 27.484 24.797 1 34.09 208 ARG A O 1
ATOM 1683 N N . PRO A 1 209 ? -37.188 25.891 24.453 1 30.92 209 PRO A N 1
ATOM 1684 C CA . PRO A 1 209 ? -38.25 26.859 24.703 1 30.92 209 PRO A CA 1
ATOM 1685 C C . PRO A 1 209 ? -38.156 27.516 26.078 1 30.92 209 PRO A C 1
ATOM 1687 O O . PRO A 1 209 ? -37.594 26.938 27 1 30.92 209 PRO A O 1
ATOM 1690 N N . GLU A 1 210 ? -37.875 28.781 26.172 1 32.09 210 GLU A N 1
ATOM 1691 C CA . GLU A 1 210 ? -38.156 29.547 27.391 1 32.09 210 GLU A CA 1
ATOM 1692 C C . GLU A 1 210 ? -39.375 28.969 28.141 1 32.09 210 GLU A C 1
ATOM 1694 O O . GLU A 1 210 ? -40.469 28.875 27.594 1 32.09 210 GLU A O 1
ATOM 1699 N N . ASP A 1 211 ? -39.219 27.953 29.078 1 24.88 211 ASP A N 1
ATOM 1700 C CA . ASP A 1 211 ? -40.281 28.141 30.047 1 24.88 211 ASP A CA 1
ATOM 1701 C C . ASP A 1 211 ? -40.188 29.5 30.719 1 24.88 211 ASP A C 1
ATOM 1703 O O . ASP A 1 211 ? -39.062 29.953 31.031 1 24.88 211 ASP A O 1
ATOM 1707 N N . MET B 1 1 ? -14.391 -23.75 5.348 1 43.12 1 MET B N 1
ATOM 1708 C CA . MET B 1 1 ? -14.008 -25.078 5.836 1 43.12 1 MET B CA 1
ATOM 1709 C C . MET B 1 1 ? -12.898 -24.969 6.879 1 43.12 1 MET B C 1
ATOM 1711 O O . MET B 1 1 ? -11.898 -24.297 6.66 1 43.12 1 MET B O 1
ATOM 1715 N N . ASN B 1 2 ? -13.258 -25.125 8.086 1 52.75 2 ASN B N 1
ATOM 1716 C CA . ASN B 1 2 ? -12.43 -25.031 9.281 1 52.75 2 ASN B CA 1
ATOM 1717 C C . ASN B 1 2 ? -11.297 -26.047 9.266 1 52.75 2 ASN B C 1
ATOM 1719 O O . ASN B 1 2 ? -11.508 -27.219 9.586 1 52.75 2 ASN B O 1
ATOM 1723 N N . ILE B 1 3 ? -10.461 -26.016 8.32 1 62.91 3 ILE B N 1
ATOM 1724 C CA . ILE B 1 3 ? -9.312 -26.906 8.453 1 62.91 3 ILE B CA 1
ATOM 1725 C C . ILE B 1 3 ? -8.688 -26.75 9.836 1 62.91 3 ILE B C 1
ATOM 1727 O O . ILE B 1 3 ? -8.492 -25.625 10.312 1 62.91 3 ILE B O 1
ATOM 1731 N N . GLU B 1 4 ? -8.68 -27.797 10.469 1 75.94 4 GLU B N 1
ATOM 1732 C CA . GLU B 1 4 ? -8.117 -27.828 11.82 1 75.94 4 GLU B CA 1
ATOM 1733 C C . GLU B 1 4 ? -6.707 -27.25 11.844 1 75.94 4 GLU B C 1
ATOM 1735 O O . GLU B 1 4 ? -5.945 -27.406 10.891 1 75.94 4 GLU B O 1
ATOM 1740 N N . ARG B 1 5 ? -6.438 -26.484 12.727 1 78.88 5 ARG B N 1
ATOM 1741 C CA . ARG B 1 5 ? -5.152 -25.828 12.969 1 78.88 5 ARG B CA 1
ATOM 1742 C C . ARG B 1 5 ? -4.004 -26.828 12.867 1 78.88 5 ARG B C 1
ATOM 1744 O O . ARG B 1 5 ? -2.934 -26.5 12.352 1 78.88 5 ARG B O 1
ATOM 1751 N N . GLN B 1 6 ? -4.273 -28.016 13.32 1 83.69 6 GLN B N 1
ATOM 1752 C CA . GLN B 1 6 ? -3.24 -29.047 13.289 1 83.69 6 GLN B CA 1
ATOM 1753 C C . GLN B 1 6 ? -2.92 -29.469 11.852 1 83.69 6 GLN B C 1
ATOM 1755 O O . GLN B 1 6 ? -1.758 -29.703 11.516 1 83.69 6 GLN B O 1
ATOM 1760 N N . GLU B 1 7 ? -3.885 -29.594 11.117 1 87.06 7 GLU B N 1
ATOM 1761 C CA . GLU B 1 7 ? -3.689 -29.969 9.719 1 87.06 7 GLU B CA 1
ATOM 1762 C C . GLU B 1 7 ? -2.93 -28.891 8.953 1 87.06 7 GLU B C 1
ATOM 1764 O O . GLU B 1 7 ? -2.066 -29.188 8.133 1 87.06 7 GLU B O 1
ATOM 1769 N N . ILE B 1 8 ? -3.166 -27.672 9.211 1 87.88 8 ILE B N 1
ATOM 1770 C CA . ILE B 1 8 ? -2.479 -26.578 8.555 1 87.88 8 ILE B CA 1
ATOM 1771 C C . ILE B 1 8 ? -0.997 -26.594 8.922 1 87.88 8 ILE B C 1
ATOM 1773 O O . ILE B 1 8 ? -0.136 -26.391 8.062 1 87.88 8 ILE B O 1
ATOM 1777 N N . ARG B 1 9 ? -0.754 -26.906 10.148 1 88.56 9 ARG B N 1
ATOM 1778 C CA . ARG B 1 9 ? 0.632 -26.969 10.602 1 88.56 9 ARG B CA 1
ATOM 1779 C C . ARG B 1 9 ? 1.381 -28.094 9.898 1 88.56 9 ARG B C 1
ATOM 1781 O O . ARG B 1 9 ? 2.547 -27.938 9.531 1 88.56 9 ARG B O 1
ATOM 1788 N N . ARG B 1 10 ? 0.719 -29.188 9.789 1 90.62 10 ARG B N 1
ATOM 1789 C CA . ARG B 1 10 ? 1.314 -30.312 9.078 1 90.62 10 ARG B CA 1
ATOM 1790 C C . ARG B 1 10 ? 1.612 -29.938 7.629 1 90.62 10 ARG B C 1
ATOM 1792 O O . ARG B 1 10 ? 2.693 -30.25 7.117 1 90.62 10 ARG B O 1
ATOM 1799 N N . ARG B 1 11 ? 0.72 -29.328 7.027 1 90.62 11 ARG B N 1
ATOM 1800 C CA . ARG B 1 11 ? 0.9 -28.906 5.641 1 90.62 11 ARG B CA 1
ATOM 1801 C C . ARG B 1 11 ? 2.043 -27.906 5.516 1 90.62 11 ARG B C 1
ATOM 1803 O O . ARG B 1 11 ? 2.816 -27.969 4.555 1 90.62 11 ARG B O 1
ATOM 1810 N N . GLU B 1 12 ? 2.047 -27.047 6.422 1 92.81 12 GLU B N 1
ATOM 1811 C CA . GLU B 1 12 ? 3.133 -26.062 6.438 1 92.81 12 GLU B CA 1
ATOM 1812 C C . GLU B 1 12 ? 4.496 -26.75 6.445 1 92.81 12 GLU B C 1
ATOM 1814 O O . GLU B 1 12 ? 5.41 -26.344 5.73 1 92.81 12 GLU B O 1
ATOM 1819 N N . GLN B 1 13 ? 4.566 -27.719 7.25 1 93.56 13 GLN B N 1
ATOM 1820 C CA . GLN B 1 13 ? 5.824 -28.453 7.363 1 93.56 13 GLN B CA 1
ATOM 1821 C C . GLN B 1 13 ? 6.168 -29.172 6.059 1 93.56 13 GLN B C 1
ATOM 1823 O O . GLN B 1 13 ? 7.312 -29.125 5.605 1 93.56 13 GLN B O 1
ATOM 1828 N N . ILE B 1 14 ? 5.266 -29.766 5.48 1 93.44 14 ILE B N 1
ATOM 1829 C CA . ILE B 1 14 ? 5.484 -30.516 4.242 1 93.44 14 ILE B CA 1
ATOM 1830 C C . ILE B 1 14 ? 5.867 -29.547 3.125 1 93.44 14 ILE B C 1
ATOM 1832 O O . ILE B 1 14 ? 6.852 -29.766 2.414 1 93.44 14 ILE B O 1
ATOM 1836 N N . VAL B 1 15 ? 5.129 -28.5 3.004 1 94.69 15 VAL B N 1
ATOM 1837 C CA . VAL B 1 15 ? 5.348 -27.547 1.928 1 94.69 15 VAL B CA 1
ATOM 1838 C C . VAL B 1 15 ? 6.711 -26.875 2.098 1 94.69 15 VAL B C 1
ATOM 1840 O O . VAL B 1 15 ? 7.438 -26.688 1.123 1 94.69 15 VAL B O 1
ATOM 1843 N N . SER B 1 16 ? 7.016 -26.547 3.285 1 95.38 16 SER B N 1
ATOM 1844 C CA . SER B 1 16 ? 8.289 -25.891 3.564 1 95.38 16 SER B CA 1
ATOM 1845 C C . SER B 1 16 ? 9.461 -26.828 3.311 1 95.38 16 SER B C 1
ATOM 1847 O O . SER B 1 16 ? 10.422 -26.469 2.621 1 95.38 16 SER B O 1
ATOM 1849 N N . LYS B 1 17 ? 9.391 -28 3.742 1 94.12 17 LYS B N 1
ATOM 1850 C CA . LYS B 1 17 ? 10.523 -28.922 3.729 1 94.12 17 LYS B CA 1
ATOM 1851 C C . LYS B 1 17 ? 10.648 -29.625 2.381 1 94.12 17 LYS B C 1
ATOM 1853 O O . LYS B 1 17 ? 11.75 -29.797 1.861 1 94.12 17 LYS B O 1
ATOM 1858 N N . GLU B 1 18 ? 9.578 -29.969 1.825 1 94.25 18 GLU B N 1
ATOM 1859 C CA . GLU B 1 18 ? 9.625 -30.828 0.643 1 94.25 18 GLU B CA 1
ATOM 1860 C C . GLU B 1 18 ? 9.516 -30 -0.637 1 94.25 18 GLU B C 1
ATOM 1862 O O . GLU B 1 18 ? 10 -30.422 -1.692 1 94.25 18 GLU B O 1
ATOM 1867 N N . TYR B 1 19 ? 8.945 -28.844 -0.539 1 94.5 19 TYR B N 1
ATOM 1868 C CA . TYR B 1 19 ? 8.656 -28.125 -1.778 1 94.5 19 TYR B CA 1
ATOM 1869 C C . TYR B 1 19 ? 9.266 -26.719 -1.756 1 94.5 19 TYR B C 1
ATOM 1871 O O . TYR B 1 19 ? 8.922 -25.875 -2.588 1 94.5 19 TYR B O 1
ATOM 1879 N N . GLY B 1 20 ? 10.008 -26.391 -0.764 1 94.94 20 GLY B N 1
ATOM 1880 C CA . GLY B 1 20 ? 10.656 -25.094 -0.687 1 94.94 20 GLY B CA 1
ATOM 1881 C C . GLY B 1 20 ? 9.688 -23.953 -0.461 1 94.94 20 GLY B C 1
ATOM 1882 O O . GLY B 1 20 ? 9.922 -22.828 -0.921 1 94.94 20 GLY B O 1
ATOM 1883 N N . GLY B 1 21 ? 8.562 -24.281 0.036 1 96.56 21 GLY B N 1
ATOM 1884 C CA . GLY B 1 21 ? 7.648 -23.234 0.464 1 96.56 21 GLY B CA 1
ATOM 1885 C C . GLY B 1 21 ? 6.535 -22.969 -0.533 1 96.56 21 GLY B C 1
ATOM 1886 O O . GLY B 1 21 ? 5.566 -22.281 -0.22 1 96.56 21 GLY B O 1
ATOM 1887 N N . ILE B 1 22 ? 6.715 -23.531 -1.753 1 96.5 22 ILE B N 1
ATOM 1888 C CA . ILE B 1 22 ? 5.699 -23.312 -2.777 1 96.5 22 ILE B CA 1
ATOM 1889 C C . ILE B 1 22 ? 5.418 -24.609 -3.514 1 96.5 22 ILE B C 1
ATOM 1891 O O . ILE B 1 22 ? 6.316 -25.188 -4.129 1 96.5 22 ILE B O 1
ATOM 1895 N N . LEU B 1 23 ? 4.195 -25.047 -3.453 1 94.38 23 LEU B N 1
ATOM 1896 C CA . LEU B 1 23 ? 3.811 -26.188 -4.277 1 94.38 23 LEU B CA 1
ATOM 1897 C C . LEU B 1 23 ? 3.912 -25.844 -5.762 1 94.38 23 LEU B C 1
ATOM 1899 O O . LEU B 1 23 ? 3.596 -24.719 -6.168 1 94.38 23 LEU B O 1
ATOM 1903 N N . PRO B 1 24 ? 4.262 -26.781 -6.551 1 92.62 24 PRO B N 1
ATOM 1904 C CA . PRO B 1 24 ? 4.477 -26.516 -7.977 1 92.62 24 PRO B CA 1
ATOM 1905 C C . PRO B 1 24 ? 3.256 -25.875 -8.648 1 92.62 24 PRO B C 1
ATOM 1907 O O . PRO B 1 24 ? 3.391 -24.922 -9.406 1 92.62 24 PRO B O 1
ATOM 1910 N N . HIS B 1 25 ? 2.09 -26.375 -8.391 1 91.75 25 HIS B N 1
ATOM 1911 C CA . HIS B 1 25 ? 0.893 -25.891 -9.062 1 91.75 25 HIS B CA 1
ATOM 1912 C C . HIS B 1 25 ? 0.456 -24.531 -8.5 1 91.75 25 HIS B C 1
ATOM 1914 O O . HIS B 1 25 ? -0.446 -23.891 -9.047 1 91.75 25 HIS B O 1
ATOM 1920 N N . CYS B 1 26 ? 1.178 -24.047 -7.441 1 95.38 26 CYS B N 1
ATOM 1921 C CA . CYS B 1 26 ? 0.828 -22.781 -6.812 1 95.38 26 CYS B CA 1
ATOM 1922 C C . CYS B 1 26 ? 1.823 -21.688 -7.195 1 95.38 26 CYS B C 1
ATOM 1924 O O . CYS B 1 26 ? 1.651 -20.531 -6.824 1 95.38 26 CYS B O 1
ATOM 1926 N N . GLU B 1 27 ? 2.824 -22.016 -7.953 1 97.06 27 GLU B N 1
ATOM 1927 C CA . GLU B 1 27 ? 3.875 -21.078 -8.312 1 97.06 27 GLU B CA 1
ATOM 1928 C C . GLU B 1 27 ? 3.307 -19.875 -9.078 1 97.06 27 GLU B C 1
ATOM 1930 O O . GLU B 1 27 ? 3.758 -18.75 -8.898 1 97.06 27 GLU B O 1
ATOM 1935 N N . ALA B 1 28 ? 2.301 -20.156 -9.891 1 97.44 28 ALA B N 1
ATOM 1936 C CA . ALA B 1 28 ? 1.721 -19.109 -10.742 1 97.44 28 ALA B CA 1
ATOM 1937 C C . ALA B 1 28 ? 1.12 -18 -9.898 1 97.44 28 ALA B C 1
ATOM 1939 O O . ALA B 1 28 ? 1.161 -16.828 -10.297 1 97.44 28 ALA B O 1
ATOM 1940 N N . PHE B 1 29 ? 0.594 -18.328 -8.703 1 97.69 29 PHE B N 1
ATOM 1941 C CA . PHE B 1 29 ? 0.02 -17.328 -7.82 1 97.69 29 PHE B CA 1
ATOM 1942 C C . PHE B 1 29 ? 1.079 -16.328 -7.383 1 97.69 29 PHE B C 1
ATOM 1944 O O . PHE B 1 29 ? 0.836 -15.109 -7.391 1 97.69 29 PHE B O 1
ATOM 1951 N N . TYR B 1 30 ? 2.207 -16.812 -7.039 1 98.25 30 TYR B N 1
ATOM 1952 C CA . TYR B 1 30 ? 3.297 -15.953 -6.598 1 98.25 30 TYR B CA 1
ATOM 1953 C C . TYR B 1 30 ? 3.863 -15.148 -7.758 1 98.25 30 TYR B C 1
ATOM 1955 O O . TYR B 1 30 ? 4.164 -13.961 -7.613 1 98.25 30 TYR B O 1
ATOM 1963 N N . ILE B 1 31 ? 3.982 -15.789 -8.891 1 98.31 31 ILE B N 1
ATOM 1964 C CA . ILE B 1 31 ? 4.516 -15.133 -10.078 1 98.31 31 ILE B CA 1
ATOM 1965 C C . ILE B 1 31 ? 3.633 -13.938 -10.445 1 98.31 31 ILE B C 1
ATOM 1967 O O . ILE B 1 31 ? 4.137 -12.836 -10.664 1 98.31 31 ILE B O 1
ATOM 1971 N N . HIS B 1 32 ? 2.346 -14.141 -10.438 1 97.81 32 HIS B N 1
ATOM 1972 C CA . HIS B 1 32 ? 1.422 -13.062 -10.773 1 97.81 32 HIS B CA 1
ATOM 1973 C C . HIS B 1 32 ? 1.456 -11.953 -9.734 1 97.81 32 HIS B C 1
ATOM 1975 O O . HIS B 1 32 ? 1.354 -10.773 -10.07 1 97.81 32 HIS B O 1
ATOM 1981 N N . SER B 1 33 ? 1.581 -12.344 -8.508 1 98.12 33 SER B N 1
ATOM 1982 C CA . SER B 1 33 ? 1.639 -11.359 -7.434 1 98.12 33 SER B CA 1
ATOM 1983 C C . SER B 1 33 ? 2.896 -10.508 -7.535 1 98.12 33 SER B C 1
ATOM 1985 O O . SER B 1 33 ? 2.834 -9.281 -7.395 1 98.12 33 SER B O 1
ATOM 1987 N N . ILE B 1 34 ? 3.965 -11.141 -7.77 1 98.56 34 ILE B N 1
ATOM 1988 C CA . ILE B 1 34 ? 5.242 -10.453 -7.914 1 98.56 34 ILE B CA 1
ATOM 1989 C C . ILE B 1 34 ? 5.203 -9.539 -9.141 1 98.56 34 ILE B C 1
ATOM 1991 O O . ILE B 1 34 ? 5.645 -8.391 -9.078 1 98.56 34 ILE B O 1
ATOM 1995 N N . HIS B 1 35 ? 4.648 -10.062 -10.195 1 98.38 35 HIS B N 1
ATOM 1996 C CA . HIS B 1 35 ? 4.527 -9.25 -11.406 1 98.38 35 HIS B CA 1
ATOM 1997 C C . HIS B 1 35 ? 3.697 -7.996 -11.141 1 98.38 35 HIS B C 1
ATOM 1999 O O . HIS B 1 35 ? 4.047 -6.906 -11.602 1 98.38 35 HIS B O 1
ATOM 2005 N N . TYR B 1 36 ? 2.656 -8.156 -10.453 1 97.81 36 TYR B N 1
ATOM 2006 C CA . TYR B 1 36 ? 1.803 -7.02 -10.117 1 97.81 36 TYR B CA 1
ATOM 2007 C C . TYR B 1 36 ? 2.594 -5.938 -9.391 1 97.81 36 TYR B C 1
ATOM 2009 O O . TYR B 1 36 ? 2.619 -4.785 -9.82 1 97.81 36 TYR B O 1
ATOM 2017 N N . SER B 1 37 ? 3.223 -6.312 -8.273 1 98.06 37 SER B N 1
ATOM 2018 C CA . SER B 1 37 ? 3.938 -5.336 -7.457 1 98.06 37 SER B CA 1
ATOM 2019 C C . SER B 1 37 ? 5.074 -4.688 -8.242 1 98.06 37 SER B C 1
ATOM 2021 O O . SER B 1 37 ? 5.266 -3.473 -8.172 1 98.06 37 SER B O 1
ATOM 2023 N N . ALA B 1 38 ? 5.777 -5.488 -8.992 1 98.62 38 ALA B N 1
ATOM 2024 C CA . ALA B 1 38 ? 6.906 -4.98 -9.766 1 98.62 38 ALA B CA 1
ATOM 2025 C C . ALA B 1 38 ? 6.441 -4.035 -10.867 1 98.62 38 ALA B C 1
ATOM 2027 O O . ALA B 1 38 ? 7.027 -2.971 -11.07 1 98.62 38 ALA B O 1
ATOM 2028 N N . SER B 1 39 ? 5.414 -4.43 -11.539 1 97.94 39 SER B N 1
ATOM 2029 C CA . SER B 1 39 ? 4.914 -3.621 -12.641 1 97.94 39 SER B CA 1
ATOM 2030 C C . SER B 1 39 ? 4.352 -2.295 -12.148 1 97.94 39 SER B C 1
ATOM 2032 O O . SER B 1 39 ? 4.516 -1.26 -12.797 1 97.94 39 SER B O 1
ATOM 2034 N N . ARG B 1 40 ? 3.682 -2.326 -11.039 1 97.88 40 ARG B N 1
ATOM 2035 C CA . ARG B 1 40 ? 3.164 -1.086 -10.469 1 97.88 40 ARG B CA 1
ATOM 2036 C C . ARG B 1 40 ? 4.301 -0.166 -10.039 1 97.88 40 ARG B C 1
ATOM 2038 O O . ARG B 1 40 ? 4.215 1.054 -10.203 1 97.88 40 ARG B O 1
ATOM 2045 N N . ALA B 1 41 ? 5.293 -0.752 -9.43 1 98.38 41 ALA B N 1
ATOM 2046 C CA . ALA B 1 41 ? 6.465 0.044 -9.078 1 98.38 41 ALA B CA 1
ATOM 2047 C C . ALA B 1 41 ? 7.082 0.688 -10.312 1 98.38 41 ALA B C 1
ATOM 2049 O O . ALA B 1 41 ? 7.383 1.884 -10.32 1 98.38 41 ALA B O 1
ATOM 2050 N N . GLN B 1 42 ? 7.215 -0.082 -11.344 1 97.88 42 GLN B N 1
ATOM 2051 C CA . GLN B 1 42 ? 7.789 0.414 -12.586 1 97.88 42 GLN B CA 1
ATOM 2052 C C . GLN B 1 42 ? 6.98 1.585 -13.141 1 97.88 42 GLN B C 1
ATOM 2054 O O . GLN B 1 42 ? 7.547 2.594 -13.562 1 97.88 42 GLN B O 1
ATOM 2059 N N . ARG B 1 43 ? 5.758 1.412 -13.109 1 96.38 43 ARG B N 1
ATOM 2060 C CA . ARG B 1 43 ? 4.887 2.471 -13.609 1 96.38 43 ARG B CA 1
ATOM 2061 C C . ARG B 1 43 ? 5.039 3.742 -12.781 1 96.38 43 ARG B C 1
ATOM 2063 O O . ARG B 1 43 ? 5.102 4.844 -13.336 1 96.38 43 ARG B O 1
ATOM 2070 N N . ALA B 1 44 ? 5.082 3.596 -11.523 1 98.12 44 ALA B N 1
ATOM 2071 C CA . ALA B 1 44 ? 5.227 4.75 -10.641 1 98.12 44 ALA B CA 1
ATOM 2072 C C . ALA B 1 44 ? 6.582 5.426 -10.844 1 98.12 44 ALA B C 1
ATOM 2074 O O . ALA B 1 44 ? 6.668 6.656 -10.859 1 98.12 44 ALA B O 1
ATOM 2075 N N . PHE B 1 45 ? 7.605 4.656 -11.023 1 98.44 45 PHE B N 1
ATOM 2076 C CA . PHE B 1 45 ? 8.914 5.23 -11.312 1 98.44 45 PHE B CA 1
ATOM 2077 C C . PHE B 1 45 ? 8.906 5.949 -12.656 1 98.44 45 PHE B C 1
ATOM 2079 O O . PHE B 1 45 ? 9.562 6.98 -12.82 1 98.44 45 PHE B O 1
ATOM 2086 N N . GLY B 1 46 ? 8.25 5.34 -13.57 1 97.69 46 GLY B N 1
ATOM 2087 C CA . GLY B 1 46 ? 8.094 6.02 -14.844 1 97.69 46 GLY B CA 1
ATOM 2088 C C . GLY B 1 46 ? 7.41 7.371 -14.719 1 97.69 46 GLY B C 1
ATOM 2089 O O . GLY B 1 46 ? 7.863 8.352 -15.305 1 97.69 46 GLY B O 1
ATOM 2090 N N . ARG B 1 47 ? 6.387 7.387 -13.984 1 97.19 47 ARG B N 1
ATOM 2091 C CA . ARG B 1 47 ? 5.676 8.641 -13.742 1 97.19 47 ARG B CA 1
ATOM 2092 C C . ARG B 1 47 ? 6.586 9.656 -13.062 1 97.19 47 ARG B C 1
ATOM 2094 O O . ARG B 1 47 ? 6.574 10.836 -13.414 1 97.19 47 ARG B O 1
ATOM 2101 N N . LEU B 1 48 ? 7.309 9.203 -12.109 1 98.12 48 LEU B N 1
ATOM 2102 C CA . LEU B 1 48 ? 8.266 10.062 -11.422 1 98.12 48 LEU B CA 1
ATOM 2103 C C . LEU B 1 48 ? 9.211 10.727 -12.414 1 98.12 48 LEU B C 1
ATOM 2105 O O . LEU B 1 48 ? 9.414 11.945 -12.367 1 98.12 48 LEU B O 1
ATOM 2109 N N . SER B 1 49 ? 9.727 9.938 -13.234 1 97.56 49 SER B N 1
ATOM 2110 C CA . SER B 1 49 ? 10.68 10.438 -14.227 1 97.56 49 SER B CA 1
ATOM 2111 C C . SER B 1 49 ? 10.039 11.492 -15.117 1 97.56 49 SER B C 1
ATOM 2113 O O . SER B 1 49 ? 10.633 12.539 -15.383 1 97.56 49 SER B O 1
ATOM 2115 N N . GLU B 1 50 ? 8.891 11.234 -15.531 1 98 50 GLU B N 1
ATOM 2116 C CA . GLU B 1 50 ? 8.172 12.18 -16.391 1 98 50 GLU B CA 1
ATOM 2117 C C . GLU B 1 50 ? 7.879 13.477 -15.648 1 98 50 GLU B C 1
ATOM 2119 O O . GLU B 1 50 ? 8.016 14.57 -16.203 1 98 50 GLU B O 1
ATOM 2124 N N . GLU B 1 51 ? 7.48 13.336 -14.484 1 98.06 51 GLU B N 1
ATOM 2125 C CA . GLU B 1 51 ? 7.129 14.5 -13.672 1 98.06 51 GLU B CA 1
ATOM 2126 C C . GLU B 1 51 ? 8.352 15.375 -13.406 1 98.06 51 GLU B C 1
ATOM 2128 O O . GLU B 1 51 ? 8.266 16.594 -13.422 1 98.06 51 GLU B O 1
ATOM 2133 N N . LEU B 1 52 ? 9.398 14.727 -13.133 1 97.5 52 LEU B N 1
ATOM 2134 C CA . LEU B 1 52 ? 10.648 15.453 -12.93 1 97.5 52 LEU B CA 1
ATOM 2135 C C . LEU B 1 52 ? 11.055 16.188 -14.203 1 97.5 52 LEU B C 1
ATOM 2137 O O . LEU B 1 52 ? 11.445 17.359 -14.148 1 97.5 52 LEU B O 1
ATOM 2141 N N . LEU B 1 53 ? 10.953 15.578 -15.305 1 97.44 53 LEU B N 1
ATOM 2142 C CA . LEU B 1 53 ? 11.305 16.156 -16.594 1 97.44 53 LEU B CA 1
ATOM 2143 C C . LEU B 1 53 ? 10.414 17.359 -16.906 1 97.44 53 LEU B C 1
ATOM 2145 O O . LEU B 1 53 ? 10.883 18.359 -17.469 1 97.44 53 LEU B O 1
ATOM 2149 N N . GLN B 1 54 ? 9.172 17.297 -16.516 1 98 54 GLN B N 1
ATOM 2150 C CA . GLN B 1 54 ? 8.203 18.344 -16.812 1 98 54 GLN B CA 1
ATOM 2151 C C . GLN B 1 54 ? 8.234 19.438 -15.758 1 98 54 GLN B C 1
ATOM 2153 O O . GLN B 1 54 ? 7.578 20.469 -15.906 1 98 54 GLN B O 1
ATOM 2158 N N . GLY B 1 55 ? 8.938 19.219 -14.727 1 96.56 55 GLY B N 1
ATOM 2159 C CA . GLY B 1 55 ? 9.016 20.219 -13.664 1 96.56 55 GLY B CA 1
ATOM 2160 C C . GLY B 1 55 ? 7.711 20.375 -12.906 1 96.56 55 GLY B C 1
ATOM 2161 O O . GLY B 1 55 ? 7.289 21.5 -12.625 1 96.56 55 GLY B O 1
ATOM 2162 N N . LEU B 1 56 ? 7.094 19.234 -12.617 1 96.75 56 LEU B N 1
ATOM 2163 C CA . LEU B 1 56 ? 5.836 19.297 -11.875 1 96.75 56 LEU B CA 1
ATOM 2164 C C . LEU B 1 56 ? 6.082 19.656 -10.414 1 96.75 56 LEU B C 1
ATOM 2166 O O . LEU B 1 56 ? 7.23 19.703 -9.969 1 96.75 56 LEU B O 1
ATOM 2170 N N . SER B 1 57 ? 4.992 19.938 -9.75 1 96.31 57 SER B N 1
ATOM 2171 C CA . SER B 1 57 ? 5.082 20.391 -8.367 1 96.31 57 SER B CA 1
ATOM 2172 C C . SER B 1 57 ? 5.637 19.297 -7.457 1 96.31 57 SER B C 1
ATOM 2174 O O . SER B 1 57 ? 5.562 18.125 -7.789 1 96.31 57 SER B O 1
ATOM 2176 N N . ALA B 1 58 ? 6.102 19.688 -6.254 1 97.44 58 ALA B N 1
ATOM 2177 C CA . ALA B 1 58 ? 6.637 18.766 -5.25 1 97.44 58 ALA B CA 1
ATOM 2178 C C . ALA B 1 58 ? 5.57 17.781 -4.789 1 97.44 58 ALA B C 1
ATOM 2180 O O . ALA B 1 58 ? 5.875 16.625 -4.484 1 97.44 58 ALA B O 1
ATOM 2181 N N . THR B 1 59 ? 4.363 18.25 -4.773 1 95.19 59 THR B N 1
ATOM 2182 C CA . THR B 1 59 ? 3.262 17.391 -4.34 1 95.19 59 THR B CA 1
ATOM 2183 C C . THR B 1 59 ? 3.119 16.188 -5.266 1 95.19 59 THR B C 1
ATOM 2185 O O . THR B 1 59 ? 3.014 15.047 -4.797 1 95.19 59 THR B O 1
ATOM 2188 N N . PHE B 1 60 ? 3.229 16.375 -6.551 1 95.38 60 PHE B N 1
ATOM 2189 C CA . PHE B 1 60 ? 3.111 15.289 -7.523 1 95.38 60 PHE B CA 1
ATOM 2190 C C . PHE B 1 60 ? 4.328 14.375 -7.465 1 95.38 60 PHE B C 1
ATOM 2192 O O . PHE B 1 60 ? 4.195 13.148 -7.438 1 95.38 60 PHE B O 1
ATOM 2199 N N . ILE B 1 61 ? 5.41 15 -7.375 1 98.06 61 ILE B N 1
ATOM 2200 C CA . ILE B 1 61 ? 6.668 14.258 -7.422 1 98.06 61 ILE B CA 1
ATOM 2201 C C . ILE B 1 61 ? 6.797 13.391 -6.176 1 98.06 61 ILE B C 1
ATOM 2203 O O . ILE B 1 61 ? 7.125 12.203 -6.27 1 98.06 61 ILE B O 1
ATOM 2207 N N . THR B 1 62 ? 6.508 13.906 -5.012 1 98 62 THR B N 1
ATOM 2208 C CA . THR B 1 62 ? 6.609 13.148 -3.771 1 98 62 THR B CA 1
ATOM 2209 C C . THR B 1 62 ? 5.547 12.047 -3.727 1 98 62 THR B C 1
ATOM 2211 O O . THR B 1 62 ? 5.789 10.969 -3.184 1 98 62 THR B O 1
ATOM 2214 N N . ALA B 1 63 ? 4.434 12.297 -4.332 1 97.38 63 ALA B N 1
ATOM 2215 C CA . ALA B 1 63 ? 3.398 11.266 -4.395 1 97.38 63 ALA B CA 1
ATOM 2216 C C . ALA B 1 63 ? 3.855 10.078 -5.23 1 97.38 63 ALA B C 1
ATOM 2218 O O . ALA B 1 63 ? 3.664 8.922 -4.84 1 97.38 63 ALA B O 1
ATOM 2219 N N . SER B 1 64 ? 4.477 10.367 -6.336 1 98 64 SER B N 1
ATOM 2220 C CA . SER B 1 64 ? 4.898 9.312 -7.25 1 98 64 SER B CA 1
ATOM 2221 C C . SER B 1 64 ? 6.02 8.477 -6.648 1 98 64 SER B C 1
ATOM 2223 O O . SER B 1 64 ? 5.996 7.242 -6.738 1 98 64 SER B O 1
ATOM 2225 N N . ILE B 1 65 ? 6.965 9.148 -6.051 1 98.44 65 ILE B N 1
ATOM 2226 C CA . ILE B 1 65 ? 8.047 8.375 -5.453 1 98.44 65 ILE B CA 1
ATOM 2227 C C . ILE B 1 65 ? 7.523 7.586 -4.254 1 98.44 65 ILE B C 1
ATOM 2229 O O . ILE B 1 65 ? 7.934 6.449 -4.02 1 98.44 65 ILE B O 1
ATOM 2233 N N . HIS B 1 66 ? 6.637 8.164 -3.455 1 98.12 66 HIS B N 1
ATOM 2234 C CA . HIS B 1 66 ? 6.012 7.438 -2.355 1 98.12 66 HIS B CA 1
ATOM 2235 C C . HIS B 1 66 ? 5.301 6.188 -2.855 1 98.12 66 HIS B C 1
ATOM 2237 O O . HIS B 1 66 ? 5.441 5.109 -2.27 1 98.12 66 HIS B O 1
ATOM 2243 N N . GLU B 1 67 ? 4.57 6.316 -3.879 1 97.88 67 GLU B N 1
ATOM 2244 C CA . GLU B 1 67 ? 3.861 5.184 -4.465 1 97.88 67 GLU B CA 1
ATOM 2245 C C . GLU B 1 67 ? 4.832 4.125 -4.973 1 97.88 67 GLU B C 1
ATOM 2247 O O . GLU B 1 67 ? 4.648 2.932 -4.719 1 97.88 67 GLU B O 1
ATOM 2252 N N . ALA B 1 68 ? 5.855 4.574 -5.695 1 98.38 68 ALA B N 1
ATOM 2253 C CA . ALA B 1 68 ? 6.855 3.65 -6.223 1 98.38 68 ALA B CA 1
ATOM 2254 C C . ALA B 1 68 ? 7.504 2.842 -5.098 1 98.38 68 ALA B C 1
ATOM 2256 O O . ALA B 1 68 ? 7.633 1.62 -5.203 1 98.38 68 ALA B O 1
ATOM 2257 N N . LEU B 1 69 ? 7.816 3.531 -4.082 1 97.88 69 LEU B N 1
ATOM 2258 C CA . LEU B 1 69 ? 8.484 2.887 -2.957 1 97.88 69 LEU B CA 1
ATOM 2259 C C . LEU B 1 69 ? 7.52 1.975 -2.203 1 97.88 69 LEU B C 1
ATOM 2261 O O . LEU B 1 69 ? 7.926 0.934 -1.682 1 97.88 69 LEU B O 1
ATOM 2265 N N . SER B 1 70 ? 6.273 2.326 -2.15 1 97 70 SER B N 1
ATOM 2266 C CA . SER B 1 70 ? 5.273 1.469 -1.527 1 97 70 SER B CA 1
ATOM 2267 C C . SER B 1 70 ? 5.129 0.15 -2.279 1 97 70 SER B C 1
ATOM 2269 O O . SER B 1 70 ? 5.055 -0.917 -1.665 1 97 70 SER B O 1
ATOM 2271 N N . HIS B 1 71 ? 5.066 0.205 -3.549 1 97.5 71 HIS B N 1
ATOM 2272 C CA . HIS B 1 71 ? 5 -1.016 -4.344 1 97.5 71 HIS B CA 1
ATOM 2273 C C . HIS B 1 71 ? 6.289 -1.819 -4.234 1 97.5 71 HIS B C 1
ATOM 2275 O O . HIS B 1 71 ? 6.258 -3.053 -4.227 1 97.5 71 HIS B O 1
ATOM 2281 N N . SER B 1 72 ? 7.406 -1.112 -4.152 1 97.62 72 SER B N 1
ATOM 2282 C CA . SER B 1 72 ? 8.68 -1.798 -3.953 1 97.62 72 SER B CA 1
ATOM 2283 C C . SER B 1 72 ? 8.711 -2.533 -2.619 1 97.62 72 SER B C 1
ATOM 2285 O O . SER B 1 72 ? 9.242 -3.641 -2.525 1 97.62 72 SER B O 1
ATOM 2287 N N . ALA B 1 73 ? 8.195 -1.856 -1.658 1 96.25 73 ALA B N 1
ATOM 2288 C CA . ALA B 1 73 ? 8.109 -2.484 -0.342 1 96.25 73 ALA B CA 1
ATOM 2289 C C . ALA B 1 73 ? 7.246 -3.74 -0.388 1 96.25 73 ALA B C 1
ATOM 2291 O O . ALA B 1 73 ? 7.609 -4.773 0.183 1 96.25 73 ALA B O 1
ATOM 2292 N N . ALA B 1 74 ? 6.133 -3.664 -1.039 1 96.06 74 ALA B N 1
ATOM 2293 C CA . ALA B 1 74 ? 5.273 -4.832 -1.206 1 96.06 74 ALA B CA 1
ATOM 2294 C C . ALA B 1 74 ? 6.008 -5.953 -1.937 1 96.06 74 ALA B C 1
ATOM 2296 O O . ALA B 1 74 ? 5.898 -7.125 -1.563 1 96.06 74 ALA B O 1
ATOM 2297 N N . LEU B 1 75 ? 6.688 -5.582 -2.941 1 97.56 75 LEU B N 1
ATOM 2298 C CA . LEU B 1 75 ? 7.484 -6.527 -3.717 1 97.56 75 LEU B CA 1
ATOM 2299 C C . LEU B 1 75 ? 8.539 -7.199 -2.842 1 97.56 75 LEU B C 1
ATOM 2301 O O . LEU B 1 75 ? 8.719 -8.414 -2.912 1 97.56 75 LEU B O 1
ATOM 2305 N N . SER B 1 76 ? 9.188 -6.445 -2.059 1 97.25 76 SER B N 1
ATOM 2306 C CA . SER B 1 76 ? 10.25 -6.918 -1.179 1 97.25 76 SER B CA 1
ATOM 2307 C C . SER B 1 76 ? 9.75 -8.008 -0.242 1 97.25 76 SER B C 1
ATOM 2309 O O . SER B 1 76 ? 10.477 -8.961 0.053 1 97.25 76 SER B O 1
ATOM 2311 N N . ARG B 1 77 ? 8.57 -8.016 0.13 1 96.31 77 ARG B N 1
ATOM 2312 C CA . ARG B 1 77 ? 8.016 -8.938 1.114 1 96.31 77 ARG B CA 1
ATOM 2313 C C . ARG B 1 77 ? 7.996 -10.359 0.579 1 96.31 77 ARG B C 1
ATOM 2315 O O . ARG B 1 77 ? 8.07 -11.32 1.35 1 96.31 77 ARG B O 1
ATOM 2322 N N . TYR B 1 78 ? 7.875 -10.492 -0.667 1 97.75 78 TYR B N 1
ATOM 2323 C CA . TYR B 1 78 ? 7.883 -11.836 -1.236 1 97.75 78 TYR B CA 1
ATOM 2324 C C . TYR B 1 78 ? 9.258 -12.477 -1.101 1 97.75 78 TYR B C 1
ATOM 2326 O O . TYR B 1 78 ? 9.367 -13.695 -0.964 1 97.75 78 TYR B O 1
ATOM 2334 N N . PHE B 1 79 ? 10.219 -11.648 -1.078 1 98 79 PHE B N 1
ATOM 2335 C CA . PHE B 1 79 ? 11.594 -12.133 -1.097 1 98 79 PHE B CA 1
ATOM 2336 C C . PHE B 1 79 ? 12.211 -12.078 0.298 1 98 79 PHE B C 1
ATOM 2338 O O . PHE B 1 79 ? 13.086 -12.883 0.63 1 98 79 PHE B O 1
ATOM 2345 N N . TRP B 1 80 ? 11.812 -11.117 1.066 1 97.19 80 TRP B N 1
ATOM 2346 C CA . TRP B 1 80 ? 12.234 -10.93 2.451 1 97.19 80 TRP B CA 1
ATOM 2347 C C . TRP B 1 80 ? 11.039 -10.695 3.357 1 97.19 80 TRP B C 1
ATOM 2349 O O . TRP B 1 80 ? 10.742 -9.555 3.723 1 97.19 80 TRP B O 1
ATOM 2359 N N . PRO B 1 81 ? 10.398 -11.742 3.777 1 95.94 81 PRO B N 1
ATOM 2360 C CA . PRO B 1 81 ? 9.156 -11.609 4.531 1 95.94 81 PRO B CA 1
ATOM 2361 C C . PRO B 1 81 ? 9.375 -11.078 5.949 1 95.94 81 PRO B C 1
ATOM 2363 O O . PRO B 1 81 ? 10.469 -11.219 6.496 1 95.94 81 PRO B O 1
ATOM 2366 N N . SER B 1 82 ? 8.328 -10.43 6.461 1 90 82 SER B N 1
ATOM 2367 C CA . SER B 1 82 ? 8.383 -9.93 7.832 1 90 82 SER B CA 1
ATOM 2368 C C . SER B 1 82 ? 8.5 -11.078 8.828 1 90 82 SER B C 1
ATOM 2370 O O . SER B 1 82 ? 9.273 -11 9.789 1 90 82 SER B O 1
ATOM 2372 N N . ARG B 1 83 ? 7.648 -12.062 8.57 1 87.5 83 ARG B N 1
ATOM 2373 C CA . ARG B 1 83 ? 7.758 -13.297 9.336 1 87.5 83 ARG B CA 1
ATOM 2374 C C . ARG B 1 83 ? 8.664 -14.297 8.625 1 87.5 83 ARG B C 1
ATOM 2376 O O . ARG B 1 83 ? 8.234 -15 7.707 1 87.5 83 ARG B O 1
ATOM 2383 N N . ASN B 1 84 ? 9.789 -14.438 9.109 1 88.12 84 ASN B N 1
ATOM 2384 C CA . ASN B 1 84 ? 10.781 -15.242 8.414 1 88.12 84 ASN B CA 1
ATOM 2385 C C . ASN B 1 84 ? 10.898 -16.641 9.031 1 88.12 84 ASN B C 1
ATOM 2387 O O . ASN B 1 84 ? 11.977 -17.031 9.484 1 88.12 84 ASN B O 1
ATOM 2391 N N . LYS B 1 85 ? 9.867 -17.312 9.023 1 91.69 85 LYS B N 1
ATOM 2392 C CA . LYS B 1 85 ? 9.828 -18.688 9.539 1 91.69 85 LYS B CA 1
ATOM 2393 C C . LYS B 1 85 ? 8.875 -19.547 8.719 1 91.69 85 LYS B C 1
ATOM 2395 O O . LYS B 1 85 ? 8.008 -19.031 8.008 1 91.69 85 LYS B O 1
ATOM 2400 N N . GLY B 1 86 ? 9.164 -20.844 8.758 1 94.31 86 GLY B N 1
ATOM 2401 C CA . GLY B 1 86 ? 8.266 -21.812 8.133 1 94.31 86 GLY B CA 1
ATOM 2402 C C . GLY B 1 86 ? 8.141 -21.625 6.629 1 94.31 86 GLY B C 1
ATOM 2403 O O . GLY B 1 86 ? 9.156 -21.547 5.922 1 94.31 86 GLY B O 1
ATOM 2404 N N . VAL B 1 87 ? 6.949 -21.547 6.188 1 96.06 87 VAL B N 1
ATOM 2405 C CA . VAL B 1 87 ? 6.645 -21.5 4.758 1 96.06 87 VAL B CA 1
ATOM 2406 C C . VAL B 1 87 ? 7.141 -20.188 4.164 1 96.06 87 VAL B C 1
ATOM 2408 O O . VAL B 1 87 ? 7.668 -20.156 3.049 1 96.06 87 VAL B O 1
ATOM 2411 N N . ALA B 1 88 ? 6.996 -19.141 4.887 1 97.06 88 ALA B N 1
ATOM 2412 C CA . ALA B 1 88 ? 7.418 -17.828 4.398 1 97.06 88 ALA B CA 1
ATOM 2413 C C . ALA B 1 88 ? 8.922 -17.797 4.152 1 97.06 88 ALA B C 1
ATOM 2415 O O . ALA B 1 88 ? 9.383 -17.25 3.145 1 97.06 88 ALA B O 1
ATOM 2416 N N . GLU B 1 89 ? 9.633 -18.312 5.043 1 97.38 89 GLU B N 1
ATOM 2417 C CA . GLU B 1 89 ? 11.086 -18.375 4.895 1 97.38 89 GLU B CA 1
ATOM 2418 C C . GLU B 1 89 ? 11.484 -19.234 3.699 1 97.38 89 GLU B C 1
ATOM 2420 O O . GLU B 1 89 ? 12.312 -18.828 2.885 1 97.38 89 GLU B O 1
ATOM 2425 N N . ALA B 1 90 ? 10.922 -20.391 3.623 1 97.5 90 ALA B N 1
ATOM 2426 C CA . ALA B 1 90 ? 11.234 -21.312 2.541 1 97.5 90 ALA B CA 1
ATOM 2427 C C . ALA B 1 90 ? 10.875 -20.719 1.184 1 97.5 90 ALA B C 1
ATOM 2429 O O . ALA B 1 90 ? 11.672 -20.781 0.241 1 97.5 90 ALA B O 1
ATOM 2430 N N . ARG B 1 91 ? 9.711 -20.141 1.129 1 97.25 91 ARG B N 1
ATOM 2431 C CA . ARG B 1 91 ? 9.281 -19.547 -0.136 1 97.25 91 ARG B CA 1
ATOM 2432 C C . ARG B 1 91 ? 10.195 -18.391 -0.541 1 97.25 91 ARG B C 1
ATOM 2434 O O . ARG B 1 91 ? 10.461 -18.203 -1.727 1 97.25 91 ARG B O 1
ATOM 2441 N N . SER B 1 92 ? 10.57 -17.609 0.461 1 97.81 92 SER B N 1
ATOM 2442 C CA . SER B 1 92 ? 11.43 -16.469 0.153 1 97.81 92 SER B CA 1
ATOM 2443 C C . SER B 1 92 ? 12.75 -16.922 -0.464 1 97.81 92 SER B C 1
ATOM 2445 O O . SER B 1 92 ? 13.258 -16.297 -1.395 1 97.81 92 SER B O 1
ATOM 2447 N N . PHE B 1 93 ? 13.289 -18.016 0.025 1 96.94 93 PHE B N 1
ATOM 2448 C CA . PHE B 1 93 ? 14.516 -18.578 -0.533 1 96.94 93 PHE B CA 1
ATOM 2449 C C . PHE B 1 93 ? 14.297 -19.031 -1.968 1 96.94 93 PHE B C 1
ATOM 2451 O O . PHE B 1 93 ? 15.102 -18.734 -2.852 1 96.94 93 PHE B O 1
ATOM 2458 N N . LYS B 1 94 ? 13.266 -19.75 -2.174 1 97.5 94 LYS B N 1
ATOM 2459 C CA . LYS B 1 94 ? 12.938 -20.266 -3.498 1 97.5 94 LYS B CA 1
ATOM 2460 C C . LYS B 1 94 ? 12.75 -19.141 -4.5 1 97.5 94 LYS B C 1
ATOM 2462 O O . LYS B 1 94 ? 13.266 -19.203 -5.617 1 97.5 94 LYS B O 1
ATOM 2467 N N . LEU B 1 95 ? 12.062 -18.109 -4.098 1 98.31 95 LEU B N 1
ATOM 2468 C CA . LEU B 1 95 ? 11.781 -16.984 -4.98 1 98.31 95 LEU B CA 1
ATOM 2469 C C . LEU B 1 95 ? 13.055 -16.188 -5.254 1 98.31 95 LEU B C 1
ATOM 2471 O O . LEU B 1 95 ? 13.289 -15.75 -6.383 1 98.31 95 LEU B O 1
ATOM 2475 N N . ARG B 1 96 ? 13.859 -15.977 -4.191 1 98.06 96 ARG B N 1
ATOM 2476 C CA . ARG B 1 96 ? 15.109 -15.25 -4.41 1 98.06 96 ARG B CA 1
ATOM 2477 C C . ARG B 1 96 ? 16 -15.984 -5.41 1 98.06 96 ARG B C 1
ATOM 2479 O O . ARG B 1 96 ? 16.641 -15.359 -6.258 1 98.06 96 ARG B O 1
ATOM 2486 N N . ARG B 1 97 ? 15.992 -17.234 -5.312 1 97.25 97 ARG B N 1
ATOM 2487 C CA . ARG B 1 97 ? 16.766 -18.031 -6.266 1 97.25 97 ARG B CA 1
ATOM 2488 C C . ARG B 1 97 ? 16.203 -17.891 -7.676 1 97.25 97 ARG B C 1
ATOM 2490 O O . ARG B 1 97 ? 16.938 -17.656 -8.633 1 97.25 97 ARG B O 1
ATOM 2497 N N . ALA B 1 98 ? 14.961 -18 -7.82 1 97.69 98 ALA B N 1
ATOM 2498 C CA . ALA B 1 98 ? 14.297 -17.938 -9.125 1 97.69 98 ALA B CA 1
ATOM 2499 C C . ALA B 1 98 ? 14.523 -16.578 -9.789 1 97.69 98 ALA B C 1
ATOM 2501 O O . ALA B 1 98 ? 14.609 -16.5 -11.016 1 97.69 98 ALA B O 1
ATOM 2502 N N . PHE B 1 99 ? 14.586 -15.547 -9.008 1 98.31 99 PHE B N 1
ATOM 2503 C CA . PHE B 1 99 ? 14.703 -14.195 -9.547 1 98.31 99 PHE B CA 1
ATOM 2504 C C . PHE B 1 99 ? 16.141 -13.688 -9.43 1 98.31 99 PHE B C 1
ATOM 2506 O O . PHE B 1 99 ? 16.422 -12.523 -9.703 1 98.31 99 PHE B O 1
ATOM 2513 N N . SER B 1 100 ? 17.062 -14.516 -8.938 1 96.94 100 SER B N 1
ATOM 2514 C CA . SER B 1 100 ? 18.469 -14.203 -8.805 1 96.94 100 SER B CA 1
ATOM 2515 C C . SER B 1 100 ? 18.703 -12.984 -7.922 1 96.94 100 SER B C 1
ATOM 2517 O O . SER B 1 100 ? 19.391 -12.047 -8.32 1 96.94 100 SER B O 1
ATOM 2519 N N . LEU B 1 101 ? 18.094 -13.07 -6.754 1 97.75 101 LEU B N 1
ATOM 2520 C CA . LEU B 1 101 ? 18.234 -11.992 -5.789 1 97.75 101 LEU B CA 1
ATOM 2521 C C . LEU B 1 101 ? 19.109 -12.414 -4.617 1 97.75 101 LEU B C 1
ATOM 2523 O O . LEU B 1 101 ? 19.031 -13.562 -4.16 1 97.75 101 LEU B O 1
ATOM 2527 N N . ASP B 1 102 ? 19.906 -11.508 -4.215 1 96.19 102 ASP B N 1
ATOM 2528 C CA . ASP B 1 102 ? 20.719 -11.727 -3.016 1 96.19 102 ASP B CA 1
ATOM 2529 C C . ASP B 1 102 ? 20.625 -10.531 -2.07 1 96.19 102 ASP B C 1
ATOM 2531 O O . ASP B 1 102 ? 19.828 -9.617 -2.285 1 96.19 102 ASP B O 1
ATOM 2535 N N . ASP B 1 103 ? 21.406 -10.523 -1.054 1 94.69 103 ASP B N 1
ATOM 2536 C CA . ASP B 1 103 ? 21.281 -9.539 0.014 1 94.69 103 ASP B CA 1
ATOM 2537 C C . ASP B 1 103 ? 21.797 -8.172 -0.435 1 94.69 103 ASP B C 1
ATOM 2539 O O . ASP B 1 103 ? 21.578 -7.164 0.244 1 94.69 103 ASP B O 1
ATOM 2543 N N . GLY B 1 104 ? 22.375 -8.062 -1.564 1 94.94 104 GLY B N 1
ATOM 2544 C CA . GLY B 1 104 ? 22.828 -6.801 -2.113 1 94.94 104 GLY B CA 1
ATOM 2545 C C . GLY B 1 104 ? 21.766 -6.062 -2.893 1 94.94 104 GLY B C 1
ATOM 2546 O O . GLY B 1 104 ? 21.969 -4.918 -3.311 1 94.94 104 GLY B O 1
ATOM 2547 N N . SER B 1 105 ? 20.656 -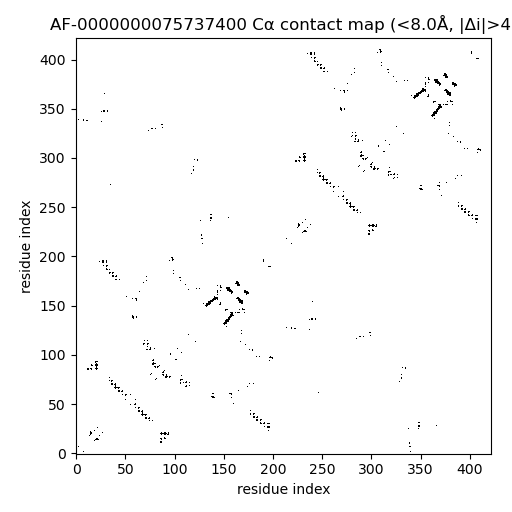6.66 -3.041 1 96.56 105 SER B N 1
ATOM 2548 C CA . SER B 1 105 ? 19.578 -6.039 -3.785 1 96.56 105 SER B CA 1
ATOM 2549 C C . SER B 1 105 ? 19.062 -4.785 -3.082 1 96.56 105 SER B C 1
ATOM 2551 O O . SER B 1 105 ? 18.891 -4.781 -1.861 1 96.56 105 SER B O 1
ATOM 2553 N N . PRO B 1 106 ? 18.766 -3.729 -3.814 1 96 106 PRO B N 1
ATOM 2554 C CA . PRO B 1 106 ? 18.188 -2.523 -3.209 1 96 106 PRO B CA 1
ATOM 2555 C C . PRO B 1 106 ? 16.781 -2.75 -2.66 1 96 106 PRO B C 1
ATOM 2557 O O . PRO B 1 106 ? 16.281 -1.932 -1.888 1 96 106 PRO B O 1
ATOM 2560 N N . LEU B 1 107 ? 16.234 -3.834 -3.01 1 96.56 107 LEU B N 1
ATOM 2561 C CA . LEU B 1 107 ? 14.891 -4.152 -2.525 1 96.56 107 LEU B CA 1
ATOM 2562 C C . LEU B 1 107 ? 14.938 -4.617 -1.074 1 96.56 107 LEU B C 1
ATOM 2564 O O . LEU B 1 107 ? 13.906 -4.656 -0.398 1 96.56 107 LEU B O 1
ATOM 2568 N N . ARG B 1 108 ? 16.141 -5.062 -0.754 1 94.69 108 ARG B N 1
ATOM 2569 C CA . ARG B 1 108 ? 16.266 -5.566 0.611 1 94.69 108 ARG B CA 1
ATOM 2570 C C . ARG B 1 108 ? 16.375 -4.422 1.609 1 94.69 108 ARG B C 1
ATOM 2572 O O . ARG B 1 108 ? 17.469 -4.059 2.023 1 94.69 108 ARG B O 1
ATOM 2579 N N . ASN B 1 109 ? 15.508 -3.471 1.731 1 88.75 109 ASN B N 1
ATOM 2580 C CA . ASN B 1 109 ? 15.5 -2.375 2.695 1 88.75 109 ASN B CA 1
ATOM 2581 C C . ASN B 1 109 ? 14.289 -2.445 3.617 1 88.75 109 ASN B C 1
ATOM 2583 O O . ASN B 1 109 ? 13.25 -1.833 3.338 1 88.75 109 ASN B O 1
ATOM 2587 N N . ARG B 1 110 ? 14.453 -3.104 4.641 1 87.31 110 ARG B N 1
ATOM 2588 C CA . ARG B 1 110 ? 13.367 -3.334 5.586 1 87.31 110 ARG B CA 1
ATOM 2589 C C . ARG B 1 110 ? 12.922 -2.029 6.234 1 87.31 110 ARG B C 1
ATOM 2591 O O . ARG B 1 110 ? 11.734 -1.842 6.516 1 87.31 110 ARG B O 1
ATOM 2598 N N . LYS B 1 111 ? 13.891 -1.176 6.422 1 87.31 111 LYS B N 1
ATOM 2599 C CA . LYS B 1 111 ? 13.562 0.086 7.082 1 87.31 111 LYS B CA 1
ATOM 2600 C C . LYS B 1 111 ? 12.594 0.912 6.242 1 87.31 111 LYS B C 1
ATOM 2602 O O . LYS B 1 111 ? 11.664 1.521 6.777 1 87.31 111 LYS B O 1
ATOM 2607 N N . LEU B 1 112 ? 12.859 0.925 5.008 1 87.5 112 LEU B N 1
ATOM 2608 C CA . LEU B 1 112 ? 11.977 1.656 4.105 1 87.5 112 LEU B CA 1
ATOM 2609 C C . LEU B 1 112 ? 10.57 1.062 4.125 1 87.5 112 LEU B C 1
ATOM 2611 O O . LEU B 1 112 ? 9.586 1.79 4.254 1 87.5 112 LEU B O 1
ATOM 2615 N N . ARG B 1 113 ? 10.508 -0.241 4.012 1 88.69 113 ARG B N 1
ATOM 2616 C CA . ARG B 1 113 ? 9.219 -0.927 4.051 1 88.69 113 ARG B CA 1
ATOM 2617 C C . ARG B 1 113 ? 8.477 -0.613 5.344 1 88.69 113 ARG B C 1
ATOM 2619 O O . ARG B 1 113 ? 7.297 -0.249 5.316 1 88.69 113 ARG B O 1
ATOM 2626 N N . ASP B 1 114 ? 9.172 -0.67 6.402 1 87.5 114 ASP B N 1
ATOM 2627 C CA . ASP B 1 114 ? 8.578 -0.436 7.715 1 87.5 114 ASP B CA 1
ATOM 2628 C C . ASP B 1 114 ? 8.094 1.006 7.848 1 87.5 114 ASP B C 1
ATOM 2630 O O . ASP B 1 114 ? 7.086 1.271 8.508 1 87.5 114 ASP B O 1
ATOM 2634 N N . ALA B 1 115 ? 8.805 1.881 7.227 1 88.62 115 ALA B N 1
ATOM 2635 C CA . ALA B 1 115 ? 8.453 3.297 7.281 1 88.62 115 ALA B CA 1
ATOM 2636 C C . ALA B 1 115 ? 7.172 3.574 6.504 1 88.62 115 ALA B C 1
ATOM 2638 O O . ALA B 1 115 ? 6.414 4.484 6.852 1 88.62 115 ALA B O 1
ATOM 2639 N N . LEU B 1 116 ? 6.926 2.773 5.496 1 91.94 116 LEU B N 1
ATOM 2640 C CA . LEU B 1 116 ? 5.789 3.037 4.621 1 91.94 116 LEU B CA 1
ATOM 2641 C C . LEU B 1 116 ? 4.582 2.197 5.023 1 91.94 116 LEU B C 1
ATOM 2643 O O . LEU B 1 116 ? 3.447 2.527 4.676 1 91.94 116 LEU B O 1
ATOM 2647 N N . ASP B 1 117 ? 4.941 1.112 5.77 1 86.81 117 ASP B N 1
ATOM 2648 C CA . ASP B 1 117 ? 3.871 0.283 6.316 1 86.81 117 ASP B CA 1
ATOM 2649 C C . ASP B 1 117 ? 3.213 0.958 7.52 1 86.81 117 ASP B C 1
ATOM 2651 O O . ASP B 1 117 ? 3.898 1.534 8.367 1 86.81 117 ASP B O 1
ATOM 2655 N N . HIS B 1 118 ? 1.972 0.912 7.605 1 88.06 118 HIS B N 1
ATOM 2656 C CA . HIS B 1 118 ? 1.229 1.525 8.703 1 88.06 118 HIS B CA 1
ATOM 2657 C C . HIS B 1 118 ? 1.616 2.99 8.875 1 88.06 118 HIS B C 1
ATOM 2659 O O . HIS B 1 118 ? 1.951 3.42 9.984 1 88.06 118 HIS B O 1
ATOM 2665 N N . PHE B 1 119 ? 1.579 3.664 7.77 1 95.75 119 PHE B N 1
ATOM 2666 C CA . PHE B 1 119 ? 2.057 5.039 7.727 1 95.75 119 PHE B CA 1
ATOM 2667 C C . PHE B 1 119 ? 1.292 5.91 8.719 1 95.75 119 PHE B C 1
ATOM 2669 O O . PHE B 1 119 ? 1.859 6.832 9.312 1 95.75 119 PHE B O 1
ATOM 2676 N N . ASP B 1 120 ? 0.037 5.605 8.93 1 95.56 120 ASP B N 1
ATOM 2677 C CA . ASP B 1 120 ? -0.785 6.352 9.883 1 95.56 120 ASP B CA 1
ATOM 2678 C C . ASP B 1 120 ? -0.201 6.27 11.289 1 95.56 120 ASP B C 1
ATOM 2680 O O . ASP B 1 120 ? -0.075 7.289 11.977 1 95.56 120 ASP B O 1
ATOM 2684 N N . GLU B 1 121 ? 0.245 5.094 11.68 1 94.12 121 GLU B N 1
ATOM 2685 C CA . GLU B 1 121 ? 0.821 4.895 13 1 94.12 121 GLU B CA 1
ATOM 2686 C C . GLU B 1 121 ? 2.203 5.535 13.102 1 94.12 121 GLU B C 1
ATOM 2688 O O . GLU B 1 121 ? 2.557 6.098 14.141 1 94.12 121 GLU B O 1
ATOM 2693 N N . ARG B 1 122 ? 2.945 5.445 12.086 1 94.25 122 ARG B N 1
ATOM 2694 C CA . ARG B 1 122 ? 4.273 6.051 12.062 1 94.25 122 ARG B CA 1
ATOM 2695 C C . ARG B 1 122 ? 4.18 7.57 12.148 1 94.25 122 ARG B C 1
ATOM 2697 O O . ARG B 1 122 ? 5.012 8.211 12.797 1 94.25 122 ARG B O 1
ATOM 2704 N N . LEU B 1 123 ? 3.203 8.094 11.5 1 96.19 123 LEU B N 1
ATOM 2705 C CA . LEU B 1 123 ? 2.973 9.531 11.547 1 96.19 123 LEU B CA 1
ATOM 2706 C C . LEU B 1 123 ? 2.645 9.984 12.969 1 96.19 123 LEU B C 1
ATOM 2708 O O . LEU B 1 123 ? 3.207 10.961 13.461 1 96.19 123 LEU B O 1
ATOM 2712 N N . ASP B 1 124 ? 1.765 9.203 13.641 1 95.31 124 ASP B N 1
ATOM 2713 C CA . ASP B 1 124 ? 1.453 9.492 15.039 1 95.31 124 ASP B CA 1
ATOM 2714 C C . ASP B 1 124 ? 2.723 9.539 15.883 1 95.31 124 ASP B C 1
ATOM 2716 O O . ASP B 1 124 ? 2.947 10.492 16.625 1 95.31 124 ASP B O 1
ATOM 2720 N N . GLU B 1 125 ? 3.51 8.547 15.75 1 93.12 125 GLU B N 1
ATOM 2721 C CA . GLU B 1 125 ? 4.727 8.406 16.547 1 93.12 125 GLU B CA 1
ATOM 2722 C C . GLU B 1 125 ? 5.703 9.547 16.25 1 93.12 125 GLU B C 1
ATOM 2724 O O . GLU B 1 125 ? 6.305 10.102 17.172 1 93.12 125 GLU B O 1
ATOM 2729 N N . TYR B 1 126 ? 5.84 9.844 15.062 1 93.94 126 TYR B N 1
ATOM 2730 C CA . TYR B 1 126 ? 6.742 10.906 14.641 1 93.94 126 TYR B CA 1
ATOM 2731 C C . TYR B 1 126 ? 6.344 12.242 15.258 1 93.94 126 TYR B C 1
ATOM 2733 O O . TYR B 1 126 ? 7.184 12.953 15.82 1 93.94 126 TYR B O 1
ATOM 2741 N N . LEU B 1 127 ? 5.105 12.547 15.227 1 94.19 127 LEU B N 1
ATOM 2742 C CA . LEU B 1 127 ? 4.625 13.852 15.672 1 94.19 127 LEU B CA 1
ATOM 2743 C C . LEU B 1 127 ? 4.566 13.922 17.188 1 94.19 127 LEU B C 1
ATOM 2745 O O . LEU B 1 127 ? 4.582 15.016 17.766 1 94.19 127 LEU B O 1
ATOM 2749 N N . LEU B 1 128 ? 4.504 12.75 17.797 1 92.19 128 LEU B N 1
ATOM 2750 C CA . LEU B 1 128 ? 4.551 12.695 19.25 1 92.19 128 LEU B CA 1
ATOM 2751 C C . LEU B 1 128 ? 5.98 12.844 19.75 1 92.19 128 LEU B C 1
ATOM 2753 O O . LEU B 1 128 ? 6.207 13.344 20.859 1 92.19 128 LEU B O 1
ATOM 2757 N N . THR B 1 129 ? 6.852 12.359 18.953 1 88.88 129 THR B N 1
ATOM 2758 C CA . THR B 1 129 ? 8.258 12.344 19.344 1 88.88 129 THR B CA 1
ATOM 2759 C C . THR B 1 129 ? 8.828 13.766 19.375 1 88.88 129 THR B C 1
ATOM 2761 O O . THR B 1 129 ? 9.633 14.094 20.234 1 88.88 129 THR B O 1
ATOM 2764 N N . TYR B 1 130 ? 8.281 14.578 18.516 1 80.88 130 TYR B N 1
ATOM 2765 C CA . TYR B 1 130 ? 8.859 15.906 18.375 1 80.88 130 TYR B CA 1
ATOM 2766 C C . TYR B 1 130 ? 7.871 16.969 18.844 1 80.88 130 TYR B C 1
ATOM 2768 O O . TYR B 1 130 ? 6.727 17.016 18.391 1 80.88 130 TYR B O 1
ATOM 2776 N N . ASP B 1 131 ? 8.375 17.609 19.812 1 73.94 131 ASP B N 1
ATOM 2777 C CA . ASP B 1 131 ? 7.504 18.641 20.359 1 73.94 131 ASP B CA 1
ATOM 2778 C C . ASP B 1 131 ? 8.078 20.031 20.094 1 73.94 131 ASP B C 1
ATOM 2780 O O . ASP B 1 131 ? 7.465 21.047 20.453 1 73.94 131 ASP B O 1
ATOM 2784 N N . THR B 1 132 ? 9.203 20 19.484 1 81.75 132 THR B N 1
ATOM 2785 C CA . THR B 1 132 ? 9.836 21.281 19.172 1 81.75 132 THR B CA 1
ATOM 2786 C C . THR B 1 132 ? 10.492 21.234 17.797 1 81.75 132 THR B C 1
ATOM 2788 O O . THR B 1 132 ? 10.617 20.172 17.188 1 81.75 132 THR B O 1
ATOM 2791 N N . GLY B 1 133 ? 10.781 22.469 17.281 1 89.06 133 GLY B N 1
ATOM 2792 C CA . GLY B 1 133 ? 11.422 22.594 15.977 1 89.06 133 GLY B CA 1
ATOM 2793 C C . GLY B 1 133 ? 10.516 23.188 14.914 1 89.06 133 GLY B C 1
ATOM 2794 O O . GLY B 1 133 ? 9.43 23.688 15.227 1 89.06 133 GLY B O 1
ATOM 2795 N N . TYR B 1 134 ? 11.062 23.188 13.703 1 92.38 134 TYR B N 1
ATOM 2796 C CA . TYR B 1 134 ? 10.305 23.703 12.562 1 92.38 134 TYR B CA 1
ATOM 2797 C C . TYR B 1 134 ? 9.648 22.562 11.797 1 92.38 134 TYR B C 1
ATOM 2799 O O . TYR B 1 134 ? 10.328 21.656 11.312 1 92.38 134 TYR B O 1
ATOM 2807 N N . PHE B 1 135 ? 8.391 22.672 11.75 1 93.12 135 PHE B N 1
ATOM 2808 C CA . PHE B 1 135 ? 7.625 21.625 11.07 1 93.12 135 PHE B CA 1
ATOM 2809 C C . PHE B 1 135 ? 7.371 22 9.617 1 93.12 135 PHE B C 1
ATOM 2811 O O . PHE B 1 135 ? 6.902 23.109 9.32 1 93.12 135 PHE B O 1
ATOM 2818 N N . PHE B 1 136 ? 7.66 21.141 8.703 1 94.75 136 PHE B N 1
ATOM 2819 C CA . PHE B 1 136 ? 7.43 21.312 7.27 1 94.75 136 PHE B CA 1
ATOM 2820 C C . PHE B 1 136 ? 6.508 20.219 6.734 1 94.75 136 PHE B C 1
ATOM 2822 O O . PHE B 1 136 ? 6.969 19.219 6.176 1 94.75 136 PHE B O 1
ATOM 2829 N N . PRO B 1 137 ? 5.238 20.484 6.855 1 95.38 137 PRO B N 1
ATOM 2830 C CA . PRO B 1 137 ? 4.273 19.453 6.465 1 95.38 137 PRO B CA 1
ATOM 2831 C C . PRO B 1 137 ? 4.105 19.344 4.949 1 95.38 137 PRO B C 1
ATOM 2833 O O . PRO B 1 137 ? 3.566 18.344 4.453 1 95.38 137 PRO B O 1
ATOM 2836 N N . THR B 1 138 ? 4.52 20.359 4.191 1 95.56 138 THR B N 1
ATOM 2837 C CA . THR B 1 138 ? 4.332 20.391 2.746 1 95.56 138 THR B CA 1
ATOM 2838 C C . THR B 1 138 ? 5.48 19.672 2.039 1 95.56 138 THR B C 1
ATOM 2840 O O . THR B 1 138 ? 6.648 19.891 2.371 1 95.56 138 THR B O 1
ATOM 2843 N N . PRO B 1 139 ? 5.16 18.828 1.067 1 97 139 PRO B N 1
ATOM 2844 C CA . PRO B 1 139 ? 6.219 18.172 0.301 1 97 139 PRO B CA 1
ATOM 2845 C C . PRO B 1 139 ? 7.191 19.156 -0.339 1 97 139 PRO B C 1
ATOM 2847 O O . PRO B 1 139 ? 6.797 20.25 -0.742 1 97 139 PRO B O 1
ATOM 2850 N N . MET B 1 140 ? 8.477 18.672 -0.486 1 97.62 140 MET B N 1
ATOM 2851 C CA . MET B 1 140 ? 9.531 19.531 -1.005 1 97.62 140 MET B CA 1
ATOM 2852 C C . MET B 1 140 ? 10.398 18.781 -2.012 1 97.62 140 MET B C 1
ATOM 2854 O O . MET B 1 140 ? 10.5 17.562 -1.963 1 97.62 140 MET B O 1
ATOM 2858 N N . ILE B 1 141 ? 10.914 19.531 -2.92 1 98.12 141 ILE B N 1
ATOM 2859 C CA . ILE B 1 141 ? 12.031 19.109 -3.744 1 98.12 141 ILE B CA 1
ATOM 2860 C C . ILE B 1 141 ? 13.289 19.875 -3.354 1 98.12 141 ILE B C 1
ATOM 2862 O O . ILE B 1 141 ? 13.375 21.094 -3.586 1 98.12 141 ILE B O 1
ATOM 2866 N N . ASP B 1 142 ? 14.18 19.25 -2.684 1 97.62 142 ASP B N 1
ATOM 2867 C CA . ASP B 1 142 ? 15.352 19.938 -2.133 1 97.62 142 ASP B CA 1
ATOM 2868 C C . ASP B 1 142 ? 16.453 18.938 -1.802 1 97.62 142 ASP B C 1
ATOM 2870 O O . ASP B 1 142 ? 16.328 17.734 -2.059 1 97.62 142 ASP B O 1
ATOM 2874 N N . ASN B 1 143 ? 17.516 19.469 -1.293 1 97.56 143 ASN B N 1
ATOM 2875 C CA . ASN B 1 143 ? 18.609 18.641 -0.802 1 97.56 143 ASN B CA 1
ATOM 2876 C C . ASN B 1 143 ? 18.188 17.812 0.415 1 97.56 143 ASN B C 1
ATOM 2878 O O . ASN B 1 143 ? 17.656 18.359 1.383 1 97.56 143 ASN B O 1
ATOM 2882 N N . HIS B 1 144 ? 18.469 16.5 0.337 1 96.62 144 HIS B N 1
ATOM 2883 C CA . HIS B 1 144 ? 18.047 15.578 1.387 1 96.62 144 HIS B CA 1
ATOM 2884 C C . HIS B 1 144 ? 18.75 15.875 2.701 1 96.62 144 HIS B C 1
ATOM 2886 O O . HIS B 1 144 ? 18.281 15.477 3.77 1 96.62 144 HIS B O 1
ATOM 2892 N N . GLU B 1 145 ? 19.812 16.5 2.719 1 95.94 145 GLU B N 1
ATOM 2893 C CA . GLU B 1 145 ? 20.578 16.797 3.924 1 95.94 145 GLU B CA 1
ATOM 2894 C C . GLU B 1 145 ? 19.812 17.719 4.859 1 95.94 145 GLU B C 1
ATOM 2896 O O . GLU B 1 145 ? 20.156 17.844 6.043 1 95.94 145 GLU B O 1
ATOM 2901 N N . LEU B 1 146 ? 18.844 18.391 4.305 1 94.5 146 LEU B N 1
ATOM 2902 C CA . LEU B 1 146 ? 17.984 19.219 5.137 1 94.5 146 LEU B CA 1
ATOM 2903 C C . LEU B 1 146 ? 17.375 18.406 6.266 1 94.5 146 LEU B C 1
ATOM 2905 O O . LEU B 1 146 ? 17.109 18.938 7.352 1 94.5 146 LEU B O 1
ATOM 2909 N N . ALA B 1 147 ? 17.172 17.141 6.043 1 92.94 147 ALA B N 1
ATOM 2910 C CA . ALA B 1 147 ? 16.531 16.266 7.02 1 92.94 147 ALA B CA 1
ATOM 2911 C C . ALA B 1 147 ? 17.469 15.961 8.188 1 92.94 147 ALA B C 1
ATOM 2913 O O . ALA B 1 147 ? 17.047 15.492 9.242 1 92.94 147 ALA B O 1
ATOM 2914 N N . SER B 1 148 ? 18.688 16.203 8.016 1 92.75 148 SER B N 1
ATOM 2915 C CA . SER B 1 148 ? 19.672 15.93 9.062 1 92.75 148 SER B CA 1
ATOM 2916 C C . SER B 1 148 ? 19.719 17.078 10.062 1 92.75 148 SER B C 1
ATOM 2918 O O . SER B 1 148 ? 20.328 16.938 11.133 1 92.75 148 SER B O 1
ATOM 2920 N N . ASP B 1 149 ? 19.094 18.172 9.695 1 91.94 149 ASP B N 1
ATOM 2921 C CA . ASP B 1 149 ? 18.969 19.266 10.656 1 91.94 149 ASP B CA 1
ATOM 2922 C C . ASP B 1 149 ? 18.047 18.875 11.805 1 91.94 149 ASP B C 1
ATOM 2924 O O . ASP B 1 149 ? 16.844 18.656 11.602 1 91.94 149 ASP B O 1
ATOM 2928 N N . PRO B 1 150 ? 18.562 18.891 12.969 1 88.5 150 PRO B N 1
ATOM 2929 C CA . PRO B 1 150 ? 17.781 18.422 14.109 1 88.5 150 PRO B CA 1
ATOM 2930 C C . PRO B 1 150 ? 16.578 19.328 14.414 1 88.5 150 PRO B C 1
ATOM 2932 O O . PRO B 1 150 ? 15.656 18.906 15.117 1 88.5 150 PRO B O 1
ATOM 2935 N N . SER B 1 151 ? 16.609 20.469 13.938 1 91.75 151 SER B N 1
ATOM 2936 C CA . SER B 1 151 ? 15.531 21.406 14.234 1 91.75 151 SER B CA 1
ATOM 2937 C C . SER B 1 151 ? 14.43 21.328 13.188 1 91.75 151 SER B C 1
ATOM 2939 O O . SER B 1 151 ? 13.336 21.859 13.383 1 91.75 151 SER B O 1
ATOM 2941 N N . ALA B 1 152 ? 14.672 20.625 12.109 1 92.69 152 ALA B N 1
ATOM 2942 C CA . ALA B 1 152 ? 13.703 20.562 11.023 1 92.69 152 ALA B CA 1
ATOM 2943 C C . ALA B 1 152 ? 12.93 19.25 11.055 1 92.69 152 ALA B C 1
ATOM 2945 O O . ALA B 1 152 ? 13.531 18.172 11.148 1 92.69 152 ALA B O 1
ATOM 2946 N N . ARG B 1 153 ? 11.641 19.344 11.055 1 94.5 153 ARG B N 1
ATOM 2947 C CA . ARG B 1 153 ? 10.758 18.188 10.961 1 94.5 153 ARG B CA 1
ATOM 2948 C C . ARG B 1 153 ? 10.141 18.078 9.57 1 94.5 153 ARG B C 1
ATOM 2950 O O . ARG B 1 153 ? 9.078 18.641 9.312 1 94.5 153 ARG B O 1
ATOM 2957 N N . ILE B 1 154 ? 10.797 17.359 8.742 1 95.25 154 ILE B N 1
ATOM 2958 C CA . ILE B 1 154 ? 10.438 17.266 7.328 1 95.25 154 ILE B CA 1
ATOM 2959 C C . ILE B 1 154 ? 9.477 16.109 7.102 1 95.25 154 ILE B C 1
ATOM 2961 O O . ILE B 1 154 ? 9.789 14.961 7.414 1 95.25 154 ILE B O 1
ATOM 2965 N N . PHE B 1 155 ? 8.391 16.406 6.539 1 96.38 155 PHE B N 1
ATOM 2966 C CA . PHE B 1 155 ? 7.367 15.406 6.242 1 96.38 155 PHE B CA 1
ATOM 2967 C C . PHE B 1 155 ? 7.801 14.508 5.086 1 96.38 155 PHE B C 1
ATOM 2969 O O . PHE B 1 155 ? 8.008 13.305 5.27 1 96.38 155 PHE B O 1
ATOM 2976 N N . LYS B 1 156 ? 7.918 15.164 3.926 1 97.81 156 LYS B N 1
ATOM 2977 C CA . LYS B 1 156 ? 8.352 14.469 2.715 1 97.81 156 LYS B CA 1
ATOM 2978 C C . LYS B 1 156 ? 9.227 15.375 1.852 1 97.81 156 LYS B C 1
ATOM 2980 O O . LYS B 1 156 ? 8.914 16.547 1.649 1 97.81 156 LYS B O 1
ATOM 2985 N N . LEU B 1 157 ? 10.297 14.805 1.371 1 98.38 157 LEU B N 1
ATOM 2986 C CA . LEU B 1 157 ? 11.227 15.539 0.52 1 98.38 157 LEU B CA 1
ATOM 2987 C C . LEU B 1 157 ? 11.891 14.609 -0.488 1 98.38 157 LEU B C 1
ATOM 2989 O O . LEU B 1 157 ? 12.289 13.492 -0.142 1 98.38 157 LEU B O 1
ATOM 2993 N N . VAL B 1 158 ? 11.953 15.055 -1.726 1 98.5 158 VAL B N 1
ATOM 2994 C CA . VAL B 1 158 ? 12.68 14.312 -2.758 1 98.5 158 VAL B CA 1
ATOM 2995 C C . VAL B 1 158 ? 13.914 15.102 -3.182 1 98.5 158 VAL B C 1
ATOM 2997 O O . VAL B 1 158 ? 13.844 16.312 -3.428 1 98.5 158 VAL B O 1
ATOM 3000 N N . ASP B 1 159 ? 14.992 14.469 -3.148 1 98.56 159 ASP B N 1
ATOM 3001 C CA . ASP B 1 159 ? 16.234 14.945 -3.764 1 98.56 159 ASP B CA 1
ATOM 3002 C C . ASP B 1 159 ? 16.5 14.211 -5.074 1 98.56 159 ASP B C 1
ATOM 3004 O O . ASP B 1 159 ? 17.031 13.102 -5.074 1 98.56 159 ASP B O 1
ATOM 3008 N N . PRO B 1 160 ? 16.109 14.742 -6.176 1 97.19 160 PRO B N 1
ATOM 3009 C CA . PRO B 1 160 ? 16.219 14.023 -7.445 1 97.19 160 PRO B CA 1
ATOM 3010 C C . PRO B 1 160 ? 17.672 13.797 -7.867 1 97.19 160 PRO B C 1
ATOM 3012 O O . PRO B 1 160 ? 17.969 12.844 -8.586 1 97.19 160 PRO B O 1
ATOM 3015 N N . HIS B 1 161 ? 18.562 14.609 -7.469 1 96.81 161 HIS B N 1
ATOM 3016 C CA . HIS B 1 161 ? 19.969 14.477 -7.848 1 96.81 161 HIS B CA 1
ATOM 3017 C C . HIS B 1 161 ? 20.625 13.328 -7.105 1 96.81 161 HIS B C 1
ATOM 3019 O O . HIS B 1 161 ? 21.297 12.492 -7.715 1 96.81 161 HIS B O 1
ATOM 3025 N N . ALA B 1 162 ? 20.453 13.297 -5.836 1 97.81 162 ALA B N 1
ATOM 3026 C CA . ALA B 1 162 ? 21.047 12.242 -5.02 1 97.81 162 ALA B CA 1
ATOM 3027 C C . ALA B 1 162 ? 20.172 10.984 -5.047 1 97.81 162 ALA B C 1
ATOM 3029 O O . ALA B 1 162 ? 20.578 9.938 -4.535 1 97.81 162 ALA B O 1
ATOM 3030 N N . LYS B 1 163 ? 18.984 11.047 -5.586 1 97.75 163 LYS B N 1
ATOM 3031 C CA . LYS B 1 163 ? 18.016 9.961 -5.629 1 97.75 163 LYS B CA 1
ATOM 3032 C C . LYS B 1 163 ? 17.672 9.469 -4.227 1 97.75 163 LYS B C 1
ATOM 3034 O O . LYS B 1 163 ? 17.766 8.266 -3.945 1 97.75 163 LYS B O 1
ATOM 3039 N N . ARG B 1 164 ? 17.25 10.422 -3.457 1 98 164 ARG B N 1
ATOM 3040 C CA . ARG B 1 164 ? 16.875 10.133 -2.076 1 98 164 ARG B CA 1
ATOM 3041 C C . ARG B 1 164 ? 15.477 10.641 -1.771 1 98 164 ARG B C 1
ATOM 3043 O O . ARG B 1 164 ? 15.07 11.695 -2.271 1 98 164 ARG B O 1
ATOM 3050 N N . PHE B 1 165 ? 14.836 9.922 -1.036 1 98.12 165 PHE B N 1
ATOM 3051 C CA . PHE B 1 165 ? 13.516 10.273 -0.541 1 98.12 165 PHE B CA 1
ATOM 3052 C C . PHE B 1 165 ? 13.516 10.383 0.98 1 98.12 165 PHE B C 1
ATOM 3054 O O . PHE B 1 165 ? 13.977 9.469 1.669 1 98.12 165 PHE B O 1
ATOM 3061 N N . VAL B 1 166 ? 13.094 11.508 1.463 1 97.62 166 VAL B N 1
ATOM 3062 C CA . VAL B 1 166 ? 12.922 11.703 2.898 1 97.62 166 VAL B CA 1
ATOM 3063 C C . VAL B 1 166 ? 11.445 11.562 3.264 1 97.62 166 VAL B C 1
ATOM 3065 O O . VAL B 1 166 ? 10.586 12.219 2.668 1 97.62 166 VAL B O 1
ATOM 3068 N N . VAL B 1 167 ? 11.203 10.742 4.195 1 97 167 VAL B N 1
ATOM 3069 C CA . VAL B 1 167 ? 9.852 10.578 4.715 1 97 167 VAL B CA 1
ATOM 3070 C C . VAL B 1 167 ? 9.891 10.523 6.242 1 97 167 VAL B C 1
ATOM 3072 O O . VAL B 1 167 ? 10.602 9.703 6.824 1 97 167 VAL B O 1
ATOM 3075 N N . LEU B 1 168 ? 9.188 11.469 6.852 1 95 168 LEU B N 1
ATOM 3076 C CA . LEU B 1 168 ? 9.141 11.609 8.305 1 95 168 LEU B CA 1
ATOM 3077 C C . LEU B 1 168 ? 10.547 11.664 8.891 1 95 168 LEU B C 1
ATOM 3079 O O . LEU B 1 168 ? 10.859 10.93 9.828 1 95 168 LEU B O 1
ATOM 3083 N N . GLY B 1 169 ? 11.359 12.383 8.227 1 93.19 169 GLY B N 1
ATOM 3084 C CA . GLY B 1 169 ? 12.68 12.711 8.742 1 93.19 169 GLY B CA 1
ATOM 3085 C C . GLY B 1 169 ? 13.727 11.672 8.391 1 93.19 169 GLY B C 1
ATOM 3086 O O . GLY B 1 169 ? 14.922 11.891 8.594 1 93.19 169 GLY B O 1
ATOM 3087 N N . GLU B 1 170 ? 13.336 10.523 7.875 1 93.81 170 GLU B N 1
ATOM 3088 C CA . GLU B 1 170 ? 14.281 9.469 7.516 1 93.81 170 GLU B CA 1
ATOM 3089 C C . GLU B 1 170 ? 14.57 9.477 6.02 1 93.81 170 GLU B C 1
ATOM 3091 O O . GLU B 1 170 ? 13.672 9.711 5.207 1 93.81 170 GLU B O 1
ATOM 3096 N N . GLN B 1 171 ? 15.812 9.156 5.742 1 95.56 171 GLN B N 1
ATOM 3097 C CA . GLN B 1 171 ? 16.234 9.219 4.348 1 95.56 171 GLN B CA 1
ATOM 3098 C C . GLN B 1 171 ? 16.406 7.82 3.762 1 95.56 171 GLN B C 1
ATOM 3100 O O . GLN B 1 171 ? 16.938 6.926 4.422 1 95.56 171 GLN B O 1
ATOM 3105 N N . PHE B 1 172 ? 15.992 7.691 2.531 1 96.31 172 PHE B N 1
ATOM 3106 C CA . PHE B 1 172 ? 16.125 6.422 1.824 1 96.31 172 PHE B CA 1
ATOM 3107 C C . PHE B 1 172 ? 16.578 6.645 0.388 1 96.31 172 PHE B C 1
ATOM 3109 O O . PHE B 1 172 ? 16.078 7.543 -0.296 1 96.31 172 PHE B O 1
ATOM 3116 N N . SER B 1 173 ? 17.547 5.859 0.038 1 96.44 173 SER B N 1
ATOM 3117 C CA . SER B 1 173 ? 17.969 5.902 -1.36 1 96.44 173 SER B CA 1
ATOM 3118 C C . SER B 1 173 ? 17.016 5.109 -2.246 1 96.44 173 SER B C 1
ATOM 3120 O O . SER B 1 173 ? 16.547 4.031 -1.862 1 96.44 173 SER B O 1
ATOM 3122 N N . PHE B 1 174 ? 16.672 5.656 -3.379 1 96.69 174 PHE B N 1
ATOM 3123 C CA . PHE B 1 174 ? 15.914 4.879 -4.348 1 96.69 174 PHE B CA 1
ATOM 3124 C C . PHE B 1 174 ? 16.719 4.641 -5.617 1 96.69 174 PHE B C 1
ATOM 3126 O O . PHE B 1 174 ? 16.156 4.305 -6.66 1 96.69 174 PHE B O 1
ATOM 3133 N N . GLU B 1 175 ? 17.984 4.77 -5.348 1 91.94 175 GLU B N 1
ATOM 3134 C CA . GLU B 1 175 ? 18.906 4.496 -6.449 1 91.94 175 GLU B CA 1
ATOM 3135 C C . GLU B 1 175 ? 18.812 3.043 -6.906 1 91.94 175 GLU B C 1
ATOM 3137 O O . GLU B 1 175 ? 18.812 2.127 -6.082 1 91.94 175 GLU B O 1
ATOM 3142 N N . HIS B 1 176 ? 18.656 2.684 -8.094 1 94.56 176 HIS B N 1
ATOM 3143 C CA . HIS B 1 176 ? 18.688 1.395 -8.773 1 94.56 176 HIS B CA 1
ATOM 3144 C C . HIS B 1 176 ? 17.406 0.61 -8.539 1 94.56 176 HIS B C 1
ATOM 3146 O O . HIS B 1 176 ? 17.281 -0.532 -8.984 1 94.56 176 HIS B O 1
ATOM 3152 N N . LEU B 1 177 ? 16.484 1.198 -7.781 1 97.38 177 LEU B N 1
ATOM 3153 C CA . LEU B 1 177 ? 15.234 0.491 -7.527 1 97.38 177 LEU B CA 1
ATOM 3154 C C . LEU B 1 177 ? 14.414 0.364 -8.805 1 97.38 177 LEU B C 1
ATOM 3156 O O . LEU B 1 177 ? 13.789 -0.672 -9.047 1 97.38 177 LEU B O 1
ATOM 3160 N N . ALA B 1 178 ? 14.453 1.418 -9.586 1 97.69 178 ALA B N 1
ATOM 3161 C CA . ALA B 1 178 ? 13.711 1.379 -10.844 1 97.69 178 ALA B CA 1
ATOM 3162 C C . ALA B 1 178 ? 14.219 0.255 -11.75 1 97.69 178 ALA B C 1
ATOM 3164 O O . ALA B 1 178 ? 13.422 -0.501 -12.312 1 97.69 178 ALA B O 1
ATOM 3165 N N . GLU B 1 179 ? 15.469 0.116 -11.805 1 97.81 179 GLU B N 1
ATOM 3166 C CA . GLU B 1 179 ? 16.078 -0.923 -12.641 1 97.81 179 GLU B CA 1
ATOM 3167 C C . GLU B 1 179 ? 15.758 -2.314 -12.094 1 97.81 179 GLU B C 1
ATOM 3169 O O . GLU B 1 179 ? 15.445 -3.229 -12.859 1 97.81 179 GLU B O 1
ATOM 3174 N N . GLU B 1 180 ? 15.914 -2.432 -10.812 1 98.06 180 GLU B N 1
ATOM 3175 C CA . GLU B 1 180 ? 15.68 -3.732 -10.188 1 98.06 180 GLU B CA 1
ATOM 3176 C C . GLU B 1 180 ? 14.227 -4.168 -10.344 1 98.06 180 GLU B C 1
ATOM 3178 O O . GLU B 1 180 ? 13.953 -5.34 -10.617 1 98.06 180 GLU B O 1
ATOM 3183 N N . THR B 1 181 ? 13.273 -3.279 -10.156 1 98.38 181 THR B N 1
ATOM 3184 C CA . THR B 1 181 ? 11.867 -3.619 -10.305 1 98.38 181 THR B CA 1
ATOM 3185 C C . THR B 1 181 ? 11.539 -3.947 -11.758 1 98.38 181 THR B C 1
ATOM 3187 O O . THR B 1 181 ? 10.711 -4.824 -12.031 1 98.38 181 THR B O 1
ATOM 3190 N N . ALA B 1 182 ? 12.148 -3.258 -12.664 1 98.38 182 ALA B N 1
ATOM 3191 C CA . ALA B 1 182 ? 11.953 -3.553 -14.078 1 98.38 182 ALA B CA 1
ATOM 3192 C C . ALA B 1 182 ? 12.453 -4.953 -14.43 1 98.38 182 ALA B C 1
ATOM 3194 O O . ALA B 1 182 ? 11.789 -5.695 -15.156 1 98.38 182 ALA B O 1
ATOM 3195 N N . ARG B 1 183 ? 13.602 -5.246 -13.922 1 98.38 183 ARG B N 1
ATOM 3196 C CA . ARG B 1 183 ? 14.18 -6.566 -14.164 1 98.38 183 ARG B CA 1
ATOM 3197 C C . ARG B 1 183 ? 13.266 -7.664 -13.625 1 98.38 183 ARG B C 1
ATOM 3199 O O . ARG B 1 183 ? 12.992 -8.648 -14.32 1 98.38 183 ARG B O 1
ATOM 3206 N N . ILE B 1 184 ? 12.797 -7.523 -12.414 1 98.56 184 ILE B N 1
ATOM 3207 C CA . ILE B 1 184 ? 11.938 -8.508 -11.781 1 98.56 184 ILE B CA 1
ATOM 3208 C C . ILE B 1 184 ? 10.617 -8.617 -12.547 1 98.56 184 ILE B C 1
ATOM 3210 O O . ILE B 1 184 ? 10.094 -9.711 -12.75 1 98.56 184 ILE B O 1
ATOM 3214 N N . SER B 1 185 ? 10.094 -7.453 -12.961 1 98.44 185 SER B N 1
ATOM 3215 C CA . SER B 1 185 ? 8.867 -7.445 -13.742 1 98.44 185 SER B CA 1
ATOM 3216 C C . SER B 1 185 ? 9.016 -8.258 -15.016 1 98.44 185 SER B C 1
ATOM 3218 O O . SER B 1 185 ? 8.141 -9.055 -15.359 1 98.44 185 SER B O 1
ATOM 3220 N N . ALA B 1 186 ? 10.062 -8.07 -15.688 1 98 186 ALA B N 1
ATOM 3221 C CA . ALA B 1 186 ? 10.32 -8.781 -16.938 1 98 186 ALA B CA 1
ATOM 3222 C C . ALA B 1 186 ? 10.445 -10.289 -16.703 1 98 186 ALA B C 1
ATOM 3224 O O . ALA B 1 186 ? 9.891 -11.094 -17.453 1 98 186 ALA B O 1
ATOM 3225 N N . LEU B 1 187 ? 11.141 -10.664 -15.688 1 98.12 187 LEU B N 1
ATOM 3226 C CA . LEU B 1 187 ? 11.32 -12.07 -15.359 1 98.12 187 LEU B CA 1
ATOM 3227 C C . LEU B 1 187 ? 9.984 -12.711 -14.969 1 98.12 187 LEU B C 1
ATOM 3229 O O . LEU B 1 187 ? 9.688 -13.828 -15.383 1 98.12 187 LEU B O 1
ATOM 3233 N N . ALA B 1 188 ? 9.25 -11.992 -14.164 1 98.19 188 ALA B N 1
ATOM 3234 C CA . ALA B 1 188 ? 7.938 -12.5 -13.758 1 98.19 188 ALA B CA 1
ATOM 3235 C C . ALA B 1 188 ? 7.02 -12.688 -14.961 1 98.19 188 ALA B C 1
ATOM 3237 O O . ALA B 1 188 ? 6.258 -13.656 -15.023 1 98.19 188 ALA B O 1
ATOM 3238 N N . GLN B 1 189 ? 7.078 -11.711 -15.844 1 96.56 189 GLN B N 1
ATOM 3239 C CA . GLN B 1 189 ? 6.277 -11.82 -17.062 1 96.56 189 GLN B CA 1
ATOM 3240 C C . GLN B 1 189 ? 6.66 -13.062 -17.859 1 96.56 189 GLN B C 1
ATOM 3242 O O . GLN B 1 189 ? 5.785 -13.773 -18.375 1 96.56 189 GLN B O 1
ATOM 3247 N N . LEU B 1 190 ? 7.91 -13.297 -17.953 1 96.88 190 LEU B N 1
ATOM 3248 C CA . LEU B 1 190 ? 8.391 -14.484 -18.656 1 96.88 190 LEU B CA 1
ATOM 3249 C C . LEU B 1 190 ? 7.883 -15.75 -17.984 1 96.88 190 LEU B C 1
ATOM 3251 O O . LEU B 1 190 ? 7.363 -16.656 -18.656 1 96.88 190 LEU B O 1
ATOM 3255 N N . MET B 1 191 ? 7.992 -15.789 -16.719 1 97.12 191 MET B N 1
ATOM 3256 C CA . MET B 1 191 ? 7.559 -16.969 -15.961 1 97.12 191 MET B CA 1
ATOM 3257 C C . MET B 1 191 ? 6.043 -17.109 -16.031 1 97.12 191 MET B C 1
ATOM 3259 O O . MET B 1 191 ? 5.52 -18.219 -15.914 1 97.12 191 MET B O 1
ATOM 3263 N N . GLY B 1 192 ? 5.41 -15.938 -16.172 1 94.19 192 GLY B N 1
ATOM 3264 C CA . GLY B 1 192 ? 3.957 -15.945 -16.234 1 94.19 192 GLY B CA 1
ATOM 3265 C C . GLY B 1 192 ? 3.422 -16.734 -17.422 1 94.19 192 GLY B C 1
ATOM 3266 O O . GLY B 1 192 ? 2.303 -17.234 -17.375 1 94.19 192 GLY B O 1
ATOM 3267 N N . ASN B 1 193 ? 4.188 -16.938 -18.406 1 91.88 193 ASN B N 1
ATOM 3268 C CA . ASN B 1 193 ? 3.785 -17.656 -19.609 1 91.88 193 ASN B CA 1
ATOM 3269 C C . ASN B 1 193 ? 3.609 -19.141 -19.344 1 91.88 193 ASN B C 1
ATOM 3271 O O . ASN B 1 193 ? 2.74 -19.797 -19.938 1 91.88 193 ASN B O 1
ATOM 3275 N N . THR B 1 194 ? 4.391 -19.688 -18.438 1 91.88 194 THR B N 1
ATOM 3276 C CA . THR B 1 194 ? 4.305 -21.1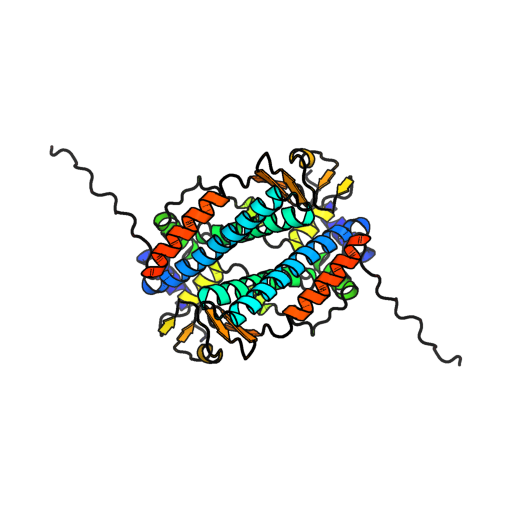09 -18.125 1 91.88 194 THR B CA 1
ATOM 3277 C C . THR B 1 194 ? 3.664 -21.328 -16.766 1 91.88 194 THR B C 1
ATOM 3279 O O . THR B 1 194 ? 3.221 -22.422 -16.453 1 91.88 194 THR B O 1
ATOM 3282 N N . GLY B 1 195 ? 3.711 -20.25 -15.992 1 94.5 195 GLY B N 1
ATOM 3283 C CA . GLY B 1 195 ? 3.209 -20.359 -14.633 1 94.5 195 GLY B CA 1
ATOM 3284 C C . GLY B 1 195 ? 4.16 -21.094 -13.703 1 94.5 195 GLY B C 1
ATOM 3285 O O . GLY B 1 195 ? 3.75 -21.594 -12.656 1 94.5 195 GLY B O 1
ATOM 3286 N N . ARG B 1 196 ? 5.422 -21.203 -14.164 1 96 196 ARG B N 1
ATOM 3287 C CA . ARG B 1 196 ? 6.43 -21.906 -13.383 1 96 196 ARG B CA 1
ATOM 3288 C C . ARG B 1 196 ? 7.648 -21.031 -13.125 1 96 196 ARG B C 1
ATOM 3290 O O . ARG B 1 196 ? 8.023 -20.219 -13.969 1 96 196 ARG B O 1
ATOM 3297 N N . LEU B 1 197 ? 8.156 -21.219 -11.953 1 96.44 197 LEU B N 1
ATOM 3298 C CA . LEU B 1 197 ? 9.398 -20.531 -11.625 1 96.44 197 LEU B CA 1
ATOM 3299 C C . LEU B 1 197 ? 10.57 -21.094 -12.422 1 96.44 197 LEU B C 1
ATOM 3301 O O . LEU B 1 197 ? 10.602 -22.281 -12.719 1 96.44 197 LEU B O 1
ATOM 3305 N N . LEU B 1 198 ? 11.461 -20.234 -12.805 1 87.81 198 LEU B N 1
ATOM 3306 C CA . LEU B 1 198 ? 12.664 -20.672 -13.516 1 87.81 198 LEU B CA 1
ATOM 3307 C C . LEU B 1 198 ? 13.586 -21.469 -12.594 1 87.81 198 LEU B C 1
ATOM 3309 O O . LEU B 1 198 ? 13.703 -21.141 -11.406 1 87.81 198 LEU B O 1
ATOM 3313 N N . SER B 1 199 ? 13.938 -22.656 -13.07 1 74.81 199 SER B N 1
ATOM 3314 C CA . SER B 1 199 ? 14.852 -23.484 -12.305 1 74.81 199 SER B CA 1
ATOM 3315 C C . SER B 1 199 ? 16.281 -22.938 -12.352 1 74.81 199 SER B C 1
ATOM 3317 O O . SER B 1 199 ? 16.719 -22.438 -13.391 1 74.81 199 SER B O 1
ATOM 3319 N N . THR B 1 200 ? 16.766 -22.344 -11.398 1 58.06 200 THR B N 1
ATOM 3320 C CA . THR B 1 200 ? 18.188 -22.062 -11.461 1 58.06 200 THR B CA 1
ATOM 3321 C C . THR B 1 200 ? 18.969 -23.297 -11.875 1 58.06 200 THR B C 1
ATOM 3323 O O . THR B 1 200 ? 18.703 -24.406 -11.391 1 58.06 200 THR B O 1
ATOM 3326 N N . PRO B 1 201 ? 19.719 -23.312 -12.984 1 45.66 201 PRO B N 1
ATOM 3327 C CA . PRO B 1 201 ? 20.547 -24.484 -13.312 1 45.66 201 PRO B CA 1
ATOM 3328 C C . PRO B 1 201 ? 21.281 -25.047 -12.102 1 45.66 201 PRO B C 1
ATOM 3330 O O . PRO B 1 201 ? 21.656 -24.297 -11.203 1 45.66 201 PRO B O 1
ATOM 3333 N N . SER B 1 202 ? 20.844 -26.234 -11.625 1 39.25 202 SER B N 1
ATOM 3334 C CA . SER B 1 202 ? 21.688 -26.875 -10.633 1 39.25 202 SER B CA 1
ATOM 3335 C C . SER B 1 202 ? 23.172 -26.609 -10.914 1 39.25 202 SER B C 1
ATOM 3337 O O . SER B 1 202 ? 23.578 -26.562 -12.07 1 39.25 202 SER B O 1
ATOM 3339 N N . PRO B 1 203 ? 23.969 -26.031 -10 1 38.41 203 PRO B N 1
ATOM 3340 C CA . PRO B 1 203 ? 25.391 -26.047 -10.375 1 38.41 203 PRO B CA 1
ATOM 3341 C C . PRO B 1 203 ? 25.812 -27.375 -11 1 38.41 203 PRO B C 1
ATOM 3343 O O . PRO B 1 203 ? 25.547 -28.453 -10.43 1 38.41 203 PRO B O 1
ATOM 3346 N N . ARG B 1 204 ? 25.891 -27.75 -12.148 1 36.66 204 ARG B N 1
ATOM 3347 C CA . ARG B 1 204 ? 26.625 -28.906 -12.656 1 36.66 204 ARG B CA 1
ATOM 3348 C C . ARG B 1 204 ? 27.844 -29.203 -11.797 1 36.66 204 ARG B C 1
ATOM 3350 O O . ARG B 1 204 ? 28.484 -28.281 -11.281 1 36.66 204 ARG B O 1
ATOM 3357 N N . ALA B 1 205 ? 28.156 -30.578 -11.297 1 36.81 205 ALA B N 1
ATOM 3358 C CA . ALA B 1 205 ? 29.344 -31.219 -10.758 1 36.81 205 ALA B CA 1
ATOM 3359 C C . ALA B 1 205 ? 30.609 -30.688 -11.414 1 36.81 205 ALA B C 1
ATOM 3361 O O . ALA B 1 205 ? 30.906 -31 -12.57 1 36.81 205 ALA B O 1
ATOM 3362 N N . LEU B 1 206 ? 31.078 -29.656 -11.25 1 33.16 206 LEU B N 1
ATOM 3363 C CA . LEU B 1 206 ? 32.438 -29.375 -11.625 1 33.16 206 LEU B CA 1
ATOM 3364 C C . LEU B 1 206 ? 33.344 -30.562 -11.336 1 33.16 206 LEU B C 1
ATOM 3366 O O . LEU B 1 206 ? 33.281 -31.172 -10.266 1 33.16 206 LEU B O 1
ATOM 3370 N N . ASP B 1 207 ? 34.094 -31.172 -12.328 1 34.88 207 ASP B N 1
ATOM 3371 C CA . ASP B 1 207 ? 35.031 -32.281 -12.586 1 34.88 207 ASP B CA 1
ATOM 3372 C C . ASP B 1 207 ? 36.031 -32.438 -11.438 1 34.88 207 ASP B C 1
ATOM 3374 O O . ASP B 1 207 ? 36.781 -31.5 -11.148 1 34.88 207 ASP B O 1
ATOM 3378 N N . ARG B 1 208 ? 35.812 -33.156 -10.32 1 34.47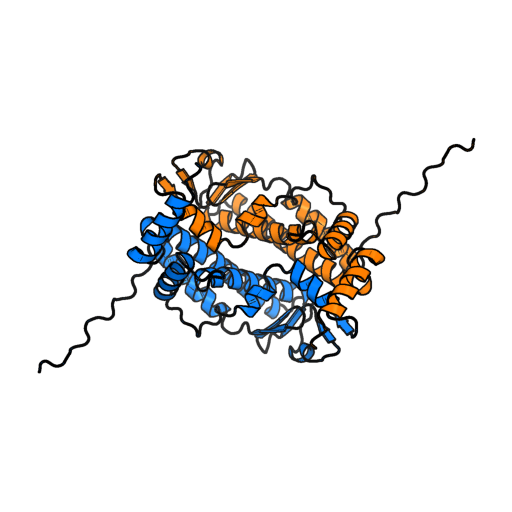 208 ARG B N 1
ATOM 3379 C CA . ARG B 1 208 ? 36.938 -33.625 -9.539 1 34.47 208 ARG B CA 1
ATOM 3380 C C . ARG B 1 208 ? 38.031 -34.188 -10.453 1 34.47 208 ARG B C 1
ATOM 3382 O O . ARG B 1 208 ? 37.75 -34.938 -11.367 1 34.47 208 ARG B O 1
ATOM 3389 N N . PRO B 1 209 ? 39.156 -33.562 -10.547 1 31.59 209 PRO B N 1
ATOM 3390 C CA . PRO B 1 209 ? 40.188 -34.344 -11.227 1 31.59 209 PRO B CA 1
ATOM 3391 C C . PRO B 1 209 ? 40.25 -35.781 -10.75 1 31.59 209 PRO B C 1
ATOM 3393 O O . PRO B 1 209 ? 39.906 -36.062 -9.609 1 31.59 209 PRO B O 1
ATOM 3396 N N . GLU B 1 210 ? 39.938 -36.75 -11.539 1 32.81 210 GLU B N 1
ATOM 3397 C CA . GLU B 1 210 ? 40.344 -38.125 -11.312 1 32.81 210 GLU B CA 1
ATOM 3398 C C . GLU B 1 210 ? 41.688 -38.219 -10.586 1 32.81 210 GLU B C 1
ATOM 3400 O O . GLU B 1 210 ? 42.656 -37.656 -11.047 1 32.81 210 GLU B O 1
ATOM 3405 N N . ASP B 1 211 ? 41.75 -38.344 -9.211 1 25.42 211 ASP B N 1
ATOM 3406 C CA . ASP B 1 211 ? 42.938 -39.156 -8.93 1 25.42 211 ASP B CA 1
ATOM 3407 C C . ASP B 1 211 ? 42.844 -40.531 -9.57 1 25.42 211 ASP B C 1
ATOM 3409 O O . ASP B 1 211 ? 41.781 -41.156 -9.57 1 25.42 211 ASP B O 1
#

Radius of gyration: 23.31 Å; Cα contacts (8 Å, |Δi|>4): 616; chains: 2; bounding box: 83×69×54 Å